Protein AF-0000000074055688 (afdb_homodimer)

Nearest PDB structures (foldseek):
  3lzc-assembly1_B  TM=6.460E-01  e=1.942E-03  Pyrococcus horikoshii
  3lzd-assembly1_B  TM=6.463E-01  e=4.183E-03  Pyrococcus horikoshii
  3lzd-assembly1_A  TM=6.655E-01  e=1.164E-02  Pyrococcus horikoshii
  1jqa-assembly1_A  TM=6.689E-01  e=6.137E-02  Geobacillus stearothermophilus
  4f2g-assembly1_A  TM=4.859E-01  e=2.507E-02  Burkholderia thailandensis E264

pLDDT: mean 94.81, std 8.55, range [27.75, 99.0]

Radius of gyration: 21.63 Å; Cα contacts (8 Å, |Δi|>4): 904; chains: 2; bounding box: 49×62×58 Å

Foldseek 3Di:
DLQCQDADDVVVWPDDQVQDCVRDPPGDGDSNDCVPRVVVVVVVVVVVCVPPVNVQLVVLLVVLVVVQWDADPVRDTDGDDAVLVSVLSSCVSNVFAEEEEEEEPVCVVVSVVSCVVSVVSRHHYDYDYQQPPQAWVVVVVDAQVNDPDRVDTDGGGDLLVSQVVCVVVVGQEYEYEADDVPSVVVNCVNHDHHYDYNFYHDPVPRRPVCVLVVCCVPPNVCVVPDD/DLPCQDAADVVPWPDDQVQDCVNDPPGDGDSNDCVPRVVVVVVVVVVVCVPPVNVQLVVLLVVLVVVQWDADPVGDTDGDDAVLVSVLSSCVSNVFAEEEEEEEPVCVVVSVVSCVVSVVSRHHYDYDYQQPPQAWVVVVVDAQVNDPDRVDTDGGGDLLVSQVVCVVVVGQEYEYEADDVPSVVVNCVNHDHHYDYNFYHDPVPRRPVCVLVVCCVPPNVCVVPDD

Organism: NCBI:txid44742

Sequence (454 aa):
MHSSSPPPRCAACPFKREERLCCVPGGKHPPDCPSAAHTDLVEKSRRTYAQPDIRHFARQAARVERHSYAKLPDGGRMPCRPRILEIVAFARAMGYHRLGLLFCIGLRREAAGAAEIFEAQGLETISAVCKAGGLSKSELGLSGEDLLNPEQPESMCNPVLQAELMNRAQVDFNVLLGLCVGHDTLALRHLEAPATVLAVKDRMLGHNPLAAVQCSGSYFNYLKTPMMHSSSPPPRCAACPFKREERLCCVPGGKHPPDCPSAAHTDLVEKSRRTYAQPDIRHFARQAARVERHSYAKLPDGGRMPCRPRILEIVAFARAMGYHRLGLLFCIGLRREAAGAAEIFEAQGLETISAVCKAGGLSKSELGLSGEDLLNPEQPESMCNPVLQAELMNRAQVDFNVLLGLCVGHDTLALRHLEAPATVLAVKDRMLGHNPLAAVQCSGSYFNYLKTPM

Secondary structure (DSSP, 8-state):
-----PPPBGGG--S-GGGBTTTSTT-B--TT-HHHH-HHHHHHHHHHHTSHHHHHHHHHHHHHHHTTEEEPTTS-EEE---HHHHHHHHHHHHT--EEEEEE-GGGHHHHHHHHHHHHHTT-EEEEEETTTT--BGGGGT--GGGSSSTTS--BPP-HHHHHHHHHHHT-SEEEEESPPTTHHHHHHHH--S-EEEEE---GGGTT-THHHHHTTTTTTGGGGS--/-----PPPBGGG--S-GGGBTTTSTT-B--TT-HHHH-HHHHHHHHHHHTSHHHHHHHHHHHHHHHTTEEEPTTS-EEE---HHHHHHHHHHHHT--EEEEEE-GGGHHHHHHHHHHHHHTT-EEEEEETTTT--BGGGGT--GGGSSSTTS--BPP-HHHHHHHHHHHT-SEEEEESPPTTHHHHHHHH--S-EEEEE---GGGTT-THHHHHTTTTTTGGGGS--

Structure (mmCI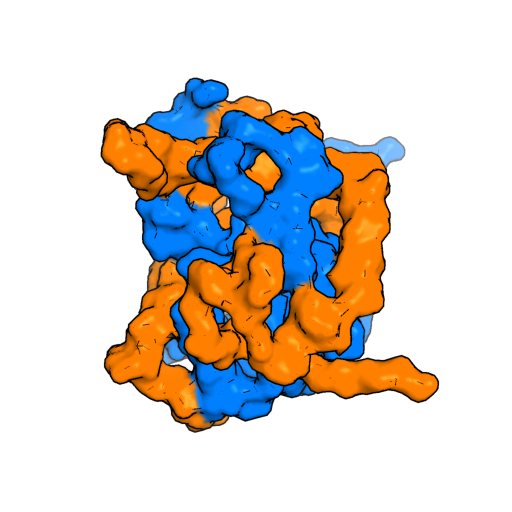F, N/CA/C/O backbone):
data_AF-0000000074055688-model_v1
#
loop_
_entity.id
_entity.type
_entity.pdbx_description
1 polymer 'Metal-binding protein'
#
loop_
_atom_site.group_PDB
_atom_site.id
_atom_site.type_symbol
_atom_site.label_atom_id
_atom_site.label_alt_id
_atom_site.label_comp_id
_atom_site.label_asym_id
_atom_site.label_entity_id
_atom_site.label_seq_id
_atom_site.pdbx_PDB_ins_code
_atom_site.Cartn_x
_atom_site.Cartn_y
_atom_site.Cartn_z
_atom_site.occupancy
_atom_site.B_iso_or_equiv
_atom_site.auth_seq_id
_atom_site.auth_comp_id
_atom_site.auth_asym_id
_atom_site.auth_atom_id
_atom_site.pdbx_PDB_model_num
ATOM 1 N N . MET A 1 1 ? 20.891 -28.875 10.633 1 27.75 1 MET A N 1
ATOM 2 C CA . MET A 1 1 ? 21.594 -27.906 9.805 1 27.75 1 MET A CA 1
ATOM 3 C C . MET A 1 1 ? 20.641 -27.25 8.812 1 27.75 1 MET A C 1
ATOM 5 O O . MET A 1 1 ? 20.172 -27.891 7.875 1 27.75 1 MET A O 1
ATOM 9 N N . HIS A 1 2 ? 19.594 -26.578 9.07 1 39.62 2 HIS A N 1
ATOM 10 C CA . HIS A 1 2 ? 18.453 -26.203 8.227 1 39.62 2 HIS A CA 1
ATOM 11 C C . HIS A 1 2 ? 18.922 -25.703 6.859 1 39.62 2 HIS A C 1
ATOM 13 O O . HIS A 1 2 ? 19.766 -24.812 6.773 1 39.62 2 HIS A O 1
ATOM 19 N N . SER A 1 3 ? 19.188 -26.453 5.887 1 45.41 3 SER A N 1
ATOM 20 C CA . SER A 1 3 ? 19.766 -26.359 4.555 1 45.41 3 SER A CA 1
ATOM 21 C C . SER A 1 3 ? 19.469 -25.016 3.906 1 45.41 3 SER A C 1
ATOM 23 O O . SER A 1 3 ? 18.297 -24.656 3.744 1 45.41 3 SER A O 1
ATOM 25 N N . SER A 1 4 ? 20.203 -23.859 4.191 1 60.88 4 SER A N 1
ATOM 26 C CA . SER A 1 4 ? 20.047 -22.422 4.008 1 60.88 4 SER A CA 1
ATOM 27 C C . SER A 1 4 ? 19.766 -22.078 2.549 1 60.88 4 SER A C 1
ATOM 29 O O . SER A 1 4 ? 20.672 -22 1.731 1 60.88 4 SER A O 1
ATOM 31 N N . SER A 1 5 ? 18.734 -22.609 2.021 1 77.38 5 SER A N 1
ATOM 32 C CA . SER A 1 5 ? 18.406 -22.25 0.644 1 77.38 5 SER A CA 1
ATOM 33 C C . SER A 1 5 ? 18.594 -20.766 0.405 1 77.38 5 SER A C 1
ATOM 35 O O . SER A 1 5 ? 18.344 -19.953 1.3 1 77.38 5 SER A O 1
ATOM 37 N N . PRO A 1 6 ? 19.344 -20.578 -0.671 1 88.31 6 PRO A N 1
ATOM 38 C CA . PRO A 1 6 ? 19.531 -19.156 -0.981 1 88.31 6 PRO A CA 1
ATOM 39 C C . PRO A 1 6 ? 18.219 -18.375 -1.028 1 88.31 6 PRO A C 1
ATOM 41 O O . PRO A 1 6 ? 17.172 -18.953 -1.357 1 88.31 6 PRO A O 1
ATOM 44 N N . PRO A 1 7 ? 18.297 -17.172 -0.645 1 93.81 7 PRO A N 1
ATOM 45 C CA . PRO A 1 7 ? 17.094 -16.344 -0.734 1 93.81 7 PRO A CA 1
ATOM 46 C C . PRO A 1 7 ? 16.562 -16.219 -2.164 1 93.81 7 PRO A C 1
ATOM 48 O O . PRO A 1 7 ? 17.359 -16.125 -3.105 1 93.81 7 PRO A O 1
ATOM 51 N N . PRO A 1 8 ? 15.305 -16.203 -2.299 1 97.44 8 PRO A N 1
ATOM 52 C CA . PRO A 1 8 ? 14.734 -16.203 -3.65 1 97.44 8 PRO A CA 1
ATOM 53 C C . PRO A 1 8 ? 14.906 -14.867 -4.363 1 97.44 8 PRO A C 1
ATOM 55 O O . PRO A 1 8 ? 14.906 -13.82 -3.721 1 97.44 8 PRO A O 1
ATOM 58 N N . ARG A 1 9 ? 15.047 -14.922 -5.703 1 97.75 9 ARG A N 1
ATOM 59 C CA . ARG A 1 9 ? 15.062 -13.789 -6.617 1 97.75 9 ARG A CA 1
ATOM 60 C C . ARG A 1 9 ? 14.07 -13.977 -7.754 1 97.75 9 ARG A C 1
ATOM 62 O O . ARG A 1 9 ? 14.43 -13.891 -8.93 1 97.75 9 ARG A O 1
ATOM 69 N N . CYS A 1 10 ? 12.805 -14.047 -7.406 1 98.75 10 CYS A N 1
ATOM 70 C CA . CYS A 1 10 ? 11.75 -14.359 -8.367 1 98.75 10 CYS A CA 1
ATOM 71 C C . CYS A 1 10 ? 11.688 -13.312 -9.469 1 98.75 10 CYS A C 1
ATOM 73 O O . CYS A 1 10 ? 11.312 -13.617 -10.602 1 98.75 10 CYS A O 1
ATOM 75 N N . ALA A 1 11 ? 12.031 -12.109 -9.102 1 98.5 11 ALA A N 1
ATOM 76 C CA . ALA A 1 11 ? 11.961 -11.023 -10.086 1 98.5 11 ALA A CA 1
ATOM 77 C C . ALA A 1 11 ? 12.93 -11.266 -11.234 1 98.5 11 ALA A C 1
ATOM 79 O O . ALA A 1 11 ? 12.789 -10.672 -12.305 1 98.5 11 ALA A O 1
ATOM 80 N N . ALA A 1 12 ? 13.914 -12.117 -11.023 1 97.5 12 ALA A N 1
ATOM 81 C CA . ALA A 1 12 ? 14.938 -12.391 -12.023 1 97.5 12 ALA A CA 1
ATOM 82 C C . ALA A 1 12 ? 14.742 -13.766 -12.648 1 97.5 12 ALA A C 1
ATOM 84 O O . ALA A 1 12 ? 15.617 -14.266 -13.367 1 97.5 12 ALA A O 1
ATOM 85 N N . CYS A 1 13 ? 13.648 -14.445 -12.383 1 98 13 CYS A N 1
ATOM 86 C CA . CYS A 1 13 ? 13.406 -15.781 -12.914 1 98 13 CYS A CA 1
ATOM 87 C C . CYS A 1 13 ? 13.484 -15.773 -14.438 1 98 13 CYS A C 1
ATOM 89 O O . CYS A 1 13 ? 12.805 -14.984 -15.102 1 98 13 CYS A O 1
ATOM 91 N N . PRO A 1 14 ? 14.258 -16.625 -15.031 1 97.25 14 PRO A N 1
ATOM 92 C CA . PRO A 1 14 ? 14.523 -16.547 -16.469 1 97.25 14 PRO A CA 1
ATOM 93 C C . PRO A 1 14 ? 13.453 -17.266 -17.297 1 97.25 14 PRO A C 1
ATOM 95 O O . PRO A 1 14 ? 13.477 -17.203 -18.531 1 97.25 14 PRO A O 1
ATOM 98 N N . PHE A 1 15 ? 12.539 -17.938 -16.641 1 97.69 15 PHE A N 1
ATOM 99 C CA . PHE A 1 15 ? 11.602 -18.766 -17.391 1 97.69 15 PHE A CA 1
ATOM 100 C C . PHE A 1 15 ? 10.312 -18.016 -17.688 1 97.69 15 PHE A C 1
ATOM 102 O O . PHE A 1 15 ? 9.883 -17.172 -16.891 1 97.69 15 PHE A O 1
ATOM 109 N N . LYS A 1 16 ? 9.672 -18.453 -18.75 1 95.38 16 LYS A N 1
ATOM 110 C CA . LYS A 1 16 ? 8.359 -17.906 -19.109 1 95.38 16 LYS A CA 1
ATOM 111 C C . LYS A 1 16 ? 7.293 -18.406 -18.141 1 95.38 16 LYS A C 1
ATOM 113 O O . LYS A 1 16 ? 7.391 -19.516 -17.594 1 95.38 16 LYS A O 1
ATOM 118 N N . ARG A 1 17 ? 6.359 -17.578 -17.969 1 92.56 17 ARG A N 1
ATOM 119 C CA . ARG A 1 17 ? 5.285 -17.828 -17 1 92.56 17 ARG A CA 1
ATOM 120 C C . ARG A 1 17 ? 4.715 -19.234 -17.188 1 92.56 17 ARG A C 1
ATOM 122 O O . ARG A 1 17 ? 4.566 -19.984 -16.219 1 92.56 17 ARG A O 1
ATOM 129 N N . GLU A 1 18 ? 4.484 -19.688 -18.406 1 91.19 18 GLU A N 1
ATOM 130 C CA . GLU A 1 18 ? 3.779 -20.922 -18.719 1 91.19 18 GLU A CA 1
ATOM 131 C C . GLU A 1 18 ? 4.672 -22.141 -18.5 1 91.19 18 GLU A C 1
ATOM 133 O O . GLU A 1 18 ? 4.195 -23.281 -18.516 1 91.19 18 GLU A O 1
ATOM 138 N N . GLU A 1 19 ? 5.914 -21.844 -18.141 1 96.06 19 GLU A N 1
ATOM 139 C CA . GLU A 1 19 ? 6.863 -22.938 -17.969 1 96.06 19 GLU A CA 1
ATOM 140 C C . GLU A 1 19 ? 7.305 -23.062 -16.5 1 96.06 19 GLU A C 1
ATOM 142 O O . GLU A 1 19 ? 8.055 -23.969 -16.156 1 96.06 19 GLU A O 1
ATOM 147 N N . ARG A 1 20 ? 6.82 -22.203 -15.688 1 97.06 20 ARG A N 1
ATOM 148 C CA . ARG A 1 20 ? 7.359 -22.094 -14.336 1 97.06 20 ARG A CA 1
ATOM 149 C C . ARG A 1 20 ? 6.699 -23.094 -13.391 1 97.06 20 ARG A C 1
ATOM 151 O O . ARG A 1 20 ? 5.488 -23.312 -13.461 1 97.06 20 ARG A O 1
ATOM 158 N N . LEU A 1 21 ? 7.523 -23.578 -12.516 1 97.44 21 LEU A N 1
ATOM 159 C CA . LEU A 1 21 ? 7.051 -24.5 -11.492 1 97.44 21 LEU A CA 1
ATOM 160 C C . LEU A 1 21 ? 5.953 -23.859 -10.648 1 97.44 21 LEU A C 1
ATOM 162 O O . LEU A 1 21 ? 5.027 -24.547 -10.211 1 97.44 21 LEU A O 1
ATOM 166 N N . CYS A 1 22 ? 5.969 -22.547 -10.422 1 97.69 22 CYS A N 1
ATOM 167 C CA . CYS A 1 22 ? 4.992 -21.859 -9.578 1 97.69 22 CYS A CA 1
ATOM 168 C C . CYS A 1 22 ? 3.66 -21.703 -10.297 1 97.69 22 CYS A C 1
ATOM 170 O O . CYS A 1 22 ? 2.643 -21.391 -9.672 1 97.69 22 CYS A O 1
ATOM 172 N N . CYS A 1 23 ? 3.602 -21.984 -11.602 1 95.12 23 CYS A N 1
ATOM 173 C CA . CYS A 1 23 ? 2.385 -21.812 -12.383 1 95.12 23 CYS A CA 1
ATOM 174 C C . CYS A 1 23 ? 1.861 -23.156 -12.883 1 95.12 23 CYS A C 1
ATOM 176 O O . CYS A 1 23 ? 0.651 -23.344 -13.016 1 95.12 23 CYS A O 1
ATOM 178 N N . VAL A 1 24 ? 2.857 -24.078 -13.172 1 93 24 VAL A N 1
ATOM 179 C CA . VAL A 1 24 ? 2.471 -25.375 -13.727 1 93 24 VAL A CA 1
ATOM 180 C C . VAL A 1 24 ? 3.197 -26.5 -12.977 1 93 24 VAL A C 1
ATOM 182 O O . VAL A 1 24 ? 4.406 -26.422 -12.758 1 93 24 VAL A O 1
ATOM 185 N N . PRO A 1 25 ? 2.379 -27.562 -12.633 1 90.94 25 PRO A N 1
ATOM 186 C CA . PRO A 1 25 ? 3.037 -28.703 -11.992 1 90.94 25 PRO A CA 1
ATOM 187 C C . PRO A 1 25 ? 4.172 -29.281 -12.828 1 90.94 25 PRO A C 1
ATOM 189 O O . PRO A 1 25 ? 4.012 -29.484 -14.031 1 90.94 25 PRO A O 1
ATOM 192 N N . GLY A 1 26 ? 5.289 -29.484 -12.172 1 93.31 26 GLY A N 1
ATOM 193 C CA . GLY A 1 26 ? 6.422 -30.078 -12.875 1 93.31 26 GLY A CA 1
ATOM 194 C C . GLY A 1 26 ? 7.168 -29.094 -13.742 1 93.31 26 GLY A C 1
ATOM 195 O O . GLY A 1 26 ? 8.031 -29.469 -14.539 1 93.31 26 GLY A O 1
ATOM 196 N N . GLY A 1 27 ? 6.844 -27.797 -13.68 1 96.12 27 GLY A N 1
ATOM 197 C CA . GLY A 1 27 ? 7.477 -26.766 -14.5 1 96.12 27 GLY A CA 1
ATOM 198 C C . GLY A 1 27 ? 8.945 -26.562 -14.172 1 96.12 27 GLY A C 1
ATOM 199 O O . GLY A 1 27 ? 9.461 -27.156 -13.227 1 96.12 27 GLY A O 1
ATOM 200 N N . LYS A 1 28 ? 9.562 -25.734 -14.945 1 97.88 28 LYS A N 1
ATOM 201 C CA . LYS A 1 28 ? 10.977 -25.391 -14.781 1 97.88 28 LYS A CA 1
ATOM 202 C C . LYS A 1 28 ? 11.18 -24.422 -13.625 1 97.88 28 LYS A C 1
ATOM 204 O O . LYS A 1 28 ? 10.234 -23.75 -13.203 1 97.88 28 LYS A O 1
ATOM 209 N N . HIS A 1 29 ? 12.344 -24.453 -13.055 1 97.81 29 HIS A N 1
ATOM 210 C CA . HIS A 1 29 ? 12.664 -23.547 -11.953 1 97.81 29 HIS A CA 1
ATOM 211 C C . HIS A 1 29 ? 14.172 -23.359 -11.82 1 97.81 29 HIS A C 1
ATOM 213 O O . HIS A 1 29 ? 14.945 -24.281 -12.078 1 97.81 29 HIS A O 1
ATOM 219 N N . PRO A 1 30 ? 14.609 -22.156 -11.445 1 97.06 30 PRO A N 1
ATOM 220 C CA . PRO A 1 30 ? 16.031 -21.938 -11.125 1 97.06 30 PRO A CA 1
ATOM 221 C C . PRO A 1 30 ? 16.406 -22.484 -9.758 1 97.06 30 PRO A C 1
ATOM 223 O O . PRO A 1 30 ? 15.547 -22.922 -9 1 97.06 30 PRO A O 1
ATOM 226 N N . PRO A 1 31 ? 17.656 -22.516 -9.438 1 95.56 31 PRO A N 1
ATOM 227 C CA . PRO A 1 31 ? 18.125 -23.109 -8.172 1 95.56 31 PRO A CA 1
ATOM 228 C C . PRO A 1 31 ? 17.547 -22.375 -6.953 1 95.56 31 PRO A C 1
ATOM 230 O O . PRO A 1 31 ? 17.359 -22.984 -5.902 1 95.56 31 PRO A O 1
ATOM 233 N N . ASP A 1 32 ? 17.266 -21.062 -7.094 1 96.44 32 ASP A N 1
ATOM 234 C CA . ASP A 1 32 ? 16.812 -20.297 -5.941 1 96.44 32 ASP A CA 1
ATOM 235 C C . ASP A 1 32 ? 15.297 -20.172 -5.914 1 96.44 32 ASP A C 1
ATOM 237 O O . ASP A 1 32 ? 14.742 -19.312 -5.219 1 96.44 32 ASP A O 1
ATOM 241 N N . CYS A 1 33 ? 14.648 -21.047 -6.656 1 98 33 CYS A N 1
ATOM 242 C CA . CYS A 1 33 ? 13.188 -21.016 -6.715 1 98 33 CYS A CA 1
ATOM 243 C C . CYS A 1 33 ? 12.578 -21.375 -5.367 1 98 33 CYS A C 1
ATOM 245 O O . CYS A 1 33 ? 12.836 -22.469 -4.84 1 98 33 CYS A O 1
ATOM 247 N N . PRO A 1 34 ? 11.703 -20.484 -4.82 1 98.12 34 PRO A N 1
ATOM 248 C CA . PRO A 1 34 ? 11.133 -20.812 -3.512 1 98.12 34 PRO A CA 1
ATOM 249 C C . PRO A 1 34 ? 10.156 -21.984 -3.568 1 98.12 34 PRO A C 1
ATOM 251 O O . PRO A 1 34 ? 9.977 -22.688 -2.574 1 98.12 34 PRO A O 1
ATOM 254 N N . SER A 1 35 ? 9.555 -22.203 -4.719 1 97.88 35 SER A N 1
ATOM 255 C CA . SER A 1 35 ? 8.633 -23.328 -4.871 1 97.88 35 SER A CA 1
ATOM 256 C C . SER A 1 35 ? 9.352 -24.672 -4.734 1 97.88 35 SER A C 1
ATOM 258 O O . SER A 1 35 ? 8.781 -25.641 -4.254 1 97.88 35 SER A O 1
ATOM 260 N N . ALA A 1 36 ? 10.57 -24.719 -5.125 1 97.19 36 ALA A N 1
ATOM 261 C CA . ALA A 1 36 ? 11.344 -25.953 -5.113 1 97.19 36 ALA A CA 1
ATOM 262 C C . ALA A 1 36 ? 12.273 -26.016 -3.908 1 97.19 36 ALA A C 1
ATOM 264 O O . ALA A 1 36 ? 12.469 -27.078 -3.311 1 97.19 36 ALA A O 1
ATOM 265 N N . ALA A 1 37 ? 12.805 -24.922 -3.547 1 96.25 37 ALA A N 1
ATOM 266 C CA . ALA A 1 37 ? 13.922 -24.891 -2.602 1 96.25 37 ALA A CA 1
ATOM 267 C C . ALA A 1 37 ? 13.43 -24.625 -1.184 1 96.25 37 ALA A C 1
ATOM 269 O O . ALA A 1 37 ? 14.156 -24.859 -0.213 1 96.25 37 ALA A O 1
ATOM 270 N N . HIS A 1 38 ? 12.273 -24.109 -1.039 1 97 38 HIS A N 1
ATOM 271 C CA . HIS A 1 38 ? 11.742 -23.766 0.277 1 97 38 HIS A CA 1
ATOM 272 C C . HIS A 1 38 ? 10.438 -24.516 0.547 1 97 38 HIS A C 1
ATOM 274 O O . HIS A 1 38 ? 9.438 -23.906 0.922 1 97 38 HIS A O 1
ATOM 280 N N . THR A 1 39 ? 10.461 -25.797 0.435 1 96.12 39 THR A N 1
ATOM 281 C CA . THR A 1 39 ? 9.266 -26.625 0.546 1 96.12 39 THR A CA 1
ATOM 282 C C . THR A 1 39 ? 8.727 -26.609 1.972 1 96.12 39 THR A C 1
ATOM 284 O O . THR A 1 39 ? 7.516 -26.75 2.184 1 96.12 39 THR A O 1
ATOM 287 N N . ASP A 1 40 ? 9.555 -26.422 2.934 1 97.62 40 ASP A N 1
ATOM 288 C CA . ASP A 1 40 ? 9.109 -26.312 4.32 1 97.62 40 ASP A CA 1
ATOM 289 C C . ASP A 1 40 ? 8.219 -25.078 4.508 1 97.62 40 ASP A C 1
ATOM 291 O O . ASP A 1 40 ? 7.188 -25.156 5.184 1 97.62 40 ASP A O 1
ATOM 295 N N . LEU A 1 41 ? 8.57 -23.953 3.893 1 98.25 41 LEU A N 1
ATOM 296 C CA . LEU A 1 41 ? 7.762 -22.75 3.977 1 98.25 41 LEU A CA 1
ATOM 297 C C . LEU A 1 41 ? 6.496 -22.875 3.141 1 98.25 41 LEU A C 1
ATOM 299 O O . LEU A 1 41 ? 5.453 -22.312 3.496 1 98.25 41 LEU A O 1
ATOM 303 N N . VAL A 1 42 ? 6.617 -23.609 2.029 1 98.12 42 VAL A N 1
ATOM 304 C CA . VAL A 1 42 ? 5.422 -23.875 1.237 1 98.12 42 VAL A CA 1
ATOM 305 C C . VAL A 1 42 ? 4.398 -24.625 2.084 1 98.12 42 VAL A C 1
ATOM 307 O O . VAL A 1 42 ? 3.225 -24.25 2.135 1 98.12 42 VAL A O 1
ATOM 310 N N . GLU A 1 43 ? 4.855 -25.641 2.764 1 98.25 43 GLU A N 1
ATOM 311 C CA . GLU A 1 43 ? 3.965 -26.438 3.607 1 98.25 43 GLU A CA 1
ATOM 312 C C . GLU A 1 43 ? 3.439 -25.609 4.781 1 98.25 43 GLU A C 1
ATOM 314 O O . GLU A 1 43 ? 2.283 -25.75 5.18 1 98.25 43 GLU A O 1
ATOM 319 N N . LYS A 1 44 ? 4.285 -24.812 5.312 1 98.31 44 LYS A N 1
ATOM 320 C CA . LYS A 1 44 ? 3.836 -23.922 6.375 1 98.31 44 LYS A CA 1
ATOM 321 C C . LYS A 1 44 ? 2.713 -23.016 5.891 1 98.31 44 LYS A C 1
ATOM 323 O O . LYS A 1 44 ? 1.719 -22.812 6.594 1 98.31 44 LYS A O 1
ATOM 328 N N . SER A 1 45 ? 2.889 -22.391 4.758 1 98.31 45 SER A N 1
ATOM 329 C CA . SER A 1 45 ? 1.844 -21.531 4.215 1 98.31 45 SER A CA 1
ATOM 330 C C . SER A 1 45 ? 0.559 -22.312 3.959 1 98.31 45 SER A C 1
ATOM 332 O O . SER A 1 45 ? -0.54 -21.812 4.195 1 98.31 45 SER A O 1
ATOM 334 N N . ARG A 1 46 ? 0.686 -23.578 3.477 1 97.94 46 ARG A N 1
ATOM 335 C CA . ARG A 1 46 ? -0.469 -24.438 3.26 1 97.94 46 ARG A CA 1
ATOM 336 C C . ARG A 1 46 ? -1.254 -24.641 4.551 1 97.94 46 ARG A C 1
ATOM 338 O O . ARG A 1 46 ? -2.482 -24.547 4.559 1 97.94 46 ARG A O 1
ATOM 345 N N . ARG A 1 47 ? -0.569 -24.922 5.621 1 98.12 47 ARG A N 1
ATOM 346 C CA . ARG A 1 47 ? -1.198 -25.094 6.926 1 98.12 47 ARG A CA 1
ATOM 347 C C . ARG A 1 47 ? -1.874 -23.812 7.395 1 98.12 47 ARG A C 1
ATOM 349 O O . ARG A 1 47 ? -2.934 -23.859 8.023 1 98.12 47 ARG A O 1
ATOM 356 N N . THR A 1 48 ? -1.266 -22.719 7.098 1 98.5 48 THR A N 1
ATOM 357 C CA . THR A 1 48 ? -1.855 -21.438 7.457 1 98.5 48 THR A CA 1
ATOM 358 C C . THR A 1 48 ? -3.186 -21.219 6.738 1 98.5 48 THR A C 1
ATOM 360 O O . THR A 1 48 ? -4.172 -20.812 7.352 1 98.5 48 THR A O 1
ATOM 363 N N . TYR A 1 49 ? -3.232 -21.578 5.484 1 97.94 49 TYR A N 1
ATOM 364 C CA . TYR A 1 49 ? -4.441 -21.406 4.691 1 97.94 49 TYR A CA 1
ATOM 365 C C . TYR A 1 49 ? -5.527 -22.375 5.129 1 97.94 49 TYR A C 1
ATOM 367 O O . TYR A 1 49 ? -6.699 -22.219 4.785 1 97.94 49 TYR A O 1
ATOM 375 N N . ALA A 1 50 ? -5.145 -23.406 5.867 1 96.81 50 ALA A N 1
ATOM 376 C CA . ALA A 1 50 ? -6.121 -24.375 6.355 1 96.81 50 ALA A CA 1
ATOM 377 C C . ALA A 1 50 ? -6.898 -23.812 7.543 1 96.81 50 ALA A C 1
ATOM 379 O O . ALA A 1 50 ? -7.953 -24.344 7.906 1 96.81 50 ALA A O 1
ATOM 380 N N . GLN A 1 51 ? -6.348 -22.781 8.125 1 97.75 51 GLN A N 1
ATOM 381 C CA . GLN A 1 51 ? -7.09 -22.109 9.195 1 97.75 51 GLN A CA 1
ATOM 382 C C . GLN A 1 51 ? -8.352 -21.438 8.648 1 97.75 51 GLN A C 1
ATOM 384 O O . GLN A 1 51 ? -8.281 -20.688 7.68 1 97.75 51 GLN A O 1
ATOM 389 N N . PRO A 1 52 ? -9.461 -21.641 9.273 1 97.44 52 PRO A N 1
ATOM 390 C CA . PRO A 1 52 ? -10.75 -21.25 8.695 1 97.44 52 PRO A CA 1
ATOM 391 C C . PRO A 1 52 ? -10.82 -19.766 8.344 1 97.44 52 PRO A C 1
ATOM 393 O O . PRO A 1 52 ? -11.281 -19.406 7.262 1 97.44 52 PRO A O 1
ATOM 396 N N . ASP A 1 53 ? -10.383 -18.906 9.25 1 97.44 53 ASP A N 1
ATOM 397 C CA . ASP A 1 53 ? -10.484 -17.469 9 1 97.44 53 ASP A CA 1
ATOM 398 C C . ASP A 1 53 ? -9.57 -17.047 7.852 1 97.44 53 ASP A C 1
ATOM 400 O O . ASP A 1 53 ? -9.961 -16.234 7.012 1 97.44 53 ASP A O 1
ATOM 404 N N . ILE A 1 54 ? -8.398 -17.594 7.828 1 98.19 54 ILE A N 1
ATOM 405 C CA . ILE A 1 54 ? -7.449 -17.25 6.77 1 98.19 54 ILE A CA 1
ATOM 406 C C . ILE A 1 54 ? -7.906 -17.859 5.449 1 98.19 54 ILE A C 1
ATOM 408 O O . ILE A 1 54 ? -7.797 -17.234 4.395 1 98.19 54 ILE A O 1
ATOM 412 N N . ARG A 1 55 ? -8.406 -19.078 5.516 1 97.75 55 ARG A N 1
ATOM 413 C CA . ARG A 1 55 ? -8.938 -19.734 4.336 1 97.75 55 ARG A CA 1
ATOM 414 C C . ARG A 1 55 ? -10.07 -18.938 3.717 1 97.75 55 ARG A C 1
ATOM 416 O O . ARG A 1 55 ? -10.109 -18.734 2.5 1 97.75 55 ARG A O 1
ATOM 42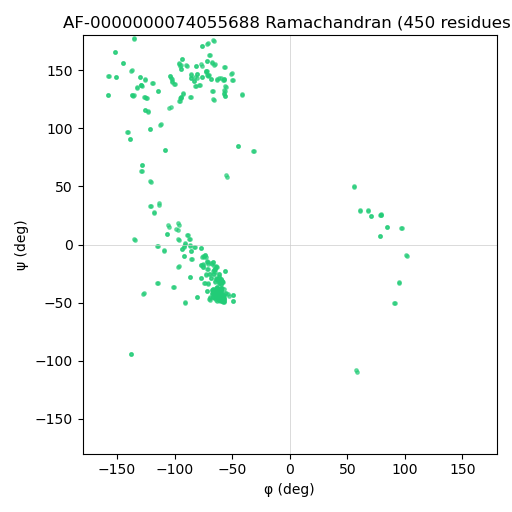3 N N . HIS A 1 56 ? -10.977 -18.531 4.535 1 98.06 56 HIS A N 1
ATOM 424 C CA . HIS A 1 56 ? -12.086 -17.719 4.066 1 98.06 56 HIS A CA 1
ATOM 425 C C . HIS A 1 56 ? -11.578 -16.422 3.422 1 98.06 56 HIS A C 1
ATOM 427 O O . HIS A 1 56 ? -12.031 -16.047 2.338 1 98.06 56 HIS A O 1
ATOM 433 N N . PHE A 1 57 ? -10.664 -15.781 4.086 1 98.5 57 PHE A N 1
ATOM 434 C CA . PHE A 1 57 ? -10.07 -14.539 3.596 1 98.5 57 PHE A CA 1
ATOM 435 C C . PHE A 1 57 ? -9.438 -14.75 2.225 1 98.5 57 PHE A C 1
ATOM 437 O O . PHE A 1 57 ? -9.695 -13.984 1.294 1 98.5 57 PHE A O 1
ATOM 444 N N . ALA A 1 58 ? -8.641 -15.805 2.09 1 98.25 58 ALA A N 1
ATOM 445 C CA . ALA A 1 58 ? -7.941 -16.109 0.843 1 98.25 58 ALA A CA 1
ATOM 446 C C . ALA A 1 58 ? -8.93 -16.453 -0.268 1 98.25 58 ALA A C 1
ATOM 448 O O . ALA A 1 58 ? -8.734 -16.062 -1.421 1 98.25 58 ALA A O 1
ATOM 449 N N . ARG A 1 59 ? -9.93 -17.172 0.08 1 97.56 59 ARG A N 1
ATOM 450 C CA . ARG A 1 59 ? -10.953 -17.547 -0.887 1 97.56 59 ARG A CA 1
ATOM 451 C C . ARG A 1 59 ? -11.664 -16.328 -1.448 1 97.56 59 ARG A C 1
ATOM 453 O O . ARG A 1 59 ? -11.859 -16.219 -2.66 1 97.56 59 ARG A O 1
ATOM 460 N N . GLN A 1 60 ? -12.023 -15.406 -0.582 1 98.06 60 GLN A N 1
ATOM 461 C CA . GLN A 1 60 ? -12.703 -14.195 -1.029 1 98.06 60 GLN A CA 1
ATOM 462 C C . GLN A 1 60 ? -11.789 -13.328 -1.883 1 98.06 60 GLN A C 1
ATOM 464 O O . GLN A 1 60 ? -12.219 -12.742 -2.877 1 98.06 60 GLN A O 1
ATOM 469 N N . ALA A 1 61 ? -10.508 -13.266 -1.491 1 98.31 61 ALA A N 1
ATOM 470 C CA . ALA A 1 61 ? -9.547 -12.523 -2.305 1 98.31 61 ALA A CA 1
ATOM 471 C C . ALA A 1 61 ? -9.453 -13.109 -3.709 1 98.31 61 ALA A C 1
ATOM 473 O O . ALA A 1 61 ? -9.453 -12.375 -4.699 1 98.31 61 ALA A O 1
ATOM 474 N N . ALA A 1 62 ? -9.406 -14.398 -3.801 1 97.19 62 ALA A N 1
ATOM 475 C CA . ALA A 1 62 ? -9.312 -15.086 -5.09 1 97.19 62 ALA A CA 1
ATOM 476 C C . ALA A 1 62 ? -10.57 -14.867 -5.922 1 97.19 62 ALA A C 1
ATOM 478 O O . ALA A 1 62 ? -10.492 -14.672 -7.137 1 97.19 62 ALA A O 1
ATOM 479 N N . ARG A 1 63 ? -11.695 -14.883 -5.289 1 96.44 63 ARG A N 1
ATOM 480 C CA . ARG A 1 63 ? -12.953 -14.672 -5.992 1 96.44 63 ARG A CA 1
ATOM 481 C C . ARG A 1 63 ? -13.047 -13.25 -6.543 1 96.44 63 ARG A C 1
ATOM 483 O O . ARG A 1 63 ? -13.484 -13.047 -7.676 1 96.44 63 ARG A O 1
ATOM 490 N N . VAL A 1 64 ? -12.695 -12.289 -5.742 1 96.62 64 VAL A N 1
ATOM 491 C CA . VAL A 1 64 ? -12.719 -10.898 -6.18 1 96.62 64 VAL A CA 1
ATOM 492 C C . VAL A 1 64 ? -11.789 -10.719 -7.383 1 96.62 64 VAL A C 1
ATOM 494 O O . VAL A 1 64 ? -12.148 -10.039 -8.352 1 96.62 64 VAL A O 1
ATOM 497 N N . GLU A 1 65 ? -10.609 -11.344 -7.324 1 95.5 65 GLU A N 1
ATOM 498 C CA . GLU A 1 65 ? -9.688 -11.305 -8.453 1 95.5 65 GLU A CA 1
ATOM 499 C C . GLU A 1 65 ? -10.336 -11.859 -9.719 1 95.5 65 GLU A C 1
ATOM 501 O O . GLU A 1 65 ? -10.289 -11.227 -10.773 1 95.5 65 GLU A O 1
ATOM 506 N N . ARG A 1 66 ? -10.914 -12.977 -9.602 1 93.25 66 ARG A N 1
ATOM 507 C CA . ARG A 1 66 ? -11.539 -13.633 -10.75 1 93.25 66 ARG A CA 1
ATOM 508 C C . ARG A 1 66 ? -12.625 -12.758 -11.352 1 93.25 66 ARG A C 1
ATOM 510 O O . ARG A 1 66 ? -12.719 -12.625 -12.578 1 93.25 66 ARG A O 1
ATOM 517 N N . HIS A 1 67 ? -13.375 -12.125 -10.516 1 93.38 67 HIS A N 1
ATOM 518 C CA . HIS A 1 67 ? -14.531 -11.367 -10.977 1 93.38 67 HIS A CA 1
ATOM 519 C C . HIS A 1 67 ? -14.125 -9.977 -11.461 1 93.38 67 HIS A C 1
ATOM 521 O O . HIS A 1 67 ? -14.969 -9.211 -11.93 1 93.38 67 HIS A O 1
ATOM 527 N N . SER A 1 68 ? -12.859 -9.719 -11.336 1 93.88 68 SER A N 1
ATOM 528 C CA . SER A 1 68 ? -12.367 -8.453 -11.867 1 93.88 68 SER A CA 1
ATOM 529 C C . SER A 1 68 ? -11.953 -8.594 -13.328 1 93.88 68 SER A C 1
ATOM 531 O O . SER A 1 68 ? -11.359 -7.68 -13.898 1 93.88 68 SER A O 1
ATOM 533 N N . TYR A 1 69 ? -12.266 -9.758 -13.906 1 92.5 69 TYR A N 1
ATOM 534 C CA . TYR A 1 69 ? -12.125 -10.023 -15.336 1 92.5 69 TYR A CA 1
ATOM 535 C C . TYR A 1 69 ? -13.469 -10.375 -15.961 1 92.5 69 TYR A C 1
ATOM 537 O O . TYR A 1 69 ? -14.281 -11.07 -15.352 1 92.5 69 TYR A O 1
ATOM 545 N N . ALA A 1 70 ? -13.672 -9.859 -17.094 1 91.69 70 ALA A N 1
ATOM 546 C CA . ALA A 1 70 ? -14.789 -10.289 -17.938 1 91.69 70 ALA A CA 1
ATOM 547 C C . ALA A 1 70 ? -14.305 -11.211 -19.047 1 91.69 70 ALA A C 1
ATOM 549 O O . ALA A 1 70 ? -13.227 -11 -19.609 1 91.69 70 ALA A O 1
ATOM 550 N N . LYS A 1 71 ? -15.141 -12.156 -19.297 1 88.12 71 LYS A N 1
ATOM 551 C CA . LYS A 1 71 ? -14.82 -13.078 -20.375 1 88.12 71 LYS A CA 1
ATOM 552 C C . LYS A 1 71 ? -15.211 -12.492 -21.734 1 88.12 71 LYS A C 1
ATOM 554 O O . LYS A 1 71 ? -16.281 -11.906 -21.875 1 88.12 71 LYS A O 1
ATOM 559 N N . LEU A 1 72 ? -14.258 -12.703 -22.594 1 90.12 72 LEU A N 1
ATOM 560 C CA . LEU A 1 72 ? -14.5 -12.273 -23.969 1 90.12 72 LEU A CA 1
ATOM 561 C C . LEU A 1 72 ? -15.055 -13.422 -24.797 1 90.12 72 LEU A C 1
ATOM 563 O O . LEU A 1 72 ? -14.891 -14.594 -24.453 1 90.12 72 LEU A O 1
ATOM 567 N N . PRO A 1 73 ? -15.703 -13.078 -25.906 1 90 73 PRO A N 1
ATOM 568 C CA . PRO A 1 73 ? -16.281 -14.125 -26.766 1 90 73 PRO A CA 1
ATOM 569 C C . PRO A 1 73 ? -15.227 -15.117 -27.25 1 90 73 PRO A C 1
ATOM 571 O O . PRO A 1 73 ? -15.531 -16.297 -27.422 1 90 73 PRO A O 1
ATOM 574 N N . ASP A 1 74 ? -14.031 -14.742 -27.469 1 88.94 74 ASP A N 1
ATOM 575 C CA . ASP A 1 74 ? -12.984 -15.609 -28 1 88.94 74 ASP A CA 1
ATOM 576 C C . ASP A 1 74 ? -12.289 -16.375 -26.875 1 88.94 74 ASP A C 1
ATOM 578 O O . ASP A 1 74 ? -11.32 -17.094 -27.125 1 88.94 74 ASP A O 1
ATOM 582 N N . GLY A 1 75 ? -12.727 -16.125 -25.734 1 83.56 75 GLY A N 1
ATOM 583 C CA . GLY A 1 75 ? -12.156 -16.844 -24.594 1 83.56 75 GLY A CA 1
ATOM 584 C C . GLY A 1 75 ? -11.141 -16.031 -23.828 1 83.56 75 GLY A C 1
ATOM 585 O O . GLY A 1 75 ? -10.711 -16.438 -22.734 1 83.56 75 GLY A O 1
ATOM 586 N N . GLY A 1 76 ? -10.82 -14.922 -24.406 1 86.19 76 GLY A N 1
ATOM 587 C CA . GLY A 1 76 ? -9.906 -14.023 -23.719 1 86.19 76 GLY A CA 1
ATOM 588 C C . GLY A 1 76 ? -10.539 -13.328 -22.516 1 86.19 76 GLY A C 1
ATOM 589 O O . GLY A 1 76 ? -11.695 -13.578 -22.188 1 86.19 76 GLY A O 1
ATOM 590 N N . ARG A 1 77 ? -9.656 -12.602 -21.766 1 88.5 77 ARG A N 1
ATOM 591 C CA . ARG A 1 77 ? -10.133 -11.875 -20.594 1 88.5 77 ARG A CA 1
ATOM 592 C C . ARG A 1 77 ? -9.75 -10.398 -20.656 1 88.5 77 ARG A C 1
ATOM 594 O O . ARG A 1 77 ? -8.695 -10.055 -21.203 1 88.5 77 ARG A O 1
ATOM 601 N N . MET A 1 78 ? -10.711 -9.625 -20.188 1 93.56 78 MET A N 1
ATOM 602 C CA . MET A 1 78 ? -10.461 -8.188 -20.094 1 93.56 78 MET A CA 1
ATOM 603 C C . MET A 1 78 ? -10.789 -7.668 -18.703 1 93.56 78 MET A C 1
ATOM 605 O O . MET A 1 78 ? -11.797 -8.062 -18.109 1 93.56 78 MET A O 1
ATOM 609 N N . PRO A 1 79 ? -9.867 -6.781 -18.172 1 95.19 79 PRO A N 1
ATOM 610 C CA . PRO A 1 79 ? -10.227 -6.172 -16.891 1 95.19 79 PRO A CA 1
ATOM 611 C C . PRO A 1 79 ? -11.555 -5.418 -16.938 1 95.19 79 PRO A C 1
ATOM 613 O O . PRO A 1 79 ? -11.852 -4.754 -17.938 1 95.19 79 PRO A O 1
ATOM 616 N N . CYS A 1 80 ? -12.32 -5.523 -15.852 1 94.75 80 CYS A N 1
ATOM 617 C CA . CYS A 1 80 ? -13.641 -4.918 -15.93 1 94.75 80 CYS A CA 1
ATOM 618 C C . CYS A 1 80 ? -13.953 -4.125 -14.664 1 94.75 80 CYS A C 1
ATOM 620 O O . CYS A 1 80 ? -15.094 -3.711 -14.453 1 94.75 80 CYS A O 1
ATOM 622 N N . ARG A 1 81 ? -13.016 -4 -13.727 1 95.25 81 ARG A N 1
ATOM 623 C CA . ARG A 1 81 ? -13.188 -3.219 -12.508 1 95.25 81 ARG A CA 1
ATOM 624 C C . ARG A 1 81 ? -11.945 -2.393 -12.203 1 95.25 81 ARG A C 1
ATOM 626 O O . ARG A 1 81 ? -10.828 -2.916 -12.211 1 95.25 81 ARG A O 1
ATOM 633 N N . PRO A 1 82 ? -12.195 -1.076 -11.969 1 97.69 82 PRO A N 1
ATOM 634 C CA . PRO A 1 82 ? -11.062 -0.359 -11.383 1 97.69 82 PRO A CA 1
ATOM 635 C C . PRO A 1 82 ? -10.789 -0.778 -9.938 1 97.69 82 PRO A C 1
ATOM 637 O O . PRO A 1 82 ? -11.648 -1.389 -9.297 1 97.69 82 PRO A O 1
ATOM 640 N N . ARG A 1 83 ? -9.641 -0.475 -9.438 1 98.44 83 ARG A N 1
ATOM 641 C CA . ARG A 1 83 ? -9.203 -0.939 -8.125 1 98.44 83 ARG A CA 1
ATOM 642 C C . ARG A 1 83 ? -10.203 -0.536 -7.047 1 98.44 83 ARG A C 1
ATOM 644 O O . ARG A 1 83 ? -10.453 -1.297 -6.109 1 98.44 83 ARG A O 1
ATOM 651 N N . ILE A 1 84 ? -10.734 0.71 -7.094 1 98.75 84 ILE A N 1
ATOM 652 C CA . ILE A 1 84 ? -11.633 1.173 -6.043 1 98.75 84 ILE A CA 1
ATOM 653 C C . ILE A 1 84 ? -12.852 0.26 -5.969 1 98.75 84 ILE A C 1
ATOM 655 O O . ILE A 1 84 ? -13.359 -0.024 -4.883 1 98.75 84 ILE A O 1
ATOM 659 N N . LEU A 1 85 ? -13.344 -0.294 -7.113 1 98.31 85 LEU A N 1
ATOM 660 C CA . LEU A 1 85 ? -14.469 -1.22 -7.09 1 98.31 85 LEU A CA 1
ATOM 661 C C . LEU A 1 85 ? -14.031 -2.604 -6.625 1 98.31 85 LEU A C 1
ATOM 663 O O . LEU A 1 85 ? -14.828 -3.355 -6.059 1 98.31 85 LEU A O 1
ATOM 667 N N . GLU A 1 86 ? -12.789 -2.967 -6.871 1 98.5 86 GLU A N 1
ATOM 668 C CA . GLU A 1 86 ? -12.273 -4.203 -6.293 1 98.5 86 GLU A CA 1
ATOM 669 C C . GLU A 1 86 ? -12.25 -4.137 -4.77 1 98.5 86 GLU A C 1
ATOM 671 O O . GLU A 1 86 ? -12.523 -5.133 -4.094 1 98.5 86 GLU A O 1
ATOM 676 N N . ILE A 1 87 ? -11.898 -2.953 -4.223 1 98.88 87 ILE A N 1
ATOM 677 C CA . ILE A 1 87 ? -11.914 -2.756 -2.777 1 98.88 87 ILE A CA 1
ATOM 678 C C . ILE A 1 87 ? -13.336 -2.889 -2.254 1 98.88 87 ILE A C 1
ATOM 680 O O . ILE A 1 87 ? -13.578 -3.561 -1.249 1 98.88 87 ILE A O 1
ATOM 684 N N . VAL A 1 88 ? -14.297 -2.303 -2.959 1 98.75 88 VAL A N 1
ATOM 685 C CA . VAL A 1 88 ? -15.703 -2.398 -2.584 1 98.75 88 VAL A CA 1
ATOM 686 C C . VAL A 1 88 ? -16.156 -3.857 -2.619 1 98.75 88 VAL A C 1
ATOM 688 O O . VAL A 1 88 ? -16.781 -4.344 -1.681 1 98.75 88 VAL A O 1
ATOM 691 N N . ALA A 1 89 ? -15.797 -4.578 -3.723 1 98.25 89 ALA A N 1
ATOM 692 C CA . ALA A 1 89 ? -16.188 -5.977 -3.887 1 98.25 89 ALA A CA 1
ATOM 693 C C . ALA A 1 89 ? -15.594 -6.84 -2.771 1 98.25 89 ALA A C 1
ATOM 695 O O . ALA A 1 89 ? -16.266 -7.73 -2.246 1 98.25 89 ALA A O 1
ATOM 696 N N . PHE A 1 90 ? -14.391 -6.555 -2.389 1 98.81 90 PHE A N 1
ATOM 697 C CA . PHE A 1 90 ? -13.742 -7.324 -1.334 1 98.81 90 PHE A CA 1
ATOM 698 C C . PHE A 1 90 ? -14.398 -7.055 0.016 1 98.81 90 PHE A C 1
ATOM 700 O O . PHE A 1 90 ? -14.625 -7.98 0.797 1 98.81 90 PHE A O 1
ATOM 707 N N . ALA A 1 91 ? -14.609 -5.77 0.322 1 98.81 91 ALA A N 1
ATOM 708 C CA . ALA A 1 91 ? -15.297 -5.418 1.56 1 98.81 91 ALA A CA 1
ATOM 709 C C . ALA A 1 91 ? -16.641 -6.148 1.671 1 98.81 91 ALA A C 1
ATOM 711 O O . ALA A 1 91 ? -16.953 -6.711 2.721 1 98.81 91 ALA A O 1
ATOM 712 N N . ARG A 1 92 ? -17.375 -6.203 0.595 1 98.19 92 ARG A N 1
ATOM 713 C CA . ARG A 1 92 ? -18.672 -6.879 0.583 1 98.19 92 ARG A CA 1
ATOM 714 C C . ARG A 1 92 ? -18.516 -8.383 0.791 1 98.19 92 ARG A C 1
ATOM 716 O O . ARG A 1 92 ? -19.234 -8.984 1.579 1 98.19 92 ARG A O 1
ATOM 723 N N . ALA A 1 93 ? -17.578 -8.945 0.071 1 98.06 93 ALA A N 1
ATOM 724 C CA . ALA A 1 93 ? -17.344 -10.383 0.17 1 98.06 93 ALA A CA 1
ATOM 725 C C . ALA A 1 93 ? -16.984 -10.781 1.599 1 98.06 93 ALA A C 1
ATOM 727 O O . ALA A 1 93 ? -17.328 -11.867 2.053 1 98.06 93 ALA A O 1
ATOM 728 N N . MET A 1 94 ? -16.328 -9.891 2.334 1 98.56 94 MET A N 1
ATOM 729 C CA . MET A 1 94 ? -15.852 -10.172 3.686 1 98.56 94 MET A CA 1
ATOM 730 C C . MET A 1 94 ? -16.891 -9.773 4.723 1 98.56 94 MET A C 1
ATOM 732 O O . MET A 1 94 ? -16.703 -10 5.918 1 98.56 94 MET A O 1
ATOM 736 N N . GLY A 1 95 ? -17.922 -9.07 4.285 1 98.44 95 GLY A N 1
ATOM 737 C CA . GLY A 1 95 ? -18.938 -8.586 5.203 1 98.44 95 GLY A CA 1
ATOM 738 C C . GLY A 1 95 ? -18.516 -7.348 5.969 1 98.44 95 GLY A C 1
ATOM 739 O O . GLY A 1 95 ? -18.984 -7.121 7.09 1 98.44 95 GLY A O 1
ATOM 740 N N . TYR A 1 96 ? -17.641 -6.633 5.398 1 98.62 96 TYR A N 1
ATOM 741 C CA . TYR A 1 96 ? -17.203 -5.387 6.016 1 98.62 96 TYR A CA 1
ATOM 742 C C . TYR A 1 96 ? -18.188 -4.262 5.738 1 98.62 96 TYR A C 1
ATOM 744 O O . TYR A 1 96 ? -18.781 -4.195 4.656 1 98.62 96 TYR A O 1
ATOM 752 N N . HIS A 1 97 ? -18.312 -3.385 6.688 1 98.38 97 HIS A N 1
ATOM 753 C CA . HIS A 1 97 ? -19.266 -2.289 6.535 1 98.38 97 HIS A CA 1
ATOM 754 C C . HIS A 1 97 ? -18.594 -0.94 6.762 1 98.38 97 HIS A C 1
ATOM 756 O O . HIS A 1 97 ? -18.906 0.041 6.09 1 98.38 97 HIS A O 1
ATOM 762 N N . ARG A 1 98 ? -17.781 -0.815 7.688 1 98.75 98 ARG A N 1
ATOM 763 C CA . ARG A 1 98 ? -17.125 0.434 8.055 1 98.75 98 ARG A CA 1
ATOM 764 C C . ARG A 1 98 ? -15.664 0.442 7.582 1 98.75 98 ARG A C 1
ATOM 766 O O . ARG A 1 98 ? -14.852 -0.357 8.055 1 98.75 98 ARG A O 1
ATOM 773 N N . LEU A 1 99 ? -15.367 1.368 6.715 1 98.88 99 LEU A N 1
ATOM 774 C CA . LEU A 1 99 ? -14.016 1.516 6.184 1 98.88 99 LEU A CA 1
ATOM 775 C C . LEU A 1 99 ? -13.289 2.672 6.863 1 98.88 99 LEU A C 1
ATOM 777 O O . LEU A 1 99 ? -13.906 3.689 7.191 1 98.88 99 LEU A O 1
ATOM 781 N N . GLY A 1 100 ? -12.047 2.463 7.125 1 98.94 100 GLY A N 1
ATOM 782 C CA . GLY A 1 100 ? -11.148 3.562 7.449 1 98.94 100 GLY A CA 1
ATOM 783 C C . GLY A 1 100 ? -10.383 4.082 6.246 1 98.94 100 GLY A C 1
ATOM 784 O O . GLY A 1 100 ? -9.797 3.299 5.492 1 98.94 100 GLY A O 1
ATOM 785 N N . LEU A 1 101 ? -10.461 5.336 6.031 1 98.94 101 LEU A N 1
ATOM 786 C CA . LEU A 1 101 ? -9.727 5.984 4.949 1 98.94 101 LEU A CA 1
ATOM 787 C C . LEU A 1 101 ? -8.641 6.902 5.5 1 98.94 101 LEU A C 1
ATOM 789 O O . LEU A 1 101 ? -8.945 7.965 6.055 1 98.94 101 LEU A O 1
ATOM 793 N N . LEU A 1 102 ? -7.402 6.48 5.457 1 98.94 102 LEU A N 1
ATOM 794 C CA . LEU A 1 102 ? -6.234 7.273 5.828 1 98.94 102 LEU A CA 1
ATOM 795 C C . LEU A 1 102 ? -5.598 7.914 4.598 1 98.94 102 LEU A C 1
ATOM 797 O O . LEU A 1 102 ? -5.203 7.215 3.662 1 98.94 102 LEU A O 1
ATOM 801 N N . PHE A 1 103 ? -5.461 9.281 4.59 1 98.94 103 PHE A N 1
ATOM 802 C CA . PHE A 1 103 ? -5.027 9.875 3.332 1 98.94 103 PHE A CA 1
ATOM 803 C C . PHE A 1 103 ? -4.133 11.078 3.582 1 98.94 103 PHE A C 1
ATOM 805 O O . PHE A 1 103 ? -4.145 11.648 4.676 1 98.94 103 PHE A O 1
ATOM 812 N N . CYS A 1 104 ? -3.328 11.375 2.625 1 98.69 104 CYS A N 1
ATOM 813 C CA . CYS A 1 104 ? -2.471 12.555 2.635 1 98.69 104 CYS A CA 1
ATOM 814 C C . CYS A 1 104 ? -3.27 13.812 2.326 1 98.69 104 CYS A C 1
ATOM 816 O O . CYS A 1 104 ? -4.145 13.805 1.459 1 98.69 104 CYS A O 1
ATOM 818 N N . ILE A 1 105 ? -2.898 14.859 2.963 1 97.88 105 ILE A N 1
ATOM 819 C CA . ILE A 1 105 ? -3.576 16.141 2.791 1 97.88 105 ILE A CA 1
ATOM 820 C C . ILE A 1 105 ? -3.4 16.625 1.354 1 97.88 105 ILE A C 1
ATOM 822 O O . ILE A 1 105 ? -4.266 17.328 0.817 1 97.88 105 ILE A O 1
ATOM 826 N N . GLY A 1 106 ? -2.316 16.281 0.695 1 96.44 106 GLY A N 1
ATOM 827 C CA . GLY A 1 106 ? -2.092 16.641 -0.695 1 96.44 106 GLY A CA 1
ATOM 828 C C . GLY A 1 106 ? -3.061 15.969 -1.651 1 96.44 106 GLY A C 1
ATOM 829 O O . GLY A 1 106 ? -3.189 16.375 -2.805 1 96.44 106 GLY A O 1
ATOM 830 N N . LEU A 1 107 ? -3.758 14.945 -1.189 1 98.12 107 LEU A N 1
ATOM 831 C CA . LEU A 1 107 ? -4.711 14.219 -2.018 1 98.12 107 LEU A CA 1
ATOM 832 C C . LEU A 1 107 ? -6.109 14.273 -1.411 1 98.12 107 LEU A C 1
ATOM 834 O O . LEU A 1 107 ? -6.867 13.305 -1.494 1 98.12 107 LEU A O 1
ATOM 838 N N . ARG A 1 108 ? -6.402 15.344 -0.782 1 97.5 108 ARG A N 1
ATOM 839 C CA . ARG A 1 108 ? -7.68 15.5 -0.091 1 97.5 108 ARG A CA 1
ATOM 840 C C . ARG A 1 108 ? -8.844 15.422 -1.07 1 97.5 108 ARG A C 1
ATOM 842 O O . ARG A 1 108 ? -9.906 14.883 -0.741 1 97.5 108 ARG A O 1
ATOM 849 N N . ARG A 1 109 ? -8.719 16.016 -2.291 1 97.12 109 ARG A N 1
ATOM 850 C CA . ARG A 1 109 ? -9.781 15.945 -3.285 1 97.12 109 ARG A CA 1
ATOM 851 C C . ARG A 1 109 ? -10.07 14.5 -3.672 1 97.12 109 ARG A C 1
ATOM 853 O O . ARG A 1 109 ? -11.234 14.094 -3.754 1 97.12 109 ARG A O 1
ATOM 860 N N . GLU A 1 110 ? -9.023 13.766 -3.961 1 98.38 110 GLU A N 1
ATOM 861 C CA . GLU A 1 110 ? -9.172 12.344 -4.285 1 98.38 110 GLU A CA 1
ATOM 862 C C . GLU A 1 110 ? -9.773 11.578 -3.115 1 98.38 110 GLU A C 1
ATOM 864 O O . GLU A 1 110 ? -10.578 10.664 -3.318 1 98.38 110 GLU A O 1
ATOM 869 N N . ALA A 1 111 ? -9.367 11.945 -1.862 1 98.69 111 ALA A N 1
ATOM 870 C CA . ALA A 1 111 ? -9.93 11.289 -0.682 1 98.69 111 ALA A CA 1
ATOM 871 C C . ALA A 1 111 ? -11.43 11.555 -0.569 1 98.69 111 ALA A C 1
ATOM 873 O O . ALA A 1 111 ? -12.203 10.656 -0.239 1 98.69 111 ALA A O 1
ATOM 874 N N . ALA A 1 112 ? -11.797 12.797 -0.802 1 98.38 112 ALA A N 1
ATOM 875 C CA . ALA A 1 112 ? -13.219 13.133 -0.789 1 98.38 112 ALA A CA 1
ATOM 876 C C . ALA A 1 112 ? -13.984 12.328 -1.835 1 98.38 112 ALA A C 1
ATOM 878 O O . ALA A 1 112 ? -15.062 11.797 -1.553 1 98.38 112 ALA A O 1
ATOM 879 N N . GLY A 1 113 ? -13.453 12.281 -3.066 1 98.12 113 GLY A N 1
ATOM 880 C CA . GLY A 1 113 ? -14.062 11.477 -4.113 1 98.12 113 GLY A CA 1
ATOM 881 C C . GLY A 1 113 ? -14.18 10.008 -3.748 1 98.12 113 GLY A C 1
ATOM 882 O O . GLY A 1 113 ? -15.211 9.383 -3.977 1 98.12 113 GLY A O 1
ATOM 883 N N . ALA A 1 114 ? -13.117 9.445 -3.184 1 98.81 114 ALA A N 1
ATOM 884 C CA . ALA A 1 114 ? -13.125 8.047 -2.779 1 98.81 114 ALA A CA 1
ATOM 885 C C . ALA A 1 114 ? -14.18 7.789 -1.708 1 98.81 114 ALA A C 1
ATOM 887 O O . ALA A 1 114 ? -14.906 6.793 -1.771 1 98.81 114 ALA A O 1
ATOM 888 N N . ALA A 1 115 ? -14.219 8.664 -0.71 1 98.69 115 ALA A N 1
ATOM 889 C CA . ALA A 1 115 ? -15.219 8.523 0.344 1 98.69 115 ALA A CA 1
ATOM 890 C C . ALA A 1 115 ? -16.641 8.539 -0.236 1 98.69 115 ALA A C 1
ATOM 892 O O . ALA A 1 115 ? -17.484 7.734 0.166 1 98.69 115 ALA A O 1
ATOM 893 N N . GLU A 1 116 ? -16.875 9.453 -1.162 1 98.19 116 GLU A N 1
ATOM 894 C CA . GLU A 1 116 ? -18.172 9.531 -1.812 1 98.19 116 GLU A CA 1
ATOM 895 C C . GLU A 1 116 ? -18.516 8.227 -2.531 1 98.19 116 GLU A C 1
ATOM 897 O O . GLU A 1 116 ? -19.641 7.746 -2.459 1 98.19 116 GLU A O 1
ATOM 902 N N . ILE A 1 117 ? -17.578 7.691 -3.232 1 98.5 117 ILE A N 1
ATOM 903 C CA . ILE A 1 117 ? -17.781 6.449 -3.971 1 98.5 117 ILE A CA 1
ATOM 904 C C . ILE A 1 117 ? -18.078 5.312 -2.996 1 98.5 117 ILE A C 1
ATOM 906 O O . ILE A 1 117 ? -19.016 4.539 -3.197 1 98.5 117 ILE A O 1
ATOM 910 N N . PHE A 1 118 ? -17.266 5.168 -1.916 1 98.69 118 PHE A N 1
ATOM 911 C CA . PHE A 1 118 ? -17.484 4.125 -0.925 1 98.69 118 PHE A CA 1
ATOM 912 C C . PHE A 1 118 ? -18.891 4.238 -0.333 1 98.69 118 PHE A C 1
ATOM 914 O O . PHE A 1 118 ? -19.594 3.24 -0.201 1 98.69 118 PHE A O 1
ATOM 921 N N . GLU A 1 119 ? -19.297 5.406 -0.009 1 98.19 119 GLU A N 1
ATOM 922 C CA . GLU A 1 119 ? -20.609 5.629 0.593 1 98.19 119 GLU A CA 1
ATOM 923 C C . GLU A 1 119 ? -21.734 5.32 -0.396 1 98.19 119 GLU A C 1
ATOM 925 O O . GLU A 1 119 ? -22.75 4.727 -0.026 1 98.19 119 GLU A O 1
ATOM 930 N N . ALA A 1 120 ? -21.547 5.746 -1.636 1 97.75 120 ALA A N 1
ATOM 931 C CA . ALA A 1 120 ? -22.516 5.434 -2.674 1 97.75 120 ALA A CA 1
ATOM 932 C C . ALA A 1 120 ? -22.672 3.926 -2.85 1 97.75 120 ALA A C 1
ATOM 934 O O . ALA A 1 120 ? -23.75 3.439 -3.207 1 97.75 120 ALA A O 1
ATOM 935 N N . GLN A 1 121 ? -21.609 3.213 -2.582 1 97.81 121 GLN A N 1
ATOM 936 C CA . GLN A 1 121 ? -21.609 1.761 -2.725 1 97.81 121 GLN A CA 1
ATOM 937 C C . GLN A 1 121 ? -22.094 1.084 -1.447 1 97.81 121 GLN A C 1
ATOM 939 O O . GLN A 1 121 ? -21.984 -0.136 -1.306 1 97.81 121 GLN A O 1
ATOM 944 N N . GLY A 1 122 ? -22.531 1.813 -0.448 1 97.69 122 GLY A N 1
ATOM 945 C CA . GLY A 1 122 ? -23.203 1.262 0.725 1 97.69 122 GLY A CA 1
ATOM 946 C C . GLY A 1 122 ? -22.266 1.061 1.899 1 97.69 122 GLY A C 1
ATOM 947 O O . GLY A 1 122 ? -22.594 0.361 2.857 1 97.69 122 GLY A O 1
ATOM 948 N N . LEU A 1 123 ? -21.094 1.622 1.868 1 98.44 123 LEU A N 1
ATOM 949 C CA . LEU A 1 123 ? -20.125 1.495 2.953 1 98.44 123 LEU A CA 1
ATOM 950 C C . LEU A 1 123 ? -20.062 2.777 3.777 1 98.44 123 LEU A C 1
ATOM 952 O O . LEU A 1 123 ? -20.281 3.871 3.248 1 98.44 123 LEU A O 1
ATOM 956 N N . GLU A 1 124 ? -19.859 2.602 5.062 1 98.38 124 GLU A N 1
ATOM 957 C CA . GLU A 1 124 ? -19.531 3.734 5.922 1 98.38 124 GLU A CA 1
ATOM 958 C C . GLU A 1 124 ? -18.031 4.055 5.859 1 98.38 124 GLU A C 1
ATOM 960 O O . GLU A 1 124 ? -17.203 3.15 5.84 1 98.38 124 GLU A O 1
ATOM 965 N N . THR A 1 125 ? -17.75 5.355 5.852 1 98.56 125 THR A N 1
ATOM 966 C CA . THR A 1 125 ? -16.344 5.73 5.734 1 98.56 125 THR A CA 1
ATOM 967 C C . THR A 1 125 ? -15.938 6.656 6.875 1 98.56 125 THR A C 1
ATOM 969 O O . THR A 1 125 ? -16.484 7.754 7.02 1 98.56 125 THR A O 1
ATOM 972 N N . ILE A 1 126 ? -15.031 6.191 7.707 1 98.81 126 ILE A N 1
ATOM 973 C CA . ILE A 1 126 ? -14.297 7.012 8.664 1 98.81 126 ILE A CA 1
ATOM 974 C C . ILE A 1 126 ? -12.961 7.441 8.07 1 98.81 126 ILE A C 1
ATOM 976 O O . ILE A 1 126 ? -12.203 6.609 7.566 1 98.81 126 ILE A O 1
ATOM 980 N N . SER A 1 127 ? -12.711 8.758 8.078 1 98.88 127 SER A N 1
ATOM 981 C CA . SER A 1 127 ? -11.516 9.203 7.359 1 98.88 127 SER A CA 1
ATOM 982 C C . SER A 1 127 ? -10.656 10.125 8.219 1 98.88 127 SER A C 1
ATOM 984 O O . SER A 1 127 ? -11.188 10.875 9.047 1 98.88 127 SER A O 1
ATOM 986 N N . ALA A 1 128 ? -9.375 10 8.062 1 98.94 128 ALA A N 1
ATOM 987 C CA . ALA A 1 128 ? -8.406 10.812 8.805 1 98.94 128 ALA A CA 1
ATOM 988 C C . ALA A 1 128 ? -7.305 11.32 7.879 1 98.94 128 ALA A C 1
ATOM 990 O O . ALA A 1 128 ? -6.688 10.547 7.148 1 98.94 128 ALA A O 1
ATOM 991 N N . VAL A 1 129 ? -7.09 12.633 7.941 1 98.88 129 VAL A N 1
ATOM 992 C CA . VAL A 1 129 ? -6.051 13.289 7.152 1 98.88 129 VAL A CA 1
ATOM 993 C C . VAL A 1 129 ? -4.699 13.133 7.848 1 98.88 129 VAL A C 1
ATOM 995 O O . VAL A 1 129 ? -4.637 12.992 9.07 1 98.88 129 VAL A O 1
ATOM 998 N N . CYS A 1 130 ? -3.641 13.172 7.098 1 98.75 130 CYS A N 1
ATOM 999 C CA . CYS A 1 130 ? -2.307 12.883 7.613 1 98.75 130 CYS A CA 1
ATOM 1000 C C . CYS A 1 130 ? -1.878 13.922 8.641 1 98.75 130 CYS A C 1
ATOM 1002 O O . CYS A 1 130 ? -1.052 13.633 9.508 1 98.75 130 CYS A O 1
ATOM 1004 N N . LYS A 1 131 ? -2.477 15.102 8.641 1 98.19 131 LYS A N 1
ATOM 1005 C CA . LYS A 1 131 ? -2.061 16.188 9.523 1 98.19 131 LYS A CA 1
ATOM 1006 C C . LYS A 1 131 ? -2.928 16.25 10.773 1 98.19 131 LYS A C 1
ATOM 1008 O O . LYS A 1 131 ? -2.764 17.141 11.609 1 98.19 131 LYS A O 1
ATOM 1013 N N . ALA A 1 132 ? -3.801 15.312 10.906 1 98.44 132 ALA A N 1
ATOM 101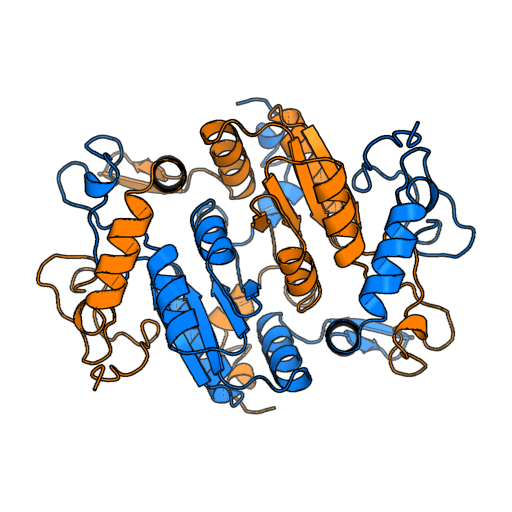4 C CA . ALA A 1 132 ? -4.668 15.289 12.086 1 98.44 132 ALA A CA 1
ATOM 1015 C C . ALA A 1 132 ? -3.855 15.422 13.367 1 98.44 132 ALA A C 1
ATOM 1017 O O . ALA A 1 132 ? -2.775 14.844 13.492 1 98.44 132 ALA A O 1
ATOM 1018 N N . GLY A 1 133 ? -4.395 16.188 14.375 1 97.81 133 GLY A N 1
ATOM 1019 C CA . GLY A 1 133 ? -3.738 16.453 15.641 1 97.81 133 GLY A CA 1
ATOM 1020 C C . GLY A 1 133 ? -2.959 17.75 15.664 1 97.81 133 GLY A C 1
ATOM 1021 O O . GLY A 1 133 ? -2.762 18.344 16.719 1 97.81 133 GLY A O 1
ATOM 1022 N N . GLY A 1 134 ? -2.387 18.125 14.453 1 96.62 134 GLY A N 1
ATOM 1023 C CA . GLY A 1 134 ? -1.701 19.406 14.32 1 96.62 134 GLY A CA 1
ATOM 1024 C C . GLY A 1 134 ? -0.412 19.469 15.117 1 96.62 134 GLY A C 1
ATOM 1025 O O . GLY A 1 134 ? -0.009 20.547 15.57 1 96.62 134 GLY A O 1
ATOM 1026 N N . LEU A 1 135 ? 0.217 18.375 15.305 1 96.06 135 LEU A N 1
ATOM 1027 C CA . LEU A 1 135 ? 1.486 18.375 16.016 1 96.06 135 LEU A CA 1
ATOM 1028 C C . LEU A 1 135 ? 2.582 19.016 15.18 1 96.06 135 LEU A C 1
ATOM 1030 O O . LEU A 1 135 ? 2.635 18.828 13.969 1 96.06 135 LEU A O 1
ATOM 1034 N N . SER A 1 136 ? 3.438 19.688 15.883 1 93.69 136 SER A N 1
ATOM 1035 C CA . SER A 1 136 ? 4.5 20.422 15.203 1 93.69 136 SER A CA 1
ATOM 1036 C C . SER A 1 136 ? 5.652 19.5 14.82 1 93.69 136 SER A C 1
ATOM 1038 O O . SER A 1 136 ? 6.012 18.594 15.586 1 93.69 136 SER A O 1
ATOM 1040 N N . LYS A 1 137 ? 6.254 19.75 13.672 1 93.69 137 LYS A N 1
ATOM 1041 C CA . LYS A 1 137 ? 7.449 19 13.266 1 93.69 137 LYS A CA 1
ATOM 1042 C C . LYS A 1 137 ? 8.586 19.219 14.266 1 93.69 137 LYS A C 1
ATOM 1044 O O . LYS A 1 137 ? 9.492 18.391 14.367 1 93.69 137 LYS A O 1
ATOM 1049 N N . SER A 1 138 ? 8.555 20.328 14.953 1 92 138 SER A N 1
ATOM 1050 C CA . SER A 1 138 ? 9.586 20.625 15.938 1 92 138 SER A CA 1
ATOM 1051 C C . SER A 1 138 ? 9.609 19.578 17.047 1 92 138 SER A C 1
ATOM 1053 O O . SER A 1 138 ? 10.656 19.344 17.656 1 92 138 SER A O 1
ATOM 1055 N N . GLU A 1 139 ? 8.5 19 17.266 1 91.88 139 GLU A N 1
ATOM 1056 C CA . GLU A 1 139 ? 8.422 17.969 18.297 1 91.88 139 GLU A CA 1
ATOM 1057 C C . GLU A 1 139 ? 9.258 16.75 17.906 1 91.88 139 GLU A C 1
ATOM 1059 O O . GLU A 1 139 ? 9.602 15.93 18.766 1 91.88 139 GLU A O 1
ATOM 1064 N N . LEU A 1 140 ? 9.539 16.578 16.625 1 92.75 140 LEU A N 1
ATOM 1065 C CA . LEU A 1 140 ? 10.406 15.508 16.141 1 92.75 140 LEU A CA 1
ATOM 1066 C C . LEU A 1 140 ? 11.859 15.977 16.062 1 92.75 140 LEU A C 1
ATOM 1068 O O . LEU A 1 140 ? 12.719 15.25 15.555 1 92.75 140 LEU A O 1
ATOM 1072 N N . GLY A 1 141 ? 12.102 17.203 16.438 1 90.19 141 GLY A N 1
ATOM 1073 C CA . GLY A 1 141 ? 13.438 17.766 16.359 1 90.19 141 GLY A CA 1
ATOM 1074 C C . GLY A 1 141 ? 13.773 18.328 14.992 1 90.19 141 GLY A C 1
ATOM 1075 O O . GLY A 1 141 ? 14.945 18.484 14.648 1 90.19 141 GLY A O 1
ATOM 1076 N N . LEU A 1 142 ? 12.766 18.516 14.203 1 91.69 142 LEU A N 1
ATOM 1077 C CA . LEU A 1 142 ? 12.977 19.062 12.867 1 91.69 142 LEU A CA 1
ATOM 1078 C C . LEU A 1 142 ? 12.836 20.578 12.867 1 91.69 142 LEU A C 1
ATOM 1080 O O . LEU A 1 142 ? 11.93 21.125 13.5 1 91.69 142 LEU A O 1
ATOM 1084 N N . SER A 1 143 ? 13.859 21.234 12.273 1 85.44 143 SER A N 1
ATOM 1085 C CA . SER A 1 143 ? 13.859 22.688 12.219 1 85.44 143 SER A CA 1
ATOM 1086 C C . SER A 1 143 ? 14.625 23.188 10.992 1 85.44 143 SER A C 1
ATOM 1088 O O . SER A 1 143 ? 15.211 22.406 10.258 1 85.44 143 SER A O 1
ATOM 1090 N N . GLY A 1 144 ? 14.352 24.453 10.789 1 81.88 144 GLY A N 1
ATOM 1091 C CA . GLY A 1 144 ? 15.125 25.109 9.75 1 81.88 144 GLY A CA 1
ATOM 1092 C C . GLY A 1 144 ? 14.977 24.438 8.391 1 81.88 144 GLY A C 1
ATOM 1093 O O . GLY A 1 144 ? 13.875 24.328 7.859 1 81.88 144 GLY A O 1
ATOM 1094 N N . GLU A 1 145 ? 16.109 23.797 8.016 1 79.75 145 GLU A N 1
ATOM 1095 C CA . GLU A 1 145 ? 16.203 23.25 6.664 1 79.75 145 GLU A CA 1
ATOM 1096 C C . GLU A 1 145 ? 15.328 22 6.508 1 79.75 145 GLU A C 1
ATOM 1098 O O . GLU A 1 145 ? 15.031 21.578 5.387 1 79.75 145 GLU A O 1
ATOM 1103 N N . ASP A 1 146 ? 14.828 21.5 7.617 1 84.81 146 ASP A N 1
ATOM 1104 C CA . ASP A 1 146 ? 13.992 20.312 7.57 1 84.81 146 ASP A CA 1
ATOM 1105 C C . ASP A 1 146 ? 12.531 20.688 7.285 1 84.81 146 ASP A C 1
ATOM 1107 O O . ASP A 1 146 ? 11.719 19.812 6.984 1 84.81 146 ASP A O 1
ATOM 1111 N N . LEU A 1 147 ? 12.258 21.938 7.395 1 81.94 147 LEU A N 1
ATOM 1112 C CA . LEU A 1 147 ? 10.891 22.406 7.16 1 81.94 147 LEU A CA 1
ATOM 1113 C C . LEU A 1 147 ? 10.719 22.859 5.719 1 81.94 147 LEU A C 1
ATOM 1115 O O . LEU A 1 147 ? 11.68 23.297 5.074 1 81.94 147 LEU A O 1
ATOM 1119 N N . LEU A 1 148 ? 9.484 22.75 5.184 1 78.06 148 LEU A N 1
ATOM 1120 C CA . LEU A 1 148 ? 9.188 23.234 3.844 1 78.06 148 LEU A CA 1
ATOM 1121 C C . LEU A 1 148 ? 9.32 24.75 3.779 1 78.06 148 LEU A C 1
ATOM 1123 O O . LEU A 1 148 ? 9.805 25.297 2.787 1 78.06 148 LEU A O 1
ATOM 1127 N N . ASN A 1 149 ? 8.797 25.391 4.875 1 77.12 149 ASN A N 1
ATOM 1128 C CA . ASN A 1 149 ? 9 26.812 5.09 1 77.12 149 ASN A CA 1
ATOM 1129 C C . ASN A 1 149 ? 9.695 27.094 6.418 1 77.12 149 ASN A C 1
ATOM 1131 O O . ASN A 1 149 ? 9.055 27.172 7.461 1 77.12 149 ASN A O 1
ATOM 1135 N N . PRO A 1 150 ? 10.977 27.312 6.324 1 77 150 PRO A N 1
ATOM 1136 C CA . PRO A 1 150 ? 11.789 27.422 7.535 1 77 150 PRO A CA 1
ATOM 1137 C C . PRO A 1 150 ? 11.281 28.5 8.5 1 77 150 PRO A C 1
ATOM 1139 O O . PRO A 1 150 ? 11.539 28.438 9.703 1 77 150 PRO A O 1
ATOM 1142 N N . GLU A 1 151 ? 10.555 29.438 7.98 1 76.69 151 GLU A N 1
ATOM 1143 C CA . GLU A 1 151 ? 10.18 30.578 8.82 1 76.69 151 GLU A CA 1
ATOM 1144 C C . GLU A 1 151 ? 8.82 30.359 9.469 1 76.69 151 GLU A C 1
ATOM 1146 O O . GLU A 1 151 ? 8.367 31.172 10.273 1 76.69 151 GLU A O 1
ATOM 1151 N N . GLN A 1 152 ? 8.211 29.266 9.109 1 79 152 GLN A N 1
ATOM 1152 C CA . GLN A 1 152 ? 6.863 29.031 9.617 1 79 152 GLN A CA 1
ATOM 1153 C C . GLN A 1 152 ? 6.742 27.641 10.242 1 79 152 GLN A C 1
ATOM 1155 O O . GLN A 1 152 ? 7.32 26.688 9.734 1 79 152 GLN A O 1
ATOM 1160 N N . PRO A 1 153 ? 6.062 27.688 11.359 1 82.94 153 PRO A N 1
ATOM 1161 C CA . PRO A 1 153 ? 5.797 26.359 11.914 1 82.94 153 PRO A CA 1
ATOM 1162 C C . PRO A 1 153 ? 5.051 25.438 10.945 1 82.94 153 PRO A C 1
ATOM 1164 O O . PRO A 1 153 ? 4.23 25.922 10.156 1 82.94 153 PRO A O 1
ATOM 1167 N N . GLU A 1 154 ? 5.445 24.188 10.984 1 90.25 154 GLU A N 1
ATOM 1168 C CA . GLU A 1 154 ? 4.832 23.188 10.109 1 90.25 154 GLU A CA 1
ATOM 1169 C C . GLU A 1 154 ? 4.305 22 10.914 1 90.25 154 GLU A C 1
ATOM 1171 O O . GLU A 1 154 ? 5.004 21.469 11.781 1 90.25 154 GLU A O 1
ATOM 1176 N N . SER A 1 155 ? 3.064 21.719 10.68 1 94.06 155 SER A N 1
ATOM 1177 C CA . SER A 1 155 ? 2.52 20.516 11.297 1 94.06 155 SER A CA 1
ATOM 1178 C C . SER A 1 155 ? 3.125 19.25 10.695 1 94.06 155 SER A C 1
ATOM 1180 O O . SER A 1 155 ? 3.43 19.219 9.5 1 94.06 155 SER A O 1
ATOM 1182 N N . MET A 1 156 ? 3.348 18.281 11.5 1 95.25 156 MET A N 1
ATOM 1183 C CA . MET A 1 156 ? 3.898 17.016 11.008 1 95.25 156 MET A CA 1
ATOM 1184 C C . MET A 1 156 ? 2.785 16.062 10.594 1 95.25 156 MET A C 1
ATOM 1186 O O . MET A 1 156 ? 1.649 16.188 11.055 1 95.25 156 MET A O 1
ATOM 1190 N N . CYS A 1 157 ? 3.129 15.156 9.656 1 97.62 157 CYS A N 1
ATOM 1191 C CA . CYS A 1 157 ? 2.229 14.031 9.43 1 97.62 157 CYS A CA 1
ATOM 1192 C C . CYS A 1 157 ? 2.113 13.164 10.68 1 97.62 157 CYS A C 1
ATOM 1194 O O . CYS A 1 157 ? 3.092 12.984 11.406 1 97.62 157 CYS A O 1
ATOM 1196 N N . ASN A 1 158 ? 0.926 12.664 10.961 1 98.62 158 ASN A N 1
ATOM 1197 C CA . ASN A 1 158 ? 0.648 11.906 12.172 1 98.62 158 ASN A CA 1
ATOM 1198 C C . ASN A 1 158 ? -0.014 10.57 11.852 1 98.62 158 ASN A C 1
ATOM 1200 O O . ASN A 1 158 ? -1.143 10.312 12.281 1 98.62 158 ASN A O 1
ATOM 1204 N N . PRO A 1 159 ? 0.751 9.625 11.219 1 98.88 159 PRO A N 1
ATOM 1205 C CA . PRO A 1 159 ? 0.177 8.328 10.875 1 98.88 159 PRO A CA 1
ATOM 1206 C C . PRO A 1 159 ? -0.244 7.523 12.102 1 98.88 159 PRO A C 1
ATOM 1208 O O . PRO A 1 159 ? -1.186 6.727 12.031 1 98.88 159 PRO A O 1
ATOM 1211 N N . VAL A 1 160 ? 0.41 7.695 13.203 1 98.88 160 VAL A N 1
ATOM 1212 C CA . VAL A 1 160 ? 0.022 6.996 14.422 1 98.88 160 VAL A CA 1
ATOM 1213 C C . VAL A 1 160 ? -1.39 7.41 14.828 1 98.88 160 VAL A C 1
ATOM 1215 O O . VAL A 1 160 ? -2.221 6.562 15.164 1 98.88 160 VAL A O 1
ATOM 1218 N N . LEU A 1 161 ? -1.647 8.727 14.812 1 98.88 161 LEU A N 1
ATOM 1219 C CA . LEU A 1 161 ? -2.99 9.188 15.156 1 98.88 161 LEU A CA 1
ATOM 1220 C C . LEU A 1 161 ? -4.012 8.68 14.141 1 98.88 161 LEU A C 1
ATOM 1222 O O . LEU A 1 161 ? -5.117 8.281 14.508 1 98.88 161 LEU A O 1
ATOM 1226 N N . GLN A 1 162 ? -3.686 8.766 12.812 1 98.88 162 GLN A N 1
ATOM 1227 C CA . GLN A 1 162 ? -4.598 8.195 11.828 1 98.88 162 GLN A CA 1
ATOM 1228 C C . GLN A 1 162 ? -4.996 6.773 12.203 1 98.88 162 GLN A C 1
ATOM 1230 O O . GLN A 1 162 ? -6.18 6.434 12.203 1 98.88 162 GLN A O 1
ATOM 1235 N N . ALA A 1 163 ? -3.99 5.973 12.531 1 98.94 163 ALA A N 1
ATOM 1236 C CA . ALA A 1 163 ? -4.238 4.57 12.859 1 98.94 163 ALA A CA 1
ATOM 1237 C C . ALA A 1 163 ? -5.07 4.438 14.133 1 98.94 163 ALA A C 1
ATOM 1239 O O . ALA A 1 163 ? -6.016 3.646 14.18 1 98.94 163 ALA A O 1
ATOM 1240 N N . GLU A 1 164 ? -4.75 5.211 15.141 1 98.81 164 GLU A N 1
ATOM 1241 C CA . GLU A 1 164 ? -5.457 5.125 16.422 1 98.81 164 GLU A CA 1
ATOM 1242 C C . GLU A 1 164 ? -6.926 5.508 16.266 1 98.81 164 GLU A C 1
ATOM 1244 O O . GLU A 1 164 ? -7.793 4.941 16.938 1 98.81 164 GLU A O 1
ATOM 1249 N N . LEU A 1 165 ? -7.164 6.5 15.422 1 98.81 165 LEU A N 1
ATOM 1250 C CA . LEU A 1 165 ? -8.539 6.902 15.164 1 98.81 165 LEU A CA 1
ATOM 1251 C C . LEU A 1 165 ? -9.328 5.758 14.539 1 98.81 165 LEU A C 1
ATOM 1253 O O . LEU A 1 165 ? -10.484 5.516 14.906 1 98.81 165 LEU A O 1
ATOM 1257 N N . MET A 1 166 ? -8.734 5.043 13.562 1 98.81 166 MET A N 1
ATOM 1258 C CA . MET A 1 166 ? -9.383 3.895 12.938 1 98.81 166 MET A CA 1
ATOM 1259 C C . MET A 1 166 ? -9.609 2.777 13.953 1 98.81 166 MET A C 1
ATOM 1261 O O . MET A 1 166 ? -10.664 2.137 13.953 1 98.81 166 MET A O 1
ATOM 1265 N N . ASN A 1 167 ? -8.578 2.516 14.789 1 98.69 167 ASN A N 1
ATOM 1266 C CA . ASN A 1 167 ? -8.688 1.483 15.82 1 98.69 167 ASN A CA 1
ATOM 1267 C C . ASN A 1 167 ? -9.828 1.779 16.781 1 98.69 167 ASN A C 1
ATOM 1269 O O . ASN A 1 167 ? -10.625 0.894 17.109 1 98.69 167 ASN A O 1
ATOM 1273 N N . ARG A 1 168 ? -9.891 3.01 17.219 1 98.12 168 ARG A N 1
ATOM 1274 C CA . ARG A 1 168 ? -10.938 3.406 18.156 1 98.12 168 ARG A CA 1
ATOM 1275 C C . ARG A 1 168 ? -12.32 3.268 17.516 1 98.12 168 ARG A C 1
ATOM 1277 O O . ARG A 1 168 ? -13.281 2.863 18.188 1 98.12 168 ARG A O 1
ATOM 1284 N N . ALA A 1 169 ? -12.406 3.65 16.266 1 97.94 169 ALA A N 1
ATOM 1285 C CA . ALA A 1 169 ? -13.68 3.566 15.547 1 97.94 169 ALA A CA 1
ATOM 1286 C C . ALA A 1 169 ? -14.016 2.121 15.195 1 97.94 169 ALA A C 1
ATOM 1288 O O . ALA A 1 169 ? -15.109 1.834 14.703 1 97.94 169 ALA A O 1
ATOM 1289 N N . GLN A 1 170 ? -13.07 1.208 15.406 1 97.94 170 GLN A N 1
ATOM 1290 C CA . GLN A 1 170 ? -13.25 -0.215 15.141 1 97.94 170 GLN A CA 1
ATOM 1291 C C . GLN A 1 170 ? -13.68 -0.456 13.695 1 97.94 170 GLN A C 1
ATOM 1293 O O . GLN A 1 170 ? -14.68 -1.134 13.445 1 97.94 170 GLN A O 1
ATOM 1298 N N . VAL A 1 171 ? -12.977 0.129 12.781 1 98.75 171 VAL A N 1
ATOM 1299 C CA . VAL A 1 171 ? -13.305 -0.076 11.375 1 98.75 171 VAL A CA 1
ATOM 1300 C C . VAL A 1 171 ? -13.023 -1.525 10.984 1 98.75 171 VAL A C 1
ATOM 1302 O O . VAL A 1 171 ? -12.258 -2.219 11.664 1 98.75 171 VAL A O 1
ATOM 1305 N N . ASP A 1 172 ? -13.68 -1.982 9.938 1 98.88 172 ASP A N 1
ATOM 1306 C CA . ASP A 1 172 ? -13.539 -3.363 9.492 1 98.88 172 ASP A CA 1
ATOM 1307 C C . ASP A 1 172 ? -12.352 -3.512 8.539 1 98.88 172 ASP A C 1
ATOM 1309 O O . ASP A 1 172 ? -11.742 -4.582 8.461 1 98.88 172 ASP A O 1
ATOM 1313 N N . PHE A 1 173 ? -12.047 -2.49 7.863 1 98.94 173 PHE A N 1
ATOM 1314 C CA . PHE A 1 173 ? -11.07 -2.533 6.777 1 98.94 173 PHE A CA 1
ATOM 1315 C C . PHE A 1 173 ? -10.5 -1.146 6.508 1 98.94 173 PHE A C 1
ATOM 1317 O O . PHE A 1 173 ? -11.242 -0.171 6.398 1 98.94 173 PHE A O 1
ATOM 1324 N N . ASN A 1 174 ? -9.188 -1.023 6.48 1 98.94 174 ASN A N 1
ATOM 1325 C CA . ASN A 1 174 ? -8.523 0.256 6.254 1 98.94 174 ASN A CA 1
ATOM 1326 C C . ASN A 1 174 ? -8.055 0.392 4.809 1 98.94 174 ASN A C 1
ATOM 1328 O O . ASN A 1 174 ? -7.566 -0.574 4.215 1 98.94 174 ASN A O 1
ATOM 1332 N N . VAL A 1 175 ? -8.242 1.566 4.266 1 99 175 VAL A N 1
ATOM 1333 C CA . VAL A 1 175 ? -7.789 1.913 2.922 1 99 175 VAL A CA 1
ATOM 1334 C C . VAL A 1 175 ? -6.867 3.129 2.984 1 99 175 VAL A C 1
ATOM 1336 O O . VAL A 1 175 ? -7.289 4.211 3.4 1 99 175 VAL A O 1
ATOM 1339 N N . LEU A 1 176 ? -5.602 2.945 2.641 1 98.94 176 LEU A N 1
ATOM 1340 C CA . LEU A 1 176 ? -4.672 4.07 2.572 1 98.94 176 LEU A CA 1
ATOM 1341 C C . LEU A 1 176 ? -4.738 4.746 1.206 1 98.94 176 LEU A C 1
ATOM 1343 O O . LEU A 1 176 ? -4.918 4.074 0.186 1 98.94 176 LEU A O 1
ATOM 1347 N N . LEU A 1 177 ? -4.555 6.039 1.209 1 98.94 177 LEU A N 1
ATOM 1348 C CA . LEU A 1 177 ? -4.582 6.809 -0.029 1 98.94 177 LEU A CA 1
ATOM 1349 C C . LEU A 1 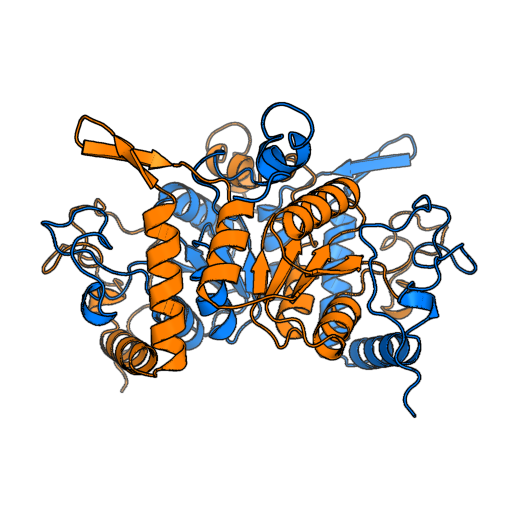177 ? -3.508 7.891 -0.018 1 98.94 177 LEU A C 1
ATOM 1351 O O . LEU A 1 177 ? -3.707 8.961 0.565 1 98.94 177 LEU A O 1
ATOM 1355 N N . GLY A 1 178 ? -2.389 7.57 -0.634 1 98.69 178 GLY A N 1
ATOM 1356 C CA . GLY A 1 178 ? -1.403 8.57 -0.999 1 98.69 178 GLY A CA 1
ATOM 1357 C C . GLY A 1 178 ? -0.523 8.992 0.163 1 98.69 178 GLY A C 1
ATOM 1358 O O . GLY A 1 178 ? -0.062 10.141 0.217 1 98.69 178 GLY A O 1
ATOM 1359 N N . LEU A 1 179 ? -0.32 8.195 1.187 1 98.81 179 LEU A N 1
ATOM 1360 C CA . LEU A 1 179 ? 0.603 8.547 2.26 1 98.81 179 LEU A CA 1
ATOM 1361 C C . LEU A 1 179 ? 2.049 8.469 1.78 1 98.81 179 LEU A C 1
ATOM 1363 O O . LEU A 1 179 ? 2.389 7.629 0.945 1 98.81 179 LEU A O 1
ATOM 1367 N N . CYS A 1 180 ? 2.879 9.367 2.309 1 98.5 180 CYS A N 1
ATOM 1368 C CA . CYS A 1 180 ? 4.293 9.414 1.949 1 98.5 180 CYS A CA 1
ATOM 1369 C C . CYS A 1 180 ? 5.012 8.148 2.408 1 98.5 180 CYS A C 1
ATOM 1371 O O . CYS A 1 180 ? 4.578 7.492 3.357 1 98.5 180 CYS A O 1
ATOM 1373 N N . VAL A 1 181 ? 6.129 7.848 1.699 1 98.75 181 VAL A N 1
ATOM 1374 C CA . VAL A 1 181 ? 6.965 6.723 2.105 1 98.75 181 VAL A CA 1
ATOM 1375 C C . VAL A 1 181 ? 7.406 6.906 3.557 1 98.75 181 VAL A C 1
ATOM 1377 O O . VAL A 1 181 ? 7.84 7.988 3.949 1 98.75 181 VAL A O 1
ATOM 1380 N N . GLY A 1 182 ? 7.359 5.887 4.344 1 98.75 182 GLY A N 1
ATOM 1381 C CA . GLY A 1 182 ? 7.641 5.961 5.77 1 98.75 182 GLY A CA 1
ATOM 1382 C C . GLY A 1 182 ? 6.402 6.227 6.609 1 98.75 182 GLY A C 1
ATOM 1383 O O . GLY A 1 182 ? 6.168 5.551 7.609 1 98.75 182 GLY A O 1
ATOM 1384 N N . HIS A 1 183 ? 5.66 7.273 6.195 1 98.88 183 HIS A N 1
ATOM 1385 C CA . HIS A 1 183 ? 4.414 7.559 6.895 1 98.88 183 HIS A CA 1
ATOM 1386 C C . HIS A 1 183 ? 3.383 6.461 6.66 1 98.88 183 HIS A C 1
ATOM 1388 O O . HIS A 1 183 ? 2.633 6.102 7.566 1 98.88 183 HIS A O 1
ATOM 1394 N N . ASP A 1 184 ? 3.328 5.965 5.469 1 98.88 184 ASP A N 1
ATOM 1395 C CA . ASP A 1 184 ? 2.453 4.828 5.188 1 98.88 184 ASP A CA 1
ATOM 1396 C C . ASP A 1 184 ? 2.857 3.607 6.012 1 98.88 184 ASP A C 1
ATOM 1398 O O . ASP A 1 184 ? 2.002 2.918 6.566 1 98.88 184 ASP A O 1
ATOM 1402 N N . THR A 1 185 ? 4.133 3.391 6.098 1 98.88 185 THR A N 1
ATOM 1403 C CA . THR A 1 185 ? 4.668 2.266 6.855 1 98.88 185 THR A CA 1
ATOM 1404 C C . THR A 1 185 ? 4.277 2.373 8.328 1 98.88 185 THR A C 1
ATOM 1406 O O . THR A 1 185 ? 3.859 1.386 8.938 1 98.88 185 THR A O 1
ATOM 1409 N N . LEU A 1 186 ? 4.441 3.559 8.883 1 98.75 186 LEU A N 1
ATOM 1410 C CA . LEU A 1 186 ? 4.082 3.775 10.281 1 98.75 186 LEU A CA 1
ATOM 1411 C C . LEU A 1 186 ? 2.594 3.537 10.508 1 98.75 186 LEU A C 1
ATOM 1413 O O . LEU A 1 186 ? 2.201 2.957 11.523 1 98.75 186 LEU A O 1
ATOM 1417 N N . ALA A 1 187 ? 1.764 4.031 9.578 1 98.88 187 ALA A N 1
ATOM 1418 C CA . ALA A 1 187 ? 0.328 3.787 9.688 1 98.88 187 ALA A CA 1
ATOM 1419 C C . ALA A 1 187 ? 0.026 2.291 9.695 1 98.88 187 ALA A C 1
ATOM 1421 O O . ALA A 1 187 ? -0.697 1.8 10.562 1 98.88 187 ALA A O 1
ATOM 1422 N N . LEU A 1 188 ? 0.603 1.587 8.789 1 98.88 188 LEU A N 1
ATOM 1423 C CA . LEU A 1 188 ? 0.344 0.16 8.625 1 98.88 188 LEU A CA 1
ATOM 1424 C C . LEU A 1 188 ? 0.749 -0.611 9.875 1 98.88 188 LEU A C 1
ATOM 1426 O O . LEU A 1 188 ? 0.099 -1.594 10.242 1 98.88 188 LEU A O 1
ATOM 1430 N N . ARG A 1 189 ? 1.761 -0.173 10.555 1 98.38 189 ARG A N 1
ATOM 1431 C CA . ARG A 1 189 ? 2.275 -0.875 11.727 1 98.38 189 ARG A CA 1
ATOM 1432 C C . ARG A 1 189 ? 1.361 -0.676 12.93 1 98.38 189 ARG A C 1
ATOM 1434 O O . ARG A 1 189 ? 1.405 -1.454 13.883 1 98.38 189 ARG A O 1
ATOM 1441 N N . HIS A 1 190 ? 0.545 0.345 12.852 1 98.69 190 HIS A N 1
ATOM 1442 C CA . HIS A 1 190 ? -0.24 0.678 14.039 1 98.69 190 HIS A CA 1
ATOM 1443 C C . HIS A 1 190 ? -1.713 0.339 13.836 1 98.69 190 HIS A C 1
ATOM 1445 O O . HIS A 1 190 ? -2.518 0.47 14.758 1 98.69 190 HIS A O 1
ATOM 1451 N N . LEU A 1 191 ? -2.096 -0.097 12.617 1 98.81 191 LEU A N 1
ATOM 1452 C CA . LEU A 1 191 ? -3.477 -0.471 12.328 1 98.81 191 LEU A CA 1
ATOM 1453 C C . LEU A 1 191 ? -3.785 -1.863 12.875 1 98.81 191 LEU A C 1
ATOM 1455 O O . LEU A 1 191 ? -2.979 -2.783 12.727 1 98.81 191 LEU A O 1
ATOM 1459 N N . GLU A 1 192 ? -4.93 -1.971 13.461 1 98.62 192 GLU A N 1
ATOM 1460 C CA . GLU A 1 192 ? -5.371 -3.262 13.977 1 98.62 192 GLU A CA 1
ATOM 1461 C C . GLU A 1 192 ? -6.168 -4.031 12.93 1 98.62 192 GLU A C 1
ATOM 1463 O O . GLU A 1 192 ? -5.938 -5.227 12.719 1 98.62 192 GLU A O 1
ATOM 1468 N N . ALA A 1 193 ? -7.148 -3.447 12.297 1 98.75 193 ALA A N 1
ATOM 1469 C CA . ALA A 1 193 ? -7.945 -4.082 11.25 1 98.75 193 ALA A CA 1
ATOM 1470 C C . ALA A 1 193 ? -7.141 -4.238 9.961 1 98.75 193 ALA A C 1
ATOM 1472 O O . ALA A 1 193 ? -6.141 -3.545 9.758 1 98.75 193 ALA A O 1
ATOM 1473 N N . PRO A 1 194 ? -7.547 -5.168 9.094 1 98.75 194 PRO A N 1
ATOM 1474 C CA . PRO A 1 194 ? -6.844 -5.34 7.82 1 98.75 194 PRO A CA 1
ATOM 1475 C C . PRO A 1 194 ? -6.793 -4.059 6.996 1 98.75 194 PRO A C 1
ATOM 1477 O O . PRO A 1 194 ? -7.648 -3.182 7.152 1 98.75 194 PRO A O 1
ATOM 1480 N N . ALA A 1 195 ? -5.734 -3.977 6.168 1 98.94 195 ALA A N 1
ATOM 1481 C CA . ALA A 1 195 ? -5.543 -2.744 5.41 1 98.94 195 ALA A CA 1
ATOM 1482 C C . ALA A 1 195 ? -5.148 -3.043 3.967 1 98.94 195 ALA A C 1
ATOM 1484 O O . ALA A 1 195 ? -4.547 -4.082 3.686 1 98.94 195 ALA A O 1
ATOM 1485 N N . THR A 1 196 ? -5.504 -2.207 3.066 1 98.94 196 THR A N 1
ATOM 1486 C CA . THR A 1 196 ? -5.062 -2.162 1.677 1 98.94 196 THR A CA 1
ATOM 1487 C C . THR A 1 196 ? -4.738 -0.73 1.259 1 98.94 196 THR A C 1
ATOM 1489 O O . THR A 1 196 ? -4.758 0.183 2.086 1 98.94 196 THR A O 1
ATOM 1492 N N . VAL A 1 197 ? -4.266 -0.578 0.029 1 98.94 197 VAL A N 1
ATOM 1493 C CA . VAL A 1 197 ? -3.904 0.739 -0.482 1 98.94 197 VAL A CA 1
ATOM 1494 C C . VAL A 1 197 ? -4.668 1.021 -1.774 1 98.94 197 VAL A C 1
ATOM 1496 O O . VAL A 1 197 ? -4.672 0.198 -2.693 1 98.94 197 VAL A O 1
ATOM 1499 N N . LEU A 1 198 ? -5.355 2.143 -1.808 1 98.94 198 LEU A N 1
ATOM 1500 C CA . LEU A 1 198 ? -6.062 2.539 -3.021 1 98.94 198 LEU A CA 1
ATOM 1501 C C . LEU A 1 198 ? -5.105 3.174 -4.023 1 98.94 198 LEU A C 1
ATOM 1503 O O . LEU A 1 198 ? -5.16 2.869 -5.219 1 98.94 198 LEU A O 1
ATOM 1507 N N . ALA A 1 199 ? -4.281 4.047 -3.518 1 98.75 199 ALA A N 1
ATOM 1508 C CA . ALA A 1 199 ? -3.277 4.691 -4.363 1 98.75 199 ALA A CA 1
ATOM 1509 C C . ALA A 1 199 ? -2.039 5.066 -3.555 1 98.75 199 ALA A C 1
ATOM 1511 O O . ALA A 1 199 ? -2.143 5.438 -2.383 1 98.75 199 ALA A O 1
ATOM 1512 N N . VAL A 1 200 ? -0.894 4.949 -4.199 1 98.69 200 VAL A N 1
ATOM 1513 C CA . VAL A 1 200 ? 0.344 5.418 -3.582 1 98.69 200 VAL A CA 1
ATOM 1514 C C . VAL A 1 200 ? 0.667 6.824 -4.07 1 98.69 200 VAL A C 1
ATOM 1516 O O . VAL A 1 200 ? 0.225 7.234 -5.148 1 98.69 200 VAL A O 1
ATOM 1519 N N . LYS A 1 201 ? 1.396 7.477 -3.285 1 97.94 201 LYS A N 1
ATOM 1520 C CA . LYS A 1 201 ? 1.809 8.836 -3.633 1 97.94 201 LYS A CA 1
ATOM 1521 C C . LYS A 1 201 ? 3.076 8.82 -4.48 1 97.94 201 LYS A C 1
ATOM 1523 O O . LYS A 1 201 ? 4.059 8.164 -4.129 1 97.94 201 LYS A O 1
ATOM 1528 N N . ASP A 1 202 ? 3.08 9.43 -5.551 1 98.12 202 ASP A N 1
ATOM 1529 C CA . ASP A 1 202 ? 4.211 9.812 -6.391 1 98.12 202 ASP A CA 1
ATOM 1530 C C . ASP A 1 202 ? 4.027 11.227 -6.949 1 98.12 202 ASP A C 1
ATOM 1532 O O . ASP A 1 202 ? 3.52 11.398 -8.062 1 98.12 202 ASP A O 1
ATOM 1536 N N . ARG A 1 203 ? 4.535 12.188 -6.211 1 96.06 203 ARG A N 1
ATOM 1537 C CA . ARG A 1 203 ? 4.293 13.586 -6.539 1 96.06 203 ARG A CA 1
ATOM 1538 C C . ARG A 1 203 ? 4.816 13.922 -7.934 1 96.06 203 ARG A C 1
ATOM 1540 O O . ARG A 1 203 ? 4.191 14.68 -8.672 1 96.06 203 ARG A O 1
ATOM 1547 N N . MET A 1 204 ? 5.867 13.383 -8.289 1 95.94 204 MET A N 1
ATOM 1548 C CA . MET A 1 204 ? 6.562 13.711 -9.531 1 95.94 204 MET A CA 1
ATOM 1549 C C . MET A 1 204 ? 5.793 13.188 -10.742 1 95.94 204 MET A C 1
ATOM 1551 O O . MET A 1 204 ? 5.777 13.82 -11.797 1 95.94 204 MET A O 1
ATOM 1555 N N . LEU A 1 205 ? 5.121 12.031 -10.57 1 96.69 205 LEU A N 1
ATOM 1556 C CA . LEU A 1 205 ? 4.586 11.344 -11.742 1 96.69 205 LEU A CA 1
ATOM 1557 C C . LEU A 1 205 ? 3.066 11.25 -11.664 1 96.69 205 LEU A C 1
ATOM 1559 O O . LEU A 1 205 ? 2.477 10.289 -12.172 1 96.69 205 LEU A O 1
ATOM 1563 N N . GLY A 1 206 ? 2.424 12.203 -10.969 1 94.62 206 GLY A N 1
ATOM 1564 C CA . GLY A 1 206 ? 0.971 12.211 -10.898 1 94.62 206 GLY A CA 1
ATOM 1565 C C . GLY A 1 206 ? 0.396 10.961 -10.266 1 94.62 206 GLY A C 1
ATOM 1566 O O . GLY A 1 206 ? -0.648 10.469 -10.688 1 94.62 206 GLY A O 1
ATOM 1567 N N . HIS A 1 207 ? 1.157 10.367 -9.375 1 97.25 207 HIS A N 1
ATOM 1568 C CA . HIS A 1 207 ? 0.77 9.211 -8.57 1 97.25 207 HIS A CA 1
ATOM 1569 C C . HIS A 1 207 ? 0.669 7.953 -9.43 1 97.25 207 HIS A C 1
ATOM 1571 O O . HIS A 1 207 ? -0.119 7.055 -9.125 1 97.25 207 HIS A O 1
ATOM 1577 N N . ASN A 1 208 ? 1.374 7.914 -10.547 1 96.62 208 ASN A N 1
ATOM 1578 C CA . ASN A 1 208 ? 1.627 6.75 -11.391 1 96.62 208 ASN A CA 1
ATOM 1579 C C . ASN A 1 208 ? 3.076 6.281 -11.281 1 96.62 208 ASN A C 1
ATOM 1581 O O . ASN A 1 208 ? 3.857 6.449 -12.219 1 96.62 208 ASN A O 1
ATOM 1585 N N . PRO A 1 209 ? 3.402 5.52 -10.227 1 97.5 209 PRO A N 1
ATOM 1586 C CA . PRO A 1 209 ? 4.805 5.262 -9.898 1 97.5 209 PRO A CA 1
ATOM 1587 C C . PRO A 1 209 ? 5.484 4.324 -10.898 1 97.5 209 PRO A C 1
ATOM 1589 O O . PRO A 1 209 ? 6.711 4.352 -11.039 1 97.5 209 PRO A O 1
ATOM 1592 N N . LEU A 1 210 ? 4.754 3.527 -11.648 1 97.88 210 LEU A N 1
ATOM 1593 C CA . LEU A 1 210 ? 5.352 2.539 -12.539 1 97.88 210 LEU A CA 1
ATOM 1594 C C . LEU A 1 210 ? 5.938 3.209 -13.781 1 97.88 210 LEU A C 1
ATOM 1596 O O . LEU A 1 210 ? 6.738 2.604 -14.5 1 97.88 210 LEU A O 1
ATOM 1600 N N . ALA A 1 211 ? 5.5 4.473 -14.023 1 96.38 211 ALA A N 1
ATOM 1601 C CA . ALA A 1 211 ? 6.051 5.195 -15.164 1 96.38 211 ALA A CA 1
ATOM 1602 C C . ALA A 1 211 ? 7.57 5.301 -15.07 1 96.38 211 ALA A C 1
ATOM 1604 O O . ALA A 1 211 ? 8.273 5.18 -16.078 1 96.38 211 ALA A O 1
ATOM 1605 N N . ALA A 1 212 ? 8.062 5.5 -13.875 1 96.5 212 ALA A N 1
ATOM 1606 C CA . ALA A 1 212 ? 9.508 5.609 -13.672 1 96.5 212 ALA A CA 1
ATOM 1607 C C . ALA A 1 212 ? 10.203 4.285 -13.961 1 96.5 212 ALA A C 1
ATOM 1609 O O . ALA A 1 212 ? 11.258 4.258 -14.609 1 96.5 212 ALA A O 1
ATOM 1610 N N . VAL A 1 213 ? 9.609 3.182 -13.516 1 97.25 213 VAL A N 1
ATOM 1611 C CA . VAL A 1 213 ? 10.188 1.854 -13.695 1 97.25 213 VAL A CA 1
ATOM 1612 C C . VAL A 1 213 ? 10.148 1.471 -15.172 1 97.25 213 VAL A C 1
ATOM 1614 O O . VAL A 1 213 ? 11.141 0.994 -15.727 1 97.25 213 VAL A O 1
ATOM 1617 N N . GLN A 1 214 ? 9.047 1.71 -15.797 1 95.44 214 GLN A N 1
ATOM 1618 C CA . GLN A 1 214 ? 8.836 1.335 -17.188 1 95.44 214 GLN A CA 1
ATOM 1619 C C . GLN A 1 214 ? 9.75 2.133 -18.125 1 95.44 214 GLN A C 1
ATOM 1621 O O . GLN A 1 214 ? 10.141 1.649 -19.188 1 95.44 214 GLN A O 1
ATOM 1626 N N . CYS A 1 215 ? 10.156 3.33 -17.672 1 93.94 215 CYS A N 1
ATOM 1627 C CA . CYS A 1 215 ? 11 4.188 -18.484 1 93.94 215 CYS A CA 1
ATOM 1628 C C . CYS A 1 215 ? 12.438 4.18 -17.984 1 93.94 215 CYS A C 1
ATOM 1630 O O . CYS A 1 215 ? 13.227 5.066 -18.312 1 93.94 215 CYS A O 1
ATOM 1632 N N . SER A 1 216 ? 12.758 3.234 -17.172 1 94.44 216 SER A N 1
ATOM 1633 C CA . SER A 1 216 ? 14.086 3.201 -16.578 1 94.44 216 SER A CA 1
ATOM 1634 C C . SER A 1 216 ? 15.148 2.842 -17.609 1 94.44 216 SER A C 1
ATOM 1636 O O . SER A 1 216 ? 16.344 3.031 -17.359 1 94.44 216 SER A O 1
ATOM 1638 N N . GLY A 1 217 ? 14.797 2.338 -18.75 1 91.19 217 GLY A N 1
ATOM 1639 C CA . GLY A 1 217 ? 15.727 2.082 -19.844 1 91.19 217 GLY A CA 1
ATOM 1640 C C . GLY A 1 217 ? 15.844 3.242 -20.812 1 91.19 217 GLY A C 1
ATOM 1641 O O . GLY A 1 217 ? 16.625 3.186 -21.766 1 91.19 217 GLY A O 1
ATOM 1642 N N . SER A 1 218 ? 15.125 4.387 -20.672 1 93.38 218 SER A N 1
ATOM 1643 C CA . SER A 1 218 ? 15.086 5.527 -21.578 1 93.38 218 SER A CA 1
ATOM 1644 C C . SER A 1 218 ? 15.125 6.844 -20.812 1 93.38 218 SER A C 1
ATOM 1646 O O . SER A 1 218 ? 16.188 7.285 -20.375 1 93.38 218 SER A O 1
ATOM 1648 N N . TYR A 1 219 ? 13.953 7.477 -20.5 1 89.56 219 TYR A N 1
ATOM 1649 C CA . TYR A 1 219 ? 13.875 8.82 -19.953 1 89.56 219 TYR A CA 1
ATOM 1650 C C . TYR A 1 219 ? 14.328 8.844 -18.5 1 89.56 219 TYR A C 1
ATOM 1652 O O . TYR A 1 219 ? 14.805 9.867 -18 1 89.56 219 TYR A O 1
ATOM 1660 N N . PHE A 1 220 ? 14.203 7.684 -17.828 1 93 220 PHE A N 1
ATOM 1661 C CA . PHE A 1 220 ? 14.555 7.605 -16.422 1 93 220 PHE A CA 1
ATOM 1662 C C . PHE A 1 220 ? 15.766 6.695 -16.203 1 93 220 PHE A C 1
ATOM 1664 O O . PHE A 1 220 ? 15.836 5.957 -15.227 1 93 220 PHE A O 1
ATOM 1671 N N . ASN A 1 221 ? 16.656 6.668 -17.078 1 92.69 221 ASN A N 1
ATOM 1672 C CA . ASN A 1 221 ? 17.828 5.785 -17.031 1 92.69 221 ASN A CA 1
ATOM 1673 C C . ASN A 1 221 ? 18.734 6.105 -15.852 1 92.69 221 ASN A C 1
ATOM 1675 O O . ASN A 1 221 ? 19.5 5.254 -15.414 1 92.69 221 ASN A O 1
ATOM 1679 N N . TYR A 1 222 ? 18.594 7.285 -15.297 1 93.06 222 TYR A N 1
ATOM 1680 C CA . TYR A 1 222 ? 19.406 7.691 -14.164 1 93.06 222 TYR A CA 1
ATOM 1681 C C . TYR A 1 222 ? 19.062 6.875 -12.922 1 93.06 222 TYR A C 1
ATOM 1683 O O . TYR A 1 222 ? 19.859 6.809 -11.977 1 93.06 222 TYR A O 1
ATOM 1691 N N . LEU A 1 223 ? 17.969 6.23 -12.906 1 93.56 223 LEU A N 1
ATOM 1692 C CA . LEU A 1 223 ? 17.531 5.41 -11.773 1 93.56 223 LEU A CA 1
ATOM 1693 C C . LEU A 1 223 ? 18.469 4.223 -11.578 1 93.56 223 LEU A C 1
ATOM 1695 O O . LEU A 1 223 ? 18.531 3.658 -10.484 1 93.56 223 LEU A O 1
ATOM 1699 N N . LYS A 1 224 ? 19.141 3.83 -12.594 1 93.44 224 LYS A N 1
ATOM 1700 C CA . LYS A 1 224 ? 20.016 2.662 -12.547 1 93.44 224 LYS A CA 1
ATOM 1701 C C . LYS A 1 224 ? 21.469 3.07 -12.312 1 93.44 224 LYS A C 1
ATOM 1703 O O . LYS A 1 224 ? 22.391 2.256 -12.469 1 93.44 224 LYS A O 1
ATOM 1708 N N . THR A 1 225 ? 21.625 4.375 -11.93 1 90.44 225 THR A N 1
ATOM 1709 C CA . THR A 1 225 ? 22.938 4.902 -11.555 1 90.44 225 THR A CA 1
ATOM 1710 C C . THR A 1 225 ? 22.953 5.285 -10.078 1 90.44 225 THR A C 1
ATOM 1712 O O . THR A 1 225 ? 22.047 5.953 -9.586 1 90.44 225 THR A O 1
ATOM 1715 N N . PRO A 1 226 ? 24.047 4.805 -9.422 1 86.88 226 PRO A N 1
ATOM 1716 C CA . PRO A 1 226 ? 24.141 5.121 -7.996 1 86.88 226 PRO A CA 1
ATOM 1717 C C . PRO A 1 226 ? 24.109 6.625 -7.723 1 86.88 226 PRO A C 1
ATOM 1719 O O . PRO A 1 226 ? 24.703 7.402 -8.469 1 86.88 226 PRO A O 1
ATOM 1722 N N . MET A 1 227 ? 23.234 7.055 -6.789 1 76.31 227 MET A N 1
ATOM 1723 C CA . MET A 1 227 ? 23.156 8.469 -6.426 1 76.31 227 MET A CA 1
ATOM 1724 C C . MET A 1 227 ? 23.859 8.719 -5.094 1 76.31 227 MET A C 1
ATOM 1726 O O . MET A 1 227 ? 23.875 7.855 -4.219 1 76.31 227 MET A O 1
ATOM 1730 N N . MET B 1 1 ? -17.609 8.055 31.422 1 27.91 1 MET B N 1
ATOM 1731 C CA . MET B 1 1 ? -18.453 8.023 30.219 1 27.91 1 MET B CA 1
ATOM 1732 C C . MET B 1 1 ? -17.672 8.477 29 1 27.91 1 MET B C 1
ATOM 1734 O O . MET B 1 1 ? -17.328 9.656 28.875 1 27.91 1 MET B O 1
ATOM 1738 N N . HIS B 1 2 ? -16.609 7.961 28.516 1 39.81 2 HIS B N 1
ATOM 1739 C CA . HIS B 1 2 ? -15.625 8.516 27.594 1 39.81 2 HIS B CA 1
ATOM 1740 C C . HIS B 1 2 ? -16.297 9.234 26.422 1 39.81 2 HIS B C 1
ATOM 1742 O O . HIS B 1 2 ? -17.188 8.664 25.781 1 39.81 2 HIS B O 1
ATOM 1748 N N . SER B 1 3 ? -16.672 10.414 26.469 1 45.41 3 SER B N 1
ATOM 1749 C CA . SER B 1 3 ? -17.438 11.344 25.641 1 45.41 3 SER B CA 1
ATOM 1750 C C . SER B 1 3 ? -17.266 11.031 24.156 1 45.41 3 SER B C 1
ATOM 1752 O O . SER B 1 3 ? -16.141 11.031 23.641 1 45.41 3 SER B O 1
ATOM 1754 N N . SER B 1 4 ? -17.984 9.992 23.5 1 60.59 4 SER B N 1
ATOM 1755 C CA . SER B 1 4 ? -17.875 9.242 22.25 1 60.59 4 SER B CA 1
ATOM 1756 C C . SER B 1 4 ? -17.828 10.18 21.047 1 60.59 4 SER B C 1
ATOM 1758 O O . SER B 1 4 ? -18.844 10.68 20.594 1 60.59 4 SER B O 1
ATOM 1760 N N . SER B 1 5 ? -16.844 11.031 21.031 1 78.12 5 SER B N 1
ATOM 1761 C CA . SER B 1 5 ? -16.719 11.914 19.875 1 78.12 5 SER B CA 1
ATOM 1762 C C . SER B 1 5 ? -17 11.156 18.578 1 78.12 5 SER B C 1
ATOM 1764 O O . SER B 1 5 ? -16.672 9.977 18.453 1 78.12 5 SER B O 1
ATOM 1766 N N . PRO B 1 6 ? -17.891 11.836 17.859 1 88.44 6 PRO B N 1
ATOM 1767 C CA . PRO B 1 6 ? -18.188 11.188 16.578 1 88.44 6 PRO B CA 1
ATOM 1768 C C . PRO B 1 6 ? -16.938 10.82 15.789 1 88.44 6 PRO B C 1
ATOM 1770 O O . PRO B 1 6 ? -15.914 11.5 15.906 1 88.44 6 PRO B O 1
ATOM 1773 N N . PRO B 1 7 ? -17.047 9.766 15.086 1 94.06 7 PRO B N 1
ATOM 1774 C CA . PRO B 1 7 ? -15.898 9.406 14.25 1 94.06 7 PRO B CA 1
ATOM 1775 C C . PRO B 1 7 ? -15.57 10.477 13.211 1 94.06 7 PRO B C 1
ATOM 1777 O O . PRO B 1 7 ? -16.469 11.102 12.648 1 94.06 7 PRO B O 1
ATOM 1780 N N . PRO B 1 8 ? -14.328 10.656 12.977 1 97.5 8 PRO B N 1
ATOM 1781 C CA . PRO B 1 8 ? -13.938 11.75 12.086 1 97.5 8 PRO B CA 1
ATOM 1782 C C . PRO B 1 8 ? -14.266 11.469 10.617 1 97.5 8 PRO B C 1
ATOM 1784 O O . PRO B 1 8 ? -14.25 10.312 10.188 1 97.5 8 PRO B O 1
ATOM 1787 N N . ARG B 1 9 ? -14.555 12.547 9.859 1 97.75 9 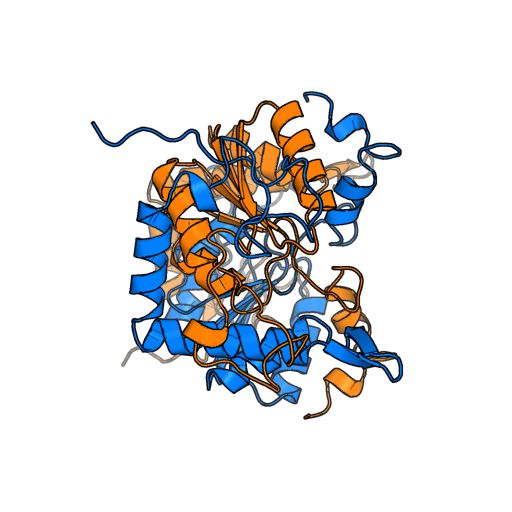ARG B N 1
ATOM 1788 C CA . ARG B 1 9 ? -14.75 12.555 8.414 1 97.75 9 ARG B CA 1
ATOM 1789 C C . ARG B 1 9 ? -13.891 13.625 7.746 1 97.75 9 ARG B C 1
ATOM 1791 O O . ARG B 1 9 ? -14.398 14.469 7.008 1 97.75 9 ARG B O 1
ATOM 1798 N N . CYS B 1 10 ? -12.602 13.469 7.863 1 98.75 10 CYS B N 1
ATOM 1799 C CA . CYS B 1 10 ? -11.648 14.477 7.398 1 98.75 10 CYS B CA 1
ATOM 1800 C C . CYS B 1 10 ? -11.781 14.688 5.895 1 98.75 10 CYS B C 1
ATOM 1802 O O . CYS B 1 10 ? -11.531 15.789 5.398 1 98.75 10 CYS B O 1
ATOM 1804 N N . ALA B 1 11 ? -12.148 13.648 5.223 1 98.5 11 ALA B N 1
ATOM 1805 C CA . ALA B 1 11 ? -12.258 13.75 3.768 1 98.5 11 ALA B CA 1
ATOM 1806 C C . ALA B 1 11 ? -13.344 14.742 3.367 1 98.5 11 ALA B C 1
ATOM 1808 O O . ALA B 1 11 ? -13.359 15.234 2.236 1 98.5 11 ALA B O 1
ATOM 1809 N N . ALA B 1 12 ? -14.25 15.039 4.277 1 97.56 12 ALA B N 1
ATOM 1810 C CA . ALA B 1 12 ? -15.367 15.93 4 1 97.56 12 ALA B CA 1
ATOM 1811 C C . ALA B 1 12 ? -15.172 17.281 4.676 1 97.56 12 ALA B C 1
ATOM 1813 O O . ALA B 1 12 ? -16.094 18.094 4.727 1 97.56 12 ALA B O 1
ATOM 1814 N N . CYS B 1 13 ? -14.023 17.562 5.238 1 98 13 CYS B N 1
ATOM 1815 C CA . CYS B 1 13 ? -13.773 18.812 5.926 1 98 13 CYS B CA 1
ATOM 1816 C C . CYS B 1 13 ? -14.031 20 5 1 98 13 CYS B C 1
ATOM 1818 O O . CYS B 1 13 ? -13.484 20.062 3.896 1 98 13 CYS B O 1
ATOM 1820 N N . PRO B 1 14 ? -14.82 20.953 5.402 1 97.25 14 PRO B N 1
ATOM 1821 C CA . PRO B 1 14 ? -15.25 22.016 4.5 1 97.25 14 PRO B CA 1
ATOM 1822 C C . PRO B 1 14 ? -14.25 23.172 4.426 1 97.25 14 PRO B C 1
ATOM 1824 O O . PRO B 1 14 ? -14.43 24.094 3.629 1 97.25 14 PRO B O 1
ATOM 1827 N N . PHE B 1 15 ? -13.227 23.125 5.227 1 97.75 15 PHE B N 1
ATOM 1828 C CA . PHE B 1 15 ? -12.336 24.281 5.328 1 97.75 15 PHE B CA 1
ATOM 1829 C C . PHE B 1 15 ? -11.141 24.125 4.398 1 97.75 15 PHE B C 1
ATOM 1831 O O . PHE B 1 15 ? -10.672 23.016 4.164 1 97.75 15 PHE B O 1
ATOM 1838 N N . LYS B 1 16 ? -10.609 25.266 4.012 1 95.5 16 LYS B N 1
ATOM 1839 C CA . LYS B 1 16 ? -9.383 25.281 3.223 1 95.5 16 LYS B CA 1
ATOM 1840 C C . LYS B 1 16 ? -8.18 24.891 4.074 1 95.5 16 LYS B C 1
ATOM 1842 O O . LYS B 1 16 ? -8.156 25.156 5.281 1 95.5 16 LYS B O 1
ATOM 1847 N N . ARG B 1 17 ? -7.277 24.312 3.422 1 92.62 17 ARG B N 1
ATOM 1848 C CA . ARG B 1 17 ? -6.086 23.781 4.082 1 92.62 17 ARG B CA 1
ATOM 1849 C C . ARG B 1 17 ? -5.469 24.828 5.004 1 92.62 17 ARG B C 1
ATOM 1851 O O . ARG B 1 17 ? -5.156 24.531 6.16 1 92.62 17 ARG B O 1
ATOM 1858 N N . GLU B 1 18 ? -5.371 26.062 4.574 1 91.25 18 GLU B N 1
ATOM 1859 C CA . GLU B 1 18 ? -4.645 27.125 5.266 1 91.25 18 GLU B CA 1
ATOM 1860 C C . GLU B 1 18 ? -5.438 27.656 6.461 1 91.25 18 GLU B C 1
ATOM 1862 O O . GLU B 1 18 ? -4.91 28.406 7.281 1 91.25 18 GLU B O 1
ATOM 1867 N N . GLU B 1 19 ? -6.633 27.109 6.609 1 96.19 19 GLU B N 1
ATOM 1868 C CA . GLU B 1 19 ? -7.492 27.594 7.684 1 96.19 19 GLU B CA 1
ATOM 1869 C C . GLU B 1 19 ? -7.754 26.5 8.719 1 96.19 19 GLU B C 1
ATOM 1871 O O . GLU B 1 19 ? -8.406 26.734 9.734 1 96.19 19 GLU B O 1
ATOM 1876 N N . ARG B 1 20 ? -7.219 25.359 8.492 1 97.06 20 ARG B N 1
ATOM 1877 C CA . ARG B 1 20 ? -7.598 24.188 9.281 1 97.06 20 ARG B CA 1
ATOM 1878 C C . ARG B 1 20 ? -6.773 24.109 10.562 1 97.06 20 ARG B C 1
ATOM 1880 O O . ARG B 1 20 ? -5.566 24.375 10.547 1 97.06 20 ARG B O 1
ATOM 1887 N N . LEU B 1 21 ? -7.445 23.672 11.578 1 97.44 21 LEU B N 1
ATOM 1888 C CA . LEU B 1 21 ? -6.797 23.469 12.867 1 97.44 21 LEU B CA 1
ATOM 1889 C C . LEU B 1 21 ? -5.645 22.484 12.75 1 97.44 21 LEU B C 1
ATOM 1891 O O . LEU B 1 21 ? -4.637 22.609 13.445 1 97.44 21 LEU B O 1
ATOM 1895 N N . CYS B 1 22 ? -5.707 21.484 11.859 1 97.69 22 CYS B N 1
ATOM 1896 C CA . CYS B 1 22 ? -4.68 20.469 11.719 1 97.69 22 CYS B CA 1
ATOM 1897 C C . CYS B 1 22 ? -3.455 21.016 11 1 97.69 22 CYS B C 1
ATOM 1899 O O . CYS B 1 22 ? -2.389 20.391 11.016 1 97.69 22 CYS B O 1
ATOM 1901 N N . CYS B 1 23 ? -3.533 22.219 10.43 1 95.12 23 CYS B N 1
ATOM 1902 C CA . CYS B 1 23 ? -2.43 22.797 9.672 1 95.12 23 CYS B CA 1
ATOM 1903 C C . CYS B 1 23 ? -1.897 24.047 10.359 1 95.12 23 CYS B C 1
ATOM 1905 O O . CYS B 1 23 ? -0.703 24.344 10.281 1 95.12 23 CYS B O 1
ATOM 1907 N N . VAL B 1 24 ? -2.871 24.781 11.023 1 92.94 24 VAL B N 1
ATOM 1908 C CA . VAL B 1 24 ? -2.484 26.047 11.656 1 92.94 24 VAL B CA 1
ATOM 1909 C C . VAL B 1 24 ? -3.047 26.109 13.07 1 92.94 24 VAL B C 1
ATOM 1911 O O . VAL B 1 24 ? -4.223 25.812 13.297 1 92.94 24 VAL B O 1
ATOM 1914 N N . PRO B 1 25 ? -2.131 26.562 14.016 1 90.94 25 PRO B N 1
ATOM 1915 C CA . PRO B 1 25 ? -2.643 26.719 15.383 1 90.94 25 PRO B CA 1
ATOM 1916 C C . PRO B 1 25 ? -3.834 27.672 15.453 1 90.94 25 PRO B C 1
ATOM 1918 O O . PRO B 1 25 ? -3.803 28.75 14.859 1 90.94 25 PRO B O 1
ATOM 1921 N N . GLY B 1 26 ? -4.855 27.234 16.156 1 93.25 26 GLY B N 1
ATOM 1922 C CA . GLY B 1 26 ? -6.023 28.078 16.312 1 93.25 26 GLY B CA 1
ATOM 1923 C C . GLY B 1 26 ? -6.926 28.094 15.094 1 93.25 26 GLY B C 1
ATOM 1924 O O . GLY B 1 26 ? -7.852 28.906 15.016 1 93.25 26 GLY B O 1
ATOM 1925 N N . GLY B 1 27 ? -6.68 27.25 14.078 1 96.12 27 GLY B N 1
ATOM 1926 C CA . GLY B 1 27 ? -7.465 27.219 12.859 1 96.12 27 GLY B CA 1
ATOM 1927 C C . GLY B 1 27 ? -8.891 26.75 13.078 1 96.12 27 GLY B C 1
ATOM 1928 O O . GLY B 1 27 ? -9.258 26.344 14.188 1 96.12 27 GLY B O 1
ATOM 1929 N N . LYS B 1 28 ? -9.633 26.797 12.023 1 97.88 28 LYS B N 1
ATOM 1930 C CA . LYS B 1 28 ? -11.031 26.375 12.031 1 97.88 28 LYS B CA 1
ATOM 1931 C C . LYS B 1 28 ? -11.148 24.844 12.008 1 97.88 28 LYS B C 1
ATOM 1933 O O . LYS B 1 28 ? -10.203 24.156 11.625 1 97.88 28 LYS B O 1
ATOM 1938 N N . HIS B 1 29 ? -12.25 24.344 12.508 1 97.81 29 HIS B N 1
ATOM 1939 C CA . HIS B 1 29 ? -12.477 22.906 12.516 1 97.81 29 HIS B CA 1
ATOM 1940 C C . HIS B 1 29 ? -13.969 22.594 12.617 1 97.81 29 HIS B C 1
ATOM 1942 O O . HIS B 1 29 ? -14.719 23.312 13.266 1 97.81 29 HIS B O 1
ATOM 1948 N N . PRO B 1 30 ? -14.422 21.531 11.961 1 97.06 30 PRO B N 1
ATOM 1949 C CA . PRO B 1 30 ? -15.797 21.062 12.156 1 97.06 30 PRO B CA 1
ATOM 1950 C C . PRO B 1 30 ? -15.984 20.312 13.469 1 97.06 30 PRO B C 1
ATOM 1952 O O . PRO B 1 30 ? -15.008 20.047 14.172 1 97.06 30 PRO B O 1
ATOM 1955 N N . PRO B 1 31 ? -17.172 20.016 13.836 1 95.56 31 PRO B N 1
ATOM 1956 C CA . PRO B 1 31 ? -17.438 19.344 15.117 1 95.56 31 PRO B CA 1
ATOM 1957 C C . PRO B 1 31 ? -16.781 17.984 15.227 1 95.56 31 PRO B C 1
ATOM 1959 O O . PRO B 1 31 ? -16.422 17.547 16.328 1 95.56 31 PRO B O 1
ATOM 1962 N N . ASP B 1 32 ? -16.594 17.281 14.094 1 96.38 32 ASP B N 1
ATOM 1963 C CA . ASP B 1 32 ? -16.047 15.93 14.125 1 96.38 32 ASP B CA 1
ATOM 1964 C C . ASP B 1 32 ? -14.539 15.93 13.875 1 96.38 32 ASP B C 1
ATOM 1966 O O . ASP B 1 32 ? -13.961 14.891 13.57 1 96.38 32 ASP B O 1
ATOM 1970 N N . CYS B 1 33 ? -13.945 17.078 14.016 1 98 33 CYS B N 1
ATOM 1971 C CA . CYS B 1 33 ? -12.508 17.203 13.789 1 98 33 CYS B CA 1
ATOM 1972 C C . CYS B 1 33 ? -11.719 16.422 14.828 1 98 33 CYS B C 1
ATOM 1974 O O . CYS B 1 33 ? -11.852 16.656 16.031 1 98 33 CYS B O 1
ATOM 1976 N N . PRO B 1 34 ? -10.828 15.492 14.359 1 98.12 34 PRO B N 1
ATOM 1977 C CA . PRO B 1 34 ? -10.086 14.711 15.352 1 98.12 34 PRO B CA 1
ATOM 1978 C C . PRO B 1 34 ? -9.062 15.539 16.109 1 98.12 34 PRO B C 1
ATOM 1980 O O . PRO B 1 34 ? -8.719 15.211 17.25 1 98.12 34 PRO B O 1
ATOM 1983 N N . SER B 1 35 ? -8.594 16.609 15.516 1 97.88 35 SER B N 1
ATOM 1984 C CA . SER B 1 35 ? -7.633 17.484 16.188 1 97.88 35 SER B CA 1
ATOM 1985 C C . SER B 1 35 ? -8.258 18.156 17.406 1 97.88 35 SER B C 1
ATOM 1987 O O . SER B 1 35 ? -7.574 18.422 18.391 1 97.88 35 SER B O 1
ATOM 1989 N N . ALA B 1 36 ? -9.508 18.422 17.359 1 97.19 36 ALA B N 1
ATOM 1990 C CA . ALA B 1 36 ? -10.195 19.125 18.422 1 97.19 36 ALA B CA 1
ATOM 1991 C C . ALA B 1 36 ? -10.977 18.156 19.312 1 97.19 36 ALA B C 1
ATOM 1993 O O . ALA B 1 36 ? -11.039 18.328 20.531 1 97.19 36 ALA B O 1
ATOM 1994 N N . ALA B 1 37 ? -11.531 17.172 18.734 1 96.25 37 ALA B N 1
ATOM 1995 C CA . ALA B 1 37 ? -12.523 16.344 19.422 1 96.25 37 ALA B CA 1
ATOM 1996 C C . ALA B 1 37 ? -11.883 15.094 20.016 1 96.25 37 ALA B C 1
ATOM 1998 O O . ALA B 1 37 ? -12.469 14.438 20.875 1 96.25 37 ALA B O 1
ATOM 1999 N N . HIS B 1 38 ? -10.734 14.734 19.562 1 96.94 38 HIS B N 1
ATOM 2000 C CA . HIS B 1 38 ? -10.07 13.531 20.031 1 96.94 38 HIS B CA 1
ATOM 2001 C C . HIS B 1 38 ? -8.703 13.859 20.641 1 96.94 38 HIS B C 1
ATOM 2003 O O . HIS B 1 38 ? -7.695 13.25 20.266 1 96.94 38 HIS B O 1
ATOM 2009 N N . THR B 1 39 ? -8.68 14.742 21.578 1 96.12 39 THR B N 1
ATOM 2010 C CA . THR B 1 39 ? -7.43 15.242 22.141 1 96.12 39 THR B CA 1
ATOM 2011 C C . THR B 1 39 ? -6.723 14.141 22.938 1 96.12 39 THR B C 1
ATOM 2013 O O . THR B 1 39 ? -5.492 14.133 23.031 1 96.12 39 THR B O 1
ATOM 2016 N N . ASP B 1 40 ? -7.434 13.227 23.484 1 97.62 40 ASP B N 1
ATOM 2017 C CA . ASP B 1 40 ? -6.836 12.094 24.188 1 97.62 40 ASP B CA 1
ATOM 2018 C C . ASP B 1 40 ? -5.996 11.242 23.234 1 97.62 40 ASP B C 1
ATOM 2020 O O . ASP B 1 40 ? -4.891 10.82 23.578 1 97.62 40 ASP B O 1
ATOM 2024 N N . LEU B 1 41 ? -6.477 11.016 22.016 1 98.25 41 LEU B N 1
ATOM 2025 C CA . LEU B 1 41 ? -5.738 10.242 21.031 1 98.25 41 LEU B CA 1
ATOM 2026 C C . LEU B 1 41 ? -4.574 11.055 20.469 1 98.25 41 LEU B C 1
ATOM 2028 O O . LEU B 1 41 ? -3.527 10.492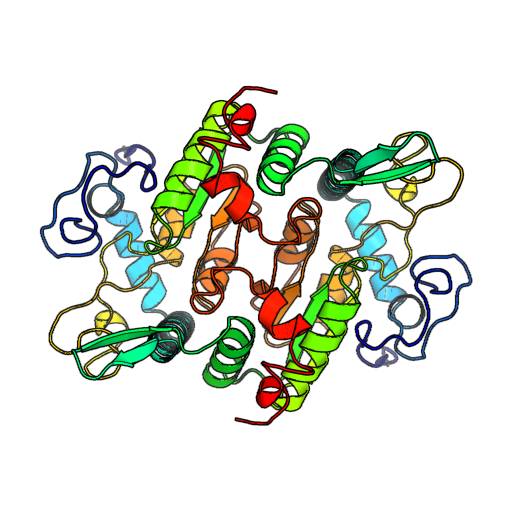 20.125 1 98.25 41 LEU B O 1
ATOM 2032 N N . VAL B 1 42 ? -4.781 12.367 20.375 1 98.12 42 VAL B N 1
ATOM 2033 C CA . VAL B 1 42 ? -3.676 13.219 19.953 1 98.12 42 VAL B CA 1
ATOM 2034 C C . VAL B 1 42 ? -2.52 13.086 20.953 1 98.12 42 VAL B C 1
ATOM 2036 O O . VAL B 1 42 ? -1.371 12.883 20.547 1 98.12 42 VAL B O 1
ATOM 2039 N N . GLU B 1 43 ? -2.838 13.148 22.203 1 98.25 43 GLU B N 1
ATOM 2040 C CA . GLU B 1 43 ? -1.809 13.031 23.234 1 98.25 43 GLU B CA 1
ATOM 2041 C C . GLU B 1 43 ? -1.194 11.641 23.234 1 98.25 43 GLU B C 1
ATOM 2043 O O . GLU B 1 43 ? 0.009 11.484 23.453 1 98.25 43 GLU B O 1
ATOM 2048 N N . LYS B 1 44 ? -2.004 10.68 23.047 1 98.31 44 LYS B N 1
ATOM 2049 C CA . LYS B 1 44 ? -1.482 9.32 22.953 1 98.31 44 LYS B CA 1
ATOM 2050 C C . LYS B 1 44 ? -0.482 9.203 21.797 1 98.31 44 LYS B C 1
ATOM 2052 O O . LYS B 1 44 ? 0.577 8.586 21.953 1 98.31 44 LYS B O 1
ATOM 2057 N N . SER B 1 45 ? -0.826 9.695 20.656 1 98.31 45 SER B N 1
ATOM 2058 C CA . SER B 1 45 ? 0.095 9.648 19.516 1 98.31 45 SER B CA 1
ATOM 2059 C C . SER B 1 45 ? 1.382 10.406 19.812 1 98.31 45 SER B C 1
ATOM 2061 O O . SER B 1 45 ? 2.471 9.969 19.438 1 98.31 45 SER B O 1
ATOM 2063 N N . ARG B 1 46 ? 1.269 11.555 20.531 1 97.94 46 ARG B N 1
ATOM 2064 C CA . ARG B 1 46 ? 2.439 12.328 20.938 1 97.94 46 ARG B CA 1
ATOM 2065 C C . ARG B 1 46 ? 3.385 11.484 21.781 1 97.94 46 ARG B C 1
ATOM 2067 O O . ARG B 1 46 ? 4.598 11.492 21.562 1 97.94 46 ARG B O 1
ATOM 2074 N N . ARG B 1 47 ? 2.85 10.781 22.734 1 98.19 47 ARG B N 1
ATOM 2075 C CA . ARG B 1 47 ? 3.641 9.914 23.594 1 98.19 47 ARG B CA 1
ATOM 2076 C C . ARG B 1 47 ? 4.289 8.789 22.781 1 98.19 47 ARG B C 1
ATOM 2078 O O . ARG B 1 47 ? 5.418 8.383 23.078 1 98.19 47 ARG B O 1
ATOM 2085 N N . THR B 1 48 ? 3.596 8.305 21.828 1 98.5 48 THR B N 1
ATOM 2086 C CA . THR B 1 48 ? 4.148 7.266 20.969 1 98.5 48 THR B CA 1
ATOM 2087 C C . THR B 1 48 ? 5.363 7.777 20.203 1 98.5 48 THR B C 1
ATOM 2089 O O . THR B 1 48 ? 6.391 7.098 20.125 1 98.5 48 THR B O 1
ATOM 2092 N N . TYR B 1 49 ? 5.281 8.984 19.719 1 97.94 49 TYR B N 1
ATOM 2093 C CA . TYR B 1 49 ? 6.375 9.57 18.953 1 97.94 49 TYR B CA 1
ATOM 2094 C C . TYR B 1 49 ? 7.555 9.906 19.844 1 97.94 49 TYR B C 1
ATOM 2096 O O . TYR B 1 49 ? 8.664 10.141 19.375 1 97.94 49 TYR B O 1
ATOM 2104 N N . ALA B 1 50 ? 7.328 9.93 21.156 1 96.88 50 ALA B N 1
ATOM 2105 C CA . ALA B 1 50 ? 8.414 10.203 22.094 1 96.88 50 ALA B CA 1
ATOM 2106 C C . ALA B 1 50 ? 9.297 8.969 22.281 1 96.88 50 ALA B C 1
ATOM 2108 O O . ALA B 1 50 ? 10.414 9.078 22.781 1 96.88 50 ALA B O 1
ATOM 2109 N N . GLN B 1 51 ? 8.766 7.836 21.891 1 97.75 51 GLN B N 1
ATOM 2110 C CA . GLN B 1 51 ? 9.594 6.637 21.938 1 97.75 51 GLN B CA 1
ATOM 2111 C C . GLN B 1 51 ? 10.734 6.719 20.922 1 97.75 51 GLN B C 1
ATOM 2113 O O . GLN B 1 51 ? 10.508 6.996 19.734 1 97.75 51 GLN B O 1
ATOM 2118 N N . PRO B 1 52 ? 11.922 6.418 21.328 1 97.44 52 PRO B N 1
ATOM 2119 C CA . PRO B 1 52 ? 13.102 6.707 20.516 1 97.44 52 PRO B CA 1
ATOM 2120 C C . PRO B 1 52 ? 13.039 6.066 19.125 1 97.44 52 PRO B C 1
ATOM 2122 O O . PRO B 1 52 ? 13.344 6.719 18.125 1 97.44 52 PRO B O 1
ATOM 2125 N N . ASP B 1 53 ? 12.672 4.797 19.047 1 97.44 53 ASP B N 1
ATOM 2126 C CA . ASP B 1 53 ? 12.656 4.102 17.766 1 97.44 53 ASP B CA 1
ATOM 2127 C C . ASP B 1 53 ? 11.586 4.688 16.844 1 97.44 53 ASP B C 1
ATOM 2129 O O . ASP B 1 53 ? 11.82 4.855 15.641 1 97.44 53 ASP B O 1
ATOM 2133 N N . ILE B 1 54 ? 10.453 4.98 17.391 1 98.19 54 ILE B N 1
ATOM 2134 C CA . ILE B 1 54 ? 9.367 5.539 16.594 1 98.19 54 ILE B CA 1
ATOM 2135 C C . ILE B 1 54 ? 9.695 6.977 16.219 1 98.19 54 ILE B C 1
ATOM 2137 O O . ILE B 1 54 ? 9.422 7.406 15.094 1 98.19 54 ILE B O 1
ATOM 2141 N N . ARG B 1 55 ? 10.266 7.707 17.141 1 97.75 55 ARG B N 1
ATOM 2142 C CA . ARG B 1 55 ? 10.688 9.078 16.875 1 97.75 55 ARG B CA 1
ATOM 2143 C C . ARG B 1 55 ? 11.695 9.125 15.727 1 97.75 55 ARG B C 1
ATOM 2145 O O . ARG B 1 55 ? 11.57 9.953 14.828 1 97.75 55 ARG B O 1
ATOM 2152 N N . HIS B 1 56 ? 12.664 8.289 15.828 1 98.06 56 HIS B N 1
ATOM 2153 C CA . HIS B 1 56 ? 13.656 8.203 14.766 1 98.06 56 HIS B CA 1
ATOM 2154 C C . HIS B 1 56 ? 13.008 7.883 13.422 1 98.06 56 HIS B C 1
ATOM 2156 O O . HIS B 1 56 ? 13.305 8.523 12.414 1 98.06 56 HIS B O 1
ATOM 2162 N N . PHE B 1 57 ? 12.141 6.914 13.422 1 98.5 57 PHE B N 1
ATOM 2163 C CA . PHE B 1 57 ? 11.422 6.496 12.227 1 98.5 57 PHE B CA 1
ATOM 2164 C C . PHE B 1 57 ? 10.641 7.66 11.625 1 98.5 57 PHE B C 1
ATOM 2166 O O . PHE B 1 57 ? 10.742 7.93 10.43 1 98.5 57 PHE B O 1
ATOM 2173 N N . ALA B 1 58 ? 9.891 8.367 12.461 1 98.25 58 ALA B N 1
ATOM 2174 C CA . ALA B 1 58 ? 9.062 9.492 12.023 1 98.25 58 ALA B CA 1
ATOM 2175 C C . ALA B 1 58 ? 9.93 10.633 11.492 1 98.25 58 ALA B C 1
ATOM 2177 O O . ALA B 1 58 ? 9.578 11.281 10.508 1 98.25 58 ALA B O 1
ATOM 2178 N N . ARG B 1 59 ? 11.008 10.867 12.148 1 97.56 59 ARG B N 1
ATOM 2179 C CA . ARG B 1 59 ? 11.93 11.922 11.734 1 97.56 59 ARG B CA 1
ATOM 2180 C C . ARG B 1 59 ? 12.5 11.641 10.352 1 97.56 59 ARG B C 1
ATOM 2182 O O . ARG B 1 59 ? 12.539 12.531 9.5 1 97.56 59 ARG B O 1
ATOM 2189 N N . GLN B 1 60 ? 12.898 10.414 10.117 1 98.06 60 GLN B N 1
ATOM 2190 C CA . GLN B 1 60 ? 13.453 10.055 8.82 1 98.06 60 GLN B CA 1
ATOM 2191 C C . GLN B 1 60 ? 12.391 10.133 7.727 1 98.06 60 GLN B C 1
ATOM 2193 O O . GLN B 1 60 ? 12.672 10.57 6.605 1 98.06 60 GLN B O 1
ATOM 2198 N N . ALA B 1 61 ? 11.172 9.719 8.062 1 98.31 61 ALA B N 1
ATOM 2199 C CA . ALA B 1 61 ? 10.078 9.844 7.102 1 98.31 61 ALA B CA 1
ATOM 2200 C C . ALA B 1 61 ? 9.844 11.305 6.719 1 98.31 61 ALA B C 1
ATOM 2202 O O . ALA B 1 61 ? 9.688 11.625 5.539 1 98.31 61 ALA B O 1
ATOM 2203 N N . ALA B 1 62 ? 9.867 12.164 7.68 1 97.19 62 ALA B N 1
ATOM 2204 C CA . ALA B 1 62 ? 9.664 13.594 7.441 1 97.19 62 ALA B CA 1
ATOM 2205 C C . ALA B 1 62 ? 10.797 14.18 6.609 1 97.19 62 ALA B C 1
ATOM 2207 O O . ALA B 1 62 ? 10.562 15.008 5.727 1 97.19 62 ALA B O 1
ATOM 2208 N N . ARG B 1 63 ? 11.984 13.758 6.871 1 96.38 63 ARG B N 1
ATOM 2209 C CA . ARG B 1 63 ? 13.141 14.258 6.129 1 96.38 63 ARG B CA 1
ATOM 2210 C C . ARG B 1 63 ? 13.078 13.812 4.668 1 96.38 63 ARG B C 1
ATOM 2212 O O . ARG B 1 63 ? 13.367 14.602 3.766 1 96.38 63 ARG B O 1
ATOM 2219 N N . VAL B 1 64 ? 12.773 12.562 4.449 1 96.56 64 VAL B N 1
ATOM 2220 C CA . VAL B 1 64 ? 12.672 12.047 3.09 1 96.56 64 VAL B CA 1
ATOM 2221 C C . VAL B 1 64 ? 11.594 12.82 2.326 1 96.56 64 VAL B C 1
ATOM 2223 O O . VAL B 1 64 ? 11.789 13.18 1.162 1 96.56 64 VAL B O 1
ATOM 2226 N N . GLU B 1 65 ? 10.469 13.094 2.988 1 95.56 65 GLU B N 1
ATOM 2227 C CA . GLU B 1 65 ? 9.414 13.906 2.381 1 95.56 65 GLU B CA 1
ATOM 2228 C C . GLU B 1 65 ? 9.938 15.273 1.967 1 95.56 65 GLU B C 1
ATOM 2230 O O . GLU B 1 65 ? 9.727 15.711 0.833 1 95.56 65 GLU B O 1
ATOM 2235 N N . ARG B 1 66 ? 10.594 15.906 2.844 1 93.19 66 ARG B N 1
ATOM 2236 C CA . ARG B 1 66 ? 11.109 17.25 2.584 1 93.19 66 ARG B CA 1
ATOM 2237 C C . ARG B 1 66 ? 12.062 17.25 1.397 1 93.19 66 ARG B C 1
ATOM 2239 O O . ARG B 1 66 ? 12 18.125 0.537 1 93.19 66 ARG B O 1
ATOM 2246 N N . HIS B 1 67 ? 12.867 16.234 1.323 1 93.31 67 HIS B N 1
ATOM 2247 C CA . HIS B 1 67 ? 13.914 16.188 0.312 1 93.31 67 HIS B CA 1
ATOM 2248 C C . HIS B 1 67 ? 13.375 15.695 -1.023 1 93.31 67 HIS B C 1
ATOM 2250 O O . HIS B 1 67 ? 14.109 15.625 -2.01 1 93.31 67 HIS B O 1
ATOM 2256 N N . SER B 1 68 ? 12.125 15.367 -1.004 1 93.88 68 SER B N 1
ATOM 2257 C CA . SER B 1 68 ? 11.492 14.969 -2.26 1 93.88 68 SER B CA 1
ATOM 2258 C C . SER B 1 68 ? 10.922 16.172 -2.996 1 93.88 68 SER B C 1
ATOM 2260 O O . SER B 1 68 ? 10.203 16.016 -3.988 1 93.88 68 SER B O 1
ATOM 2262 N N . TYR B 1 69 ? 11.227 17.375 -2.484 1 92.5 69 TYR B N 1
ATOM 2263 C CA . TYR B 1 69 ? 10.938 18.656 -3.133 1 92.5 69 TYR B CA 1
ATOM 2264 C C . TYR B 1 69 ? 12.211 19.422 -3.41 1 92.5 69 TYR B C 1
ATOM 2266 O O . TYR B 1 69 ? 13.141 19.422 -2.594 1 92.5 69 TYR B O 1
ATOM 2274 N N . ALA B 1 70 ? 12.242 20 -4.527 1 91.69 70 ALA B N 1
ATOM 2275 C CA . ALA B 1 70 ? 13.273 21 -4.836 1 91.69 70 ALA B CA 1
ATOM 2276 C C . ALA B 1 70 ? 12.719 22.406 -4.75 1 91.69 70 ALA B C 1
ATOM 2278 O O . ALA B 1 70 ? 11.57 22.656 -5.125 1 91.69 70 ALA B O 1
ATOM 2279 N N . LYS B 1 71 ? 13.578 23.25 -4.262 1 88.12 71 LYS B N 1
ATOM 2280 C CA . LYS B 1 71 ? 13.188 24.656 -4.172 1 88.12 71 LYS B CA 1
ATOM 2281 C C . LYS B 1 71 ? 13.375 25.359 -5.512 1 88.12 71 LYS B C 1
ATOM 2283 O O . LYS B 1 71 ? 14.383 25.172 -6.188 1 88.12 71 LYS B O 1
ATOM 2288 N N . LEU B 1 72 ? 12.328 26.109 -5.742 1 90.19 72 LEU B N 1
ATOM 2289 C CA . LEU B 1 72 ? 12.383 26.938 -6.949 1 90.19 72 LEU B CA 1
ATOM 2290 C C . LEU B 1 72 ? 12.906 28.328 -6.633 1 90.19 72 LEU B C 1
ATOM 2292 O O . LEU B 1 72 ? 12.859 28.766 -5.48 1 90.19 72 LEU B O 1
ATOM 2296 N N . PRO B 1 73 ? 13.391 29.016 -7.668 1 90.06 73 PRO B N 1
ATOM 2297 C CA . PRO B 1 73 ? 13.922 30.359 -7.441 1 90.06 73 PRO B CA 1
ATOM 2298 C C . PRO B 1 73 ? 12.891 31.312 -6.836 1 90.06 73 PRO B C 1
ATOM 2300 O O . PRO B 1 73 ? 13.242 32.188 -6.051 1 90.06 73 PRO B O 1
ATOM 2303 N N . ASP B 1 74 ? 11.664 31.172 -7.105 1 89.06 74 ASP B N 1
ATOM 2304 C CA . ASP B 1 74 ? 10.609 32.062 -6.625 1 89.06 74 ASP B CA 1
ATOM 2305 C C . ASP B 1 74 ? 10.109 31.625 -5.25 1 89.06 74 ASP B C 1
ATOM 2307 O O . ASP B 1 74 ? 9.156 32.219 -4.723 1 89.06 74 ASP B O 1
ATOM 2311 N N . GLY B 1 75 ? 10.656 30.594 -4.793 1 83.62 75 GLY B N 1
ATOM 2312 C CA . GLY B 1 75 ? 10.273 30.125 -3.469 1 83.62 75 GLY B CA 1
ATOM 2313 C C . GLY B 1 75 ? 9.312 28.953 -3.506 1 83.62 75 GLY B C 1
ATOM 2314 O O . GLY B 1 75 ? 9.047 28.344 -2.477 1 83.62 75 GLY B O 1
ATOM 2315 N N . GLY B 1 76 ? 8.852 28.703 -4.684 1 86.25 76 GLY B N 1
ATOM 2316 C CA . GLY B 1 76 ? 7.977 27.547 -4.855 1 86.25 76 GLY B CA 1
ATOM 2317 C C . GLY B 1 76 ? 8.703 26.219 -4.738 1 86.25 76 GLY B C 1
ATOM 2318 O O . GLY B 1 76 ? 9.906 26.188 -4.48 1 86.25 76 GLY B O 1
ATOM 2319 N N . ARG B 1 77 ? 7.867 25.125 -4.746 1 88.5 77 ARG B N 1
ATOM 2320 C CA . ARG B 1 77 ? 8.438 23.781 -4.648 1 88.5 77 ARG B CA 1
ATOM 2321 C C . ARG B 1 77 ? 7.957 22.906 -5.797 1 88.5 77 ARG B C 1
ATOM 2323 O O . ARG B 1 77 ? 6.828 23.047 -6.266 1 88.5 77 ARG B O 1
ATOM 2330 N N . MET B 1 78 ? 8.922 22.109 -6.227 1 93.62 78 MET B N 1
ATOM 2331 C CA . MET B 1 78 ? 8.594 21.125 -7.258 1 93.62 78 MET B CA 1
ATOM 2332 C C . MET B 1 78 ? 9.062 19.734 -6.859 1 93.62 78 MET B C 1
ATOM 2334 O O . MET B 1 78 ? 10.148 19.578 -6.305 1 93.62 78 MET B O 1
ATOM 2338 N N . PRO B 1 79 ? 8.156 18.719 -7.129 1 95.19 79 PRO B N 1
ATOM 2339 C CA . PRO B 1 79 ? 8.633 17.359 -6.867 1 95.19 79 PRO B CA 1
ATOM 2340 C C . PRO B 1 79 ? 9.898 17 -7.656 1 95.19 79 PRO B C 1
ATOM 2342 O O . PRO B 1 79 ? 10.031 17.391 -8.82 1 95.19 79 PRO B O 1
ATOM 2345 N N . CYS B 1 80 ? 10.797 16.266 -6.988 1 94.81 80 CYS B N 1
ATOM 2346 C CA . CYS B 1 80 ? 12.062 16.031 -7.672 1 94.81 80 CYS B CA 1
ATOM 2347 C C . CYS B 1 80 ? 12.477 14.562 -7.559 1 94.81 80 CYS B C 1
ATOM 2349 O O . CYS B 1 80 ? 13.602 14.203 -7.914 1 94.81 80 CYS B O 1
ATOM 2351 N N . ARG B 1 81 ? 11.656 13.688 -6.969 1 95.25 81 ARG B N 1
ATOM 2352 C CA . ARG B 1 81 ? 11.93 12.266 -6.855 1 95.25 81 ARG B CA 1
ATOM 2353 C C . ARG B 1 81 ? 10.688 11.438 -7.164 1 95.25 81 ARG B C 1
A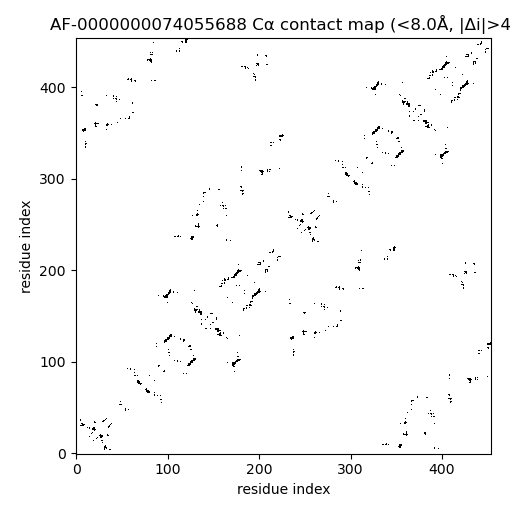TOM 2355 O O . ARG B 1 81 ? 9.609 11.703 -6.621 1 95.25 81 ARG B O 1
ATOM 2362 N N . PRO B 1 82 ? 10.883 10.461 -8.086 1 97.69 82 PRO B N 1
ATOM 2363 C CA . PRO B 1 82 ? 9.789 9.484 -8.148 1 97.69 82 PRO B CA 1
ATOM 2364 C C . PRO B 1 82 ? 9.719 8.602 -6.906 1 97.69 82 PRO B C 1
ATOM 2366 O O . PRO B 1 82 ? 10.68 8.523 -6.137 1 97.69 82 PRO B O 1
ATOM 2369 N N . ARG B 1 83 ? 8.617 7.957 -6.699 1 98.44 83 ARG B N 1
ATOM 2370 C CA . ARG B 1 83 ? 8.375 7.191 -5.48 1 98.44 83 ARG B CA 1
ATOM 2371 C C . ARG B 1 83 ? 9.469 6.156 -5.254 1 98.44 83 ARG B C 1
ATOM 2373 O O . ARG B 1 83 ? 9.867 5.906 -4.117 1 98.44 83 ARG B O 1
ATOM 2380 N N . ILE B 1 84 ? 9.914 5.453 -6.324 1 98.75 84 ILE B N 1
ATOM 2381 C CA . ILE B 1 84 ? 10.906 4.398 -6.148 1 98.75 84 ILE B CA 1
ATOM 2382 C C . ILE B 1 84 ? 12.18 4.98 -5.539 1 98.75 84 ILE B C 1
ATOM 2384 O O . ILE B 1 84 ? 12.828 4.336 -4.711 1 98.75 84 ILE B O 1
ATOM 2388 N N . LEU B 1 85 ? 12.562 6.242 -5.867 1 98.38 85 LEU B N 1
ATOM 2389 C CA . LEU B 1 85 ? 13.734 6.867 -5.262 1 98.38 85 LEU B CA 1
ATOM 2390 C C . LEU B 1 85 ? 13.438 7.336 -3.844 1 98.38 85 LEU B C 1
ATOM 2392 O O . LEU B 1 85 ? 14.336 7.41 -3.004 1 98.38 85 LEU B O 1
ATOM 2396 N N . GLU B 1 86 ? 12.188 7.676 -3.561 1 98.5 86 GLU B N 1
ATOM 2397 C CA . GLU B 1 86 ? 11.82 7.961 -2.178 1 98.5 86 GLU B CA 1
ATOM 2398 C C . GLU B 1 86 ? 11.984 6.727 -1.298 1 98.5 86 GLU B C 1
ATOM 2400 O O . GLU B 1 86 ? 12.398 6.832 -0.141 1 98.5 86 GLU B O 1
ATOM 2405 N N . ILE B 1 87 ? 11.617 5.547 -1.848 1 98.88 87 ILE B N 1
ATOM 2406 C CA . ILE B 1 87 ? 11.797 4.293 -1.118 1 98.88 87 ILE B CA 1
ATOM 2407 C C . ILE B 1 87 ? 13.281 4.051 -0.865 1 98.88 87 ILE B C 1
ATOM 2409 O O . ILE B 1 87 ? 13.68 3.693 0.247 1 98.88 87 ILE B O 1
ATOM 2413 N N . VAL B 1 88 ? 14.117 4.297 -1.865 1 98.75 88 VAL B N 1
ATOM 2414 C CA . VAL B 1 88 ? 15.562 4.145 -1.729 1 98.75 88 VAL B CA 1
ATOM 2415 C C . VAL B 1 88 ? 16.078 5.102 -0.661 1 98.75 88 VAL B C 1
ATOM 2417 O O . VAL B 1 88 ? 16.859 4.707 0.216 1 98.75 88 VAL B O 1
ATOM 2420 N N . ALA B 1 89 ? 15.648 6.391 -0.733 1 98.25 89 ALA B N 1
ATOM 2421 C CA . ALA B 1 89 ? 16.078 7.41 0.218 1 98.25 89 ALA B CA 1
ATOM 2422 C C . ALA B 1 89 ? 15.688 7.035 1.644 1 98.25 89 ALA B C 1
ATOM 2424 O O . ALA B 1 89 ? 16.469 7.219 2.58 1 98.25 89 ALA B O 1
ATOM 2425 N N . PHE B 1 90 ? 14.523 6.48 1.791 1 98.81 90 PHE B N 1
ATOM 2426 C CA . PHE B 1 90 ? 14.055 6.098 3.117 1 98.81 90 PHE B CA 1
ATOM 2427 C C . PHE B 1 90 ? 14.844 4.91 3.65 1 98.81 90 PHE B C 1
ATOM 2429 O O . PHE B 1 90 ? 15.219 4.887 4.824 1 98.81 90 PHE B O 1
ATOM 2436 N N . ALA B 1 91 ? 15.016 3.896 2.816 1 98.81 91 ALA B N 1
ATOM 2437 C CA . ALA B 1 91 ? 15.828 2.75 3.213 1 98.81 91 ALA B CA 1
ATOM 2438 C C . ALA B 1 91 ? 17.203 3.193 3.693 1 98.81 91 ALA B C 1
ATOM 2440 O O . ALA B 1 91 ? 17.688 2.736 4.734 1 98.81 91 ALA B O 1
ATOM 2441 N N . ARG B 1 92 ? 17.828 4.109 2.988 1 98.19 92 ARG B N 1
ATOM 2442 C CA . ARG B 1 92 ? 19.141 4.617 3.355 1 98.19 92 ARG B CA 1
ATOM 2443 C C . ARG B 1 92 ? 19.094 5.375 4.68 1 98.19 92 ARG B C 1
ATOM 2445 O O . ARG B 1 92 ? 19.938 5.176 5.547 1 98.19 92 ARG B O 1
ATOM 2452 N N . ALA B 1 93 ? 18.109 6.223 4.789 1 98.06 93 ALA B N 1
ATOM 2453 C CA . ALA B 1 93 ? 17.969 7.02 6.004 1 98.06 93 ALA B CA 1
ATOM 2454 C C . ALA B 1 93 ? 17.797 6.125 7.23 1 98.06 93 ALA B C 1
ATOM 2456 O O . ALA B 1 93 ? 18.266 6.465 8.32 1 98.06 93 ALA B O 1
ATOM 2457 N N . MET B 1 94 ? 17.188 4.965 7.066 1 98.56 94 MET B N 1
ATOM 2458 C CA . MET B 1 94 ? 16.906 4.055 8.172 1 98.56 94 MET B CA 1
ATOM 2459 C C . MET B 1 94 ? 18.031 3.055 8.367 1 98.56 94 MET B C 1
ATOM 2461 O O . MET B 1 94 ? 18.016 2.254 9.305 1 98.56 94 MET B O 1
ATOM 2465 N N . GLY B 1 95 ? 18.953 3.016 7.426 1 98.5 95 GLY B N 1
ATOM 2466 C CA . GLY B 1 95 ? 20.047 2.061 7.484 1 98.5 95 GLY B CA 1
ATOM 2467 C C . GLY B 1 95 ? 19.641 0.667 7.031 1 98.5 95 GLY B C 1
ATOM 2468 O O . GLY B 1 95 ? 20.219 -0.326 7.488 1 98.5 95 GLY B O 1
ATOM 2469 N N . TYR B 1 96 ? 18.672 0.621 6.227 1 98.62 96 TYR B N 1
ATOM 2470 C CA . TYR B 1 96 ? 18.234 -0.657 5.676 1 98.62 96 TYR B CA 1
ATOM 2471 C C . TYR B 1 96 ? 19.125 -1.079 4.512 1 98.62 96 TYR B C 1
ATOM 2473 O O . TYR B 1 96 ? 19.578 -0.239 3.727 1 98.62 96 TYR B O 1
ATOM 2481 N N . HIS B 1 97 ? 19.297 -2.355 4.387 1 98.44 97 HIS B N 1
ATOM 2482 C CA . HIS B 1 97 ? 20.156 -2.859 3.32 1 98.44 97 HIS B CA 1
ATOM 2483 C C . HIS B 1 97 ? 19.438 -3.91 2.484 1 98.44 97 HIS B C 1
ATOM 2485 O O . HIS B 1 97 ? 19.609 -3.961 1.263 1 98.44 97 HIS B O 1
ATOM 2491 N N . ARG B 1 98 ? 18.75 -4.766 3.049 1 98.75 98 ARG B N 1
ATOM 2492 C CA . ARG B 1 98 ? 18.062 -5.859 2.371 1 98.75 98 ARG B CA 1
ATOM 2493 C C . ARG B 1 98 ? 16.562 -5.578 2.252 1 98.75 98 ARG B C 1
ATOM 2495 O O . ARG B 1 98 ? 15.859 -5.492 3.26 1 98.75 98 ARG B O 1
ATOM 2502 N N . LEU B 1 99 ? 16.109 -5.496 1.033 1 98.88 99 LEU B N 1
ATOM 2503 C CA . LEU B 1 99 ? 14.703 -5.25 0.753 1 98.88 99 LEU B CA 1
ATOM 2504 C C . LEU B 1 99 ? 14 -6.539 0.352 1 98.88 99 LEU B C 1
ATOM 2506 O O . LEU B 1 99 ? 14.586 -7.391 -0.319 1 98.88 99 LEU B O 1
ATOM 2510 N N . GLY B 1 100 ? 12.812 -6.688 0.828 1 98.94 100 GLY B N 1
ATOM 2511 C CA . GLY B 1 100 ? 11.898 -7.672 0.272 1 98.94 100 GLY B CA 1
ATOM 2512 C C . GLY B 1 100 ? 10.961 -7.098 -0.777 1 98.94 100 GLY B C 1
ATOM 2513 O O . GLY B 1 100 ? 10.344 -6.055 -0.56 1 98.94 100 GLY B O 1
ATOM 2514 N N . LEU B 1 101 ? 10.938 -7.703 -1.902 1 98.94 101 LEU B N 1
ATOM 2515 C CA . LEU B 1 101 ? 10.047 -7.297 -2.984 1 98.94 101 LEU B CA 1
ATOM 2516 C C . LEU B 1 101 ? 8.984 -8.367 -3.238 1 98.94 101 LEU B C 1
ATOM 2518 O O . LEU B 1 101 ? 9.289 -9.43 -3.773 1 98.94 101 LEU B O 1
ATOM 2522 N N . LEU B 1 102 ? 7.781 -8.141 -2.775 1 98.94 102 LEU B N 1
ATOM 2523 C CA . LEU B 1 102 ? 6.625 -8.992 -3.035 1 98.94 102 LEU B CA 1
ATOM 2524 C C . LEU B 1 102 ? 5.809 -8.461 -4.211 1 98.94 102 LEU B C 1
ATOM 2526 O O . LEU B 1 102 ? 5.34 -7.32 -4.184 1 98.94 102 LEU B O 1
ATOM 2530 N N . PHE B 1 103 ? 5.598 -9.305 -5.27 1 98.94 103 PHE B N 1
ATOM 2531 C CA . PHE B 1 103 ? 4.984 -8.711 -6.449 1 98.94 103 PHE B CA 1
ATOM 2532 C C . PHE B 1 103 ? 4.055 -9.711 -7.137 1 98.94 103 PHE B C 1
ATOM 2534 O O . PHE B 1 103 ? 4.16 -10.914 -6.918 1 98.94 103 PHE B O 1
ATOM 2541 N N . CYS B 1 104 ? 3.125 -9.18 -7.859 1 98.69 104 CYS B N 1
ATOM 2542 C CA . CYS B 1 104 ? 2.207 -9.969 -8.672 1 98.69 104 CYS B CA 1
ATOM 2543 C C . CYS B 1 104 ? 2.889 -10.461 -9.945 1 98.69 104 CYS B C 1
ATOM 2545 O O . CYS B 1 104 ? 3.654 -9.727 -10.57 1 98.69 104 CYS B O 1
ATOM 2547 N N . ILE B 1 105 ? 2.535 -11.633 -10.336 1 97.88 105 ILE B N 1
ATOM 2548 C CA . ILE B 1 105 ? 3.111 -12.25 -11.523 1 97.88 105 ILE B CA 1
ATOM 2549 C C . ILE B 1 105 ? 2.734 -11.438 -12.766 1 97.88 105 ILE B C 1
ATOM 2551 O O . ILE B 1 105 ? 3.484 -11.406 -13.742 1 97.88 105 ILE B O 1
ATOM 2555 N N . GLY B 1 106 ? 1.594 -10.766 -12.758 1 96.44 106 GLY B N 1
ATOM 2556 C CA . GLY B 1 106 ? 1.184 -9.914 -13.859 1 96.44 106 GLY B CA 1
ATOM 2557 C C . GLY B 1 106 ? 2.072 -8.695 -14.039 1 96.44 106 GLY B C 1
ATOM 2558 O O . GLY B 1 106 ? 2.037 -8.039 -15.078 1 96.44 106 GLY B O 1
ATOM 2559 N N . LEU B 1 107 ? 2.883 -8.391 -13.047 1 98.12 107 LEU B N 1
ATOM 2560 C CA . LEU B 1 107 ? 3.777 -7.234 -13.094 1 98.12 107 LEU B CA 1
ATOM 2561 C C . LEU B 1 107 ? 5.23 -7.668 -12.93 1 98.12 107 LEU B C 1
ATOM 2563 O O . LEU B 1 107 ? 6.027 -6.961 -12.312 1 98.12 107 LEU B O 1
ATOM 2567 N N . ARG B 1 108 ? 5.527 -8.812 -13.422 1 97.44 108 ARG B N 1
ATOM 2568 C CA . ARG B 1 108 ? 6.867 -9.375 -13.273 1 97.44 108 ARG B CA 1
ATOM 2569 C C . ARG B 1 108 ? 7.91 -8.492 -13.953 1 97.44 108 ARG B C 1
ATOM 2571 O O . ARG B 1 108 ? 9.031 -8.359 -13.461 1 97.44 108 ARG B O 1
ATOM 2578 N N . ARG B 1 109 ? 7.602 -7.902 -15.133 1 97.12 109 ARG B N 1
ATOM 2579 C CA . ARG B 1 109 ? 8.547 -7.016 -15.812 1 97.12 109 ARG B CA 1
ATOM 2580 C C . ARG B 1 109 ? 8.867 -5.801 -14.953 1 97.12 109 ARG B C 1
ATOM 2582 O O . ARG B 1 109 ? 10.031 -5.418 -14.82 1 97.12 109 ARG B O 1
ATOM 2589 N N . GLU B 1 110 ? 7.832 -5.188 -14.43 1 98.38 110 GLU B N 1
ATOM 2590 C CA . GLU B 1 110 ? 8.016 -4.047 -13.531 1 98.38 110 GLU B CA 1
ATOM 2591 C C . GLU B 1 110 ? 8.805 -4.449 -12.289 1 98.38 110 GLU B C 1
ATOM 2593 O O . GLU B 1 110 ? 9.625 -3.678 -11.797 1 98.38 110 GLU B O 1
ATOM 2598 N N . ALA B 1 111 ? 8.531 -5.684 -11.773 1 98.69 111 ALA B N 1
ATOM 2599 C CA . ALA B 1 111 ? 9.266 -6.172 -10.609 1 98.69 111 ALA B CA 1
ATOM 2600 C C . ALA B 1 111 ? 10.75 -6.336 -10.93 1 98.69 111 ALA B C 1
ATOM 2602 O O . ALA B 1 111 ? 11.609 -5.992 -10.109 1 98.69 111 ALA B O 1
ATOM 2603 N N . ALA B 1 112 ? 11.016 -6.887 -12.086 1 98.38 112 ALA B N 1
ATOM 2604 C CA . ALA B 1 112 ? 12.406 -7.023 -12.508 1 98.38 112 ALA B CA 1
ATOM 2605 C C . ALA B 1 112 ? 13.086 -5.66 -12.609 1 98.38 112 ALA B C 1
ATOM 2607 O O . ALA B 1 112 ? 14.219 -5.488 -12.148 1 98.38 112 ALA B O 1
ATOM 2608 N N . GLY B 1 113 ? 12.414 -4.699 -13.258 1 98.12 113 GLY B N 1
ATOM 2609 C CA . GLY B 1 113 ? 12.945 -3.348 -13.336 1 98.12 113 GLY B CA 1
ATOM 2610 C C . GLY B 1 113 ? 13.18 -2.717 -11.977 1 98.12 113 GLY B C 1
ATOM 2611 O O . GLY B 1 113 ? 14.219 -2.09 -11.75 1 98.12 113 GLY B O 1
ATOM 2612 N N . ALA B 1 114 ? 12.227 -2.877 -11.07 1 98.81 114 ALA B N 1
ATOM 2613 C CA . ALA B 1 114 ? 12.359 -2.326 -9.719 1 98.81 114 ALA B CA 1
ATOM 2614 C C . ALA B 1 114 ? 13.555 -2.943 -8.992 1 98.81 114 ALA B C 1
ATOM 2616 O O . ALA B 1 114 ? 14.32 -2.234 -8.344 1 98.81 114 ALA B O 1
ATOM 2617 N N . ALA B 1 115 ? 13.672 -4.258 -9.078 1 98.69 115 ALA B N 1
ATOM 2618 C CA . ALA B 1 115 ? 14.797 -4.938 -8.445 1 98.69 115 ALA B CA 1
ATOM 2619 C C . ALA B 1 115 ? 16.125 -4.406 -8.977 1 98.69 115 ALA B C 1
ATOM 2621 O O . ALA B 1 115 ? 17.062 -4.176 -8.203 1 98.69 115 ALA B O 1
ATOM 2622 N N . GLU B 1 116 ? 16.203 -4.23 -10.289 1 98.12 116 GLU B N 1
ATOM 2623 C CA . GLU B 1 116 ? 17.406 -3.693 -10.898 1 98.12 116 GLU B CA 1
ATOM 2624 C C . GLU B 1 116 ? 17.734 -2.305 -10.359 1 98.12 116 GLU B C 1
ATOM 2626 O O . GLU B 1 116 ? 18.891 -1.996 -10.078 1 98.12 116 GLU B O 1
ATOM 2631 N N . ILE B 1 117 ? 16.75 -1.483 -10.258 1 98.5 117 ILE B N 1
ATOM 2632 C CA . ILE B 1 117 ? 16.938 -0.125 -9.766 1 98.5 117 ILE B CA 1
ATOM 2633 C C . ILE B 1 117 ? 17.406 -0.167 -8.312 1 98.5 117 ILE B C 1
ATOM 2635 O O . ILE B 1 117 ? 18.359 0.524 -7.941 1 98.5 117 ILE B O 1
ATOM 2639 N N . PHE B 1 118 ? 16.734 -0.976 -7.438 1 98.69 118 PHE B N 1
ATOM 2640 C CA . PHE B 1 118 ? 17.141 -1.093 -6.043 1 98.69 118 PHE B CA 1
ATOM 2641 C C . PHE B 1 118 ? 18.594 -1.548 -5.938 1 98.69 118 PHE B C 1
ATOM 2643 O O . PHE B 1 118 ? 19.375 -0.99 -5.16 1 98.69 118 PHE B O 1
ATOM 2650 N N . GLU B 1 119 ? 18.969 -2.49 -6.703 1 98.19 119 GLU B N 1
ATOM 2651 C CA . GLU B 1 119 ? 20.328 -3.025 -6.668 1 98.19 119 GLU B CA 1
ATOM 2652 C C . GLU B 1 119 ? 21.344 -1.995 -7.164 1 98.19 119 GLU B C 1
ATOM 2654 O O . GLU B 1 119 ? 22.422 -1.859 -6.598 1 98.19 119 GLU B O 1
ATOM 2659 N N . ALA B 1 120 ? 20.984 -1.303 -8.234 1 97.75 120 ALA B N 1
ATOM 2660 C CA . ALA B 1 120 ? 21.844 -0.24 -8.734 1 97.75 120 ALA B CA 1
ATOM 2661 C C . ALA B 1 120 ? 22.062 0.84 -7.68 1 97.75 120 ALA B C 1
ATOM 2663 O O . ALA B 1 120 ? 23.125 1.482 -7.645 1 97.75 120 ALA B O 1
ATOM 2664 N N . GLN B 1 121 ? 21.078 1.007 -6.836 1 97.81 121 GLN B N 1
ATOM 2665 C CA . GLN B 1 121 ? 21.141 2.018 -5.785 1 97.81 121 GLN B CA 1
ATOM 2666 C C . GLN B 1 121 ? 21.828 1.464 -4.535 1 97.81 121 GLN B C 1
ATOM 2668 O O . GLN B 1 121 ? 21.812 2.102 -3.48 1 97.81 121 GLN B O 1
ATOM 2673 N N . GLY B 1 122 ? 22.344 0.258 -4.547 1 97.69 122 GLY B N 1
ATOM 2674 C CA . GLY B 1 122 ? 23.172 -0.282 -3.48 1 97.69 122 GLY B CA 1
ATOM 2675 C C . GLY B 1 122 ? 22.391 -1.132 -2.494 1 97.69 122 GLY B C 1
ATOM 2676 O O . GLY B 1 122 ? 22.875 -1.432 -1.402 1 97.69 122 GLY B O 1
ATOM 2677 N N . LEU B 1 123 ? 21.203 -1.528 -2.807 1 98.44 123 LEU B N 1
ATOM 2678 C CA . LEU B 1 123 ? 20.375 -2.355 -1.93 1 98.44 123 LEU B CA 1
ATOM 2679 C C . LEU B 1 123 ? 20.344 -3.799 -2.422 1 98.44 123 LEU B C 1
ATOM 2681 O O . LEU B 1 123 ? 20.406 -4.051 -3.627 1 98.44 123 LEU B O 1
ATOM 2685 N N . GLU B 1 124 ? 20.297 -4.699 -1.479 1 98.38 124 GLU B N 1
ATOM 2686 C CA . GLU B 1 124 ? 20 -6.094 -1.805 1 98.38 124 GLU B CA 1
ATOM 2687 C C . GLU B 1 124 ? 18.5 -6.332 -1.915 1 98.38 124 GLU B C 1
ATOM 2689 O O . GLU B 1 124 ? 17.719 -5.801 -1.119 1 98.38 124 GLU B O 1
ATOM 2694 N N . THR B 1 125 ? 18.141 -7.156 -2.904 1 98.56 125 THR B N 1
ATOM 2695 C CA . THR B 1 125 ? 16.703 -7.379 -3.1 1 98.56 125 THR B CA 1
ATOM 2696 C C . THR B 1 125 ? 16.391 -8.867 -3.08 1 98.56 125 THR B C 1
ATOM 2698 O O . THR B 1 125 ? 16.875 -9.625 -3.916 1 98.56 125 THR B O 1
ATOM 2701 N N . ILE B 1 126 ? 15.617 -9.273 -2.094 1 98.81 126 ILE B N 1
ATOM 2702 C CA . ILE B 1 126 ? 14.961 -10.578 -2.061 1 98.81 126 ILE B CA 1
ATOM 2703 C C . ILE B 1 126 ? 13.539 -10.461 -2.604 1 98.81 126 ILE B C 1
ATOM 2705 O O . ILE B 1 126 ? 12.766 -9.602 -2.158 1 98.81 126 ILE B O 1
ATOM 2709 N N . SER B 1 127 ? 13.211 -11.297 -3.611 1 98.88 127 SER B N 1
ATOM 2710 C CA . SER B 1 127 ? 11.922 -11.078 -4.254 1 98.88 127 SER B CA 1
ATOM 2711 C C . SER B 1 127 ? 11.125 -12.375 -4.344 1 98.88 127 SER B C 1
ATOM 2713 O O . SER B 1 127 ? 11.695 -13.453 -4.488 1 98.88 127 SER B O 1
ATOM 2715 N N . ALA B 1 128 ? 9.836 -12.242 -4.188 1 98.94 128 ALA B N 1
ATOM 2716 C CA . ALA B 1 128 ? 8.922 -13.375 -4.254 1 98.94 128 ALA B CA 1
ATOM 2717 C C . ALA B 1 128 ? 7.684 -13.039 -5.082 1 98.94 128 ALA B C 1
ATOM 2719 O O . ALA B 1 128 ? 7.027 -12.023 -4.844 1 98.94 128 ALA B O 1
ATOM 2720 N N . VAL B 1 129 ? 7.406 -13.914 -6.051 1 98.88 129 VAL B N 1
ATOM 2721 C CA . VAL B 1 129 ? 6.242 -13.766 -6.918 1 98.88 129 VAL B CA 1
ATOM 2722 C C . VAL B 1 129 ? 4.996 -14.289 -6.211 1 98.88 129 VAL B C 1
ATOM 2724 O O . VAL B 1 129 ? 5.09 -15.164 -5.344 1 98.88 129 VAL B O 1
ATOM 2727 N N . CYS B 1 130 ? 3.855 -13.789 -6.57 1 98.75 130 CYS B N 1
ATOM 2728 C CA . CYS B 1 130 ? 2.611 -14.078 -5.867 1 98.75 130 CYS B CA 1
ATOM 2729 C C . CYS B 1 130 ? 2.248 -15.555 -6 1 98.75 130 CYS B C 1
ATOM 2731 O O . CYS B 1 130 ? 1.552 -16.109 -5.145 1 98.75 130 CYS B O 1
ATOM 2733 N N . LYS B 1 131 ? 2.764 -16.25 -6.996 1 98.19 131 LYS B N 1
ATOM 2734 C CA . LYS B 1 131 ? 2.393 -17.641 -7.262 1 98.19 131 LYS B CA 1
ATOM 2735 C C . LYS B 1 131 ? 3.396 -18.594 -6.641 1 98.19 131 LYS B C 1
ATOM 2737 O O . LYS B 1 131 ? 3.281 -19.812 -6.809 1 98.19 131 LYS B O 1
ATOM 2742 N N . ALA B 1 132 ? 4.34 -18.078 -5.938 1 98.44 132 ALA B N 1
ATOM 2743 C CA . ALA B 1 132 ? 5.34 -18.938 -5.309 1 98.44 132 ALA B CA 1
ATOM 2744 C C . ALA B 1 132 ? 4.68 -20.078 -4.535 1 98.44 132 ALA B C 1
ATOM 2746 O O . ALA B 1 132 ? 3.658 -19.875 -3.873 1 98.44 132 ALA B O 1
ATOM 2747 N N . GLY B 1 133 ? 5.285 -21.312 -4.578 1 97.81 133 GLY B N 1
ATOM 2748 C CA . GLY B 1 133 ? 4.766 -22.5 -3.924 1 97.81 133 GLY B CA 1
ATOM 2749 C C . GLY B 1 133 ? 3.92 -23.359 -4.84 1 97.81 133 GLY B C 1
ATOM 2750 O O . GLY B 1 133 ? 3.812 -24.578 -4.633 1 97.81 133 GLY B O 1
ATOM 2751 N N . GLY B 1 134 ? 3.193 -22.672 -5.801 1 96.62 134 GLY B N 1
ATOM 2752 C CA . GLY B 1 134 ? 2.424 -23.406 -6.797 1 96.62 134 GLY B CA 1
ATOM 2753 C C . GLY B 1 134 ? 1.235 -24.141 -6.211 1 96.62 134 GLY B C 1
ATOM 2754 O O . GLY B 1 134 ? 0.829 -25.188 -6.73 1 96.62 134 GLY B O 1
ATOM 2755 N N . LEU B 1 135 ? 0.699 -23.641 -5.152 1 96.06 135 LEU B N 1
ATOM 2756 C CA . LEU B 1 135 ? -0.476 -24.281 -4.57 1 96.06 135 LEU B CA 1
ATOM 2757 C C . LEU B 1 135 ? -1.697 -24.094 -5.465 1 96.06 135 LEU B C 1
ATOM 2759 O O . LEU B 1 135 ? -1.879 -23.031 -6.055 1 96.06 135 LEU B O 1
ATOM 2763 N N . SER B 1 136 ? -2.506 -25.094 -5.445 1 93.75 136 SER B N 1
ATOM 2764 C CA . SER B 1 136 ? -3.682 -25.078 -6.312 1 93.75 136 SER B CA 1
ATOM 2765 C C . SER B 1 136 ? -4.82 -24.281 -5.684 1 93.75 136 SER B C 1
ATOM 2767 O O . SER B 1 136 ? -5.031 -24.344 -4.473 1 93.75 136 SER B O 1
ATOM 2769 N N . LYS B 1 137 ? -5.566 -23.578 -6.516 1 93.75 137 LYS B N 1
ATOM 2770 C CA . LYS B 1 137 ? -6.754 -22.875 -6.039 1 93.75 137 LYS B CA 1
ATOM 2771 C C . LYS B 1 137 ? -7.773 -23.844 -5.461 1 93.75 137 LYS B C 1
ATOM 2773 O O . LYS B 1 137 ? -8.609 -23.469 -4.641 1 93.75 137 LYS B O 1
ATOM 2778 N N . SER B 1 138 ? -7.723 -25.078 -5.914 1 92.12 138 SER B N 1
ATOM 2779 C CA . SER B 1 138 ? -8.648 -26.094 -5.422 1 92.12 138 SER B CA 1
ATOM 2780 C C . SER B 1 138 ? -8.477 -26.312 -3.924 1 92.12 138 SER B C 1
ATOM 2782 O O . SER B 1 138 ? -9.422 -26.703 -3.234 1 92.12 138 SER B O 1
ATOM 2784 N N . GLU B 1 139 ? -7.312 -26.062 -3.479 1 92.06 139 GLU B N 1
ATOM 2785 C CA . GLU B 1 139 ? -7.055 -26.234 -2.051 1 92.06 139 GLU B CA 1
ATOM 2786 C C . GLU B 1 139 ? -7.855 -25.234 -1.226 1 92.06 139 GLU B C 1
ATOM 2788 O O . GLU B 1 139 ? -8.047 -25.422 -0.023 1 92.06 139 GLU B O 1
ATOM 2793 N N . LEU B 1 140 ? -8.266 -24.125 -1.847 1 92.81 140 LEU B N 1
ATOM 2794 C CA . LEU B 1 140 ? -9.117 -23.141 -1.19 1 92.81 140 LEU B CA 1
ATOM 2795 C C . LEU B 1 140 ? -10.594 -23.453 -1.432 1 92.81 140 LEU B C 1
ATOM 2797 O O . LEU B 1 140 ? -11.469 -22.656 -1.062 1 92.81 140 LEU B O 1
ATOM 2801 N N . GLY B 1 141 ? -10.867 -24.531 -2.141 1 90.38 141 GLY B N 1
ATOM 2802 C CA . GLY B 1 141 ? -12.234 -24.891 -2.471 1 90.38 141 GLY B CA 1
ATOM 2803 C C . GLY B 1 141 ? -12.766 -24.188 -3.701 1 90.38 141 GLY B C 1
ATOM 2804 O O . GLY B 1 141 ? -13.977 -24.094 -3.898 1 90.38 141 GLY B O 1
ATOM 2805 N N . LEU B 1 142 ? -11.875 -23.625 -4.453 1 91.75 142 LEU B N 1
ATOM 2806 C CA . LEU B 1 142 ? -12.273 -22.922 -5.672 1 91.75 142 LEU B CA 1
ATOM 2807 C C . LEU B 1 142 ? -12.227 -23.859 -6.875 1 91.75 142 LEU B C 1
ATOM 2809 O O . LEU B 1 142 ? -11.289 -24.656 -7.02 1 91.75 142 LEU B O 1
ATOM 2813 N N . SER B 1 143 ? -13.336 -23.844 -7.625 1 85.62 143 SER B N 1
ATOM 2814 C CA . SER B 1 143 ? -13.43 -24.703 -8.805 1 85.62 143 SER B CA 1
ATOM 2815 C C . SER B 1 143 ? -14.359 -24.094 -9.852 1 85.62 143 SER B C 1
ATOM 2817 O O . SER B 1 143 ? -14.992 -23.062 -9.609 1 85.62 143 SER B O 1
ATOM 2819 N N . GLY B 1 144 ? -14.188 -24.703 -10.992 1 82 144 GLY B N 1
ATOM 2820 C CA . GLY B 1 144 ? -15.117 -24.328 -12.055 1 82 144 GLY B CA 1
ATOM 2821 C C . GLY B 1 144 ? -15.102 -22.844 -12.367 1 82 144 GLY B C 1
ATOM 2822 O O . GLY B 1 144 ? -14.062 -22.297 -12.75 1 82 144 GLY B O 1
ATOM 2823 N N . GLU B 1 145 ? -16.219 -22.219 -11.938 1 80.06 145 GLU B N 1
ATOM 2824 C CA . GLU B 1 145 ? -16.438 -20.828 -12.328 1 80.06 145 GLU B CA 1
ATOM 2825 C C . GLU B 1 145 ? -15.523 -19.891 -11.547 1 80.06 145 GLU B C 1
ATOM 2827 O O . GLU B 1 145 ? -15.352 -18.734 -11.93 1 80.06 145 GLU B O 1
ATOM 2832 N N . ASP B 1 146 ? -14.883 -20.422 -10.531 1 85.12 146 ASP B N 1
ATOM 2833 C CA . ASP B 1 146 ? -13.984 -19.594 -9.727 1 85.12 146 ASP B CA 1
ATOM 2834 C C . ASP B 1 146 ? -12.602 -19.516 -10.359 1 85.12 146 ASP B C 1
ATOM 2836 O O . ASP B 1 146 ? -11.773 -18.688 -9.953 1 85.12 146 ASP B O 1
ATOM 2840 N N . LEU B 1 147 ? -12.375 -20.359 -11.32 1 82.31 147 LEU B N 1
ATOM 2841 C CA . LEU B 1 147 ? -11.078 -20.375 -11.992 1 82.31 147 LEU B CA 1
ATOM 2842 C C . LEU B 1 147 ? -11.102 -19.516 -13.25 1 82.31 147 LEU B C 1
ATOM 2844 O O . LEU B 1 147 ? -12.156 -19.344 -13.859 1 82.31 147 LEU B O 1
ATOM 2848 N N . LEU B 1 148 ? -9.945 -18.953 -13.625 1 78.5 148 LEU B N 1
ATOM 2849 C CA . LEU B 1 148 ? -9.836 -18.188 -14.859 1 78.5 148 LEU B CA 1
ATOM 2850 C C . LEU B 1 148 ? -10.062 -19.078 -16.078 1 78.5 148 LEU B C 1
ATOM 2852 O O . LEU B 1 148 ? -10.695 -18.672 -17.047 1 78.5 148 LEU B O 1
ATOM 2856 N N . ASN B 1 149 ? -9.461 -20.312 -15.969 1 77.62 149 ASN B N 1
ATOM 2857 C CA . ASN B 1 149 ? -9.711 -21.375 -16.938 1 77.62 149 ASN B CA 1
ATOM 2858 C C . ASN B 1 149 ? -10.281 -22.625 -16.25 1 77.62 149 ASN B C 1
ATOM 2860 O O . ASN B 1 149 ? -9.531 -23.453 -15.758 1 77.62 149 ASN B O 1
ATOM 2864 N N . PRO B 1 150 ? -11.578 -22.75 -16.344 1 77.56 150 PRO B N 1
ATOM 2865 C CA . PRO B 1 150 ? -12.266 -23.812 -15.586 1 77.56 150 PRO B CA 1
ATOM 2866 C C . PRO B 1 150 ? -11.719 -25.203 -15.898 1 77.56 150 PRO B C 1
ATOM 2868 O O . PRO B 1 150 ? -11.844 -26.109 -15.078 1 77.56 150 PRO B O 1
ATOM 2871 N N . GLU B 1 151 ? -11.117 -25.344 -17.031 1 77.31 151 GLU B N 1
ATOM 2872 C CA . GLU B 1 151 ? -10.727 -26.688 -17.453 1 77.31 151 GLU B CA 1
ATOM 2873 C C . GLU B 1 151 ? -9.281 -27 -17.047 1 77.31 151 GLU B C 1
ATOM 2875 O O . GLU B 1 151 ? -8.797 -28.109 -17.25 1 77.31 151 GLU B O 1
ATOM 2880 N N . GLN B 1 152 ? -8.641 -26.031 -16.484 1 79.38 152 GLN B N 1
ATOM 2881 C CA . GLN B 1 152 ? -7.234 -26.203 -16.156 1 79.38 152 GLN B CA 1
ATOM 2882 C C . GLN B 1 152 ? -6.953 -25.828 -14.711 1 79.38 152 GLN B C 1
ATOM 2884 O O . GLN B 1 152 ? -7.52 -24.859 -14.203 1 79.38 152 GLN B O 1
ATOM 2889 N N . PRO B 1 153 ? -6.141 -26.688 -14.133 1 83.12 153 PRO B N 1
ATOM 2890 C CA . PRO B 1 153 ? -5.727 -26.281 -12.789 1 83.12 153 PRO B CA 1
ATOM 2891 C C . PRO B 1 153 ? -5.047 -24.922 -12.766 1 83.12 153 PRO B C 1
ATOM 2893 O O . PRO B 1 153 ? -4.367 -24.547 -13.727 1 83.12 153 PRO B O 1
ATOM 2896 N N . GLU B 1 154 ? -5.34 -24.188 -11.727 1 90.31 154 GLU B N 1
ATOM 2897 C CA . GLU B 1 154 ? -4.777 -22.859 -11.555 1 90.31 154 GLU B CA 1
ATOM 2898 C C . GLU B 1 154 ? -4.09 -22.703 -10.203 1 90.31 154 GLU B C 1
ATOM 2900 O O . GLU B 1 154 ? -4.645 -23.094 -9.172 1 90.31 154 GLU B O 1
ATOM 2905 N N . SER B 1 155 ? -2.873 -22.281 -10.273 1 94.06 155 SER B N 1
ATOM 2906 C CA . SER B 1 155 ? -2.186 -21.984 -9.023 1 94.06 155 SER B CA 1
ATOM 2907 C C . SER B 1 155 ? -2.785 -20.766 -8.336 1 94.06 155 SER B C 1
ATOM 2909 O O . SER B 1 155 ? -3.232 -19.828 -9 1 94.06 155 SER B O 1
ATOM 2911 N N . MET B 1 156 ? -2.854 -20.797 -7.047 1 95.25 156 MET B N 1
ATOM 2912 C CA . MET B 1 156 ? -3.385 -19.656 -6.297 1 95.25 156 MET B CA 1
ATOM 2913 C C . MET B 1 156 ? -2.275 -18.672 -5.938 1 95.25 156 MET B C 1
ATOM 2915 O O . MET B 1 156 ? -1.103 -19.047 -5.891 1 95.25 156 MET B O 1
ATOM 2919 N N . CYS B 1 157 ? -2.674 -17.406 -5.754 1 97.69 157 CYS B N 1
ATOM 2920 C CA . CYS B 1 157 ? -1.741 -16.484 -5.117 1 97.69 157 CYS B CA 1
ATOM 2921 C C . CYS B 1 157 ? -1.426 -16.922 -3.691 1 97.69 157 CYS B C 1
ATOM 2923 O O . CYS B 1 157 ? -2.295 -17.438 -2.99 1 97.69 157 CYS B O 1
ATOM 2925 N N . ASN B 1 158 ? -0.189 -16.75 -3.279 1 98.62 158 ASN B N 1
ATOM 2926 C CA . ASN B 1 158 ? 0.281 -17.219 -1.979 1 98.62 158 ASN B CA 1
ATOM 2927 C C . ASN B 1 158 ? 0.977 -16.109 -1.201 1 98.62 158 ASN B C 1
ATOM 2929 O O . ASN B 1 158 ? 2.16 -16.219 -0.878 1 98.62 158 ASN B O 1
ATOM 2933 N N . PRO B 1 159 ? 0.195 -15.078 -0.761 1 98.88 159 PRO B N 1
ATOM 2934 C CA . PRO B 1 159 ? 0.802 -13.969 -0.022 1 98.88 159 PRO B CA 1
ATOM 2935 C C . PRO B 1 159 ? 1.41 -14.406 1.309 1 98.88 159 PRO B C 1
ATOM 2937 O O . PRO B 1 159 ? 2.381 -13.805 1.776 1 98.88 159 PRO B O 1
ATOM 2940 N N . VAL B 1 160 ? 0.897 -15.414 1.923 1 98.88 160 VAL B N 1
ATOM 2941 C CA . VAL B 1 160 ? 1.467 -15.914 3.17 1 98.88 160 VAL B CA 1
ATOM 2942 C C . VAL B 1 160 ? 2.891 -16.406 2.928 1 98.88 160 VAL B C 1
ATOM 2944 O O . VAL B 1 160 ? 3.803 -16.094 3.697 1 98.88 160 VAL B O 1
ATOM 2947 N N . LEU B 1 161 ? 3.066 -17.203 1.855 1 98.88 161 LEU B N 1
ATOM 2948 C CA . LEU B 1 161 ? 4.41 -17.672 1.544 1 98.88 161 LEU B CA 1
ATOM 2949 C C . LEU B 1 161 ? 5.328 -16.5 1.199 1 98.88 161 LEU B C 1
ATOM 2951 O O . LEU B 1 161 ? 6.492 -16.469 1.606 1 98.88 161 LEU B O 1
ATOM 2955 N N . GLN B 1 162 ? 4.84 -15.531 0.365 1 98.88 162 GLN B N 1
ATOM 2956 C CA . GLN B 1 162 ? 5.656 -14.352 0.099 1 98.88 162 GLN B CA 1
ATOM 2957 C C . GLN B 1 162 ? 6.18 -13.742 1.396 1 98.88 162 GLN B C 1
ATOM 2959 O O . GLN B 1 162 ? 7.371 -13.461 1.52 1 98.88 162 GLN B O 1
ATOM 2964 N N . ALA B 1 163 ? 5.273 -13.562 2.342 1 98.94 163 ALA B N 1
ATOM 2965 C CA . ALA B 1 163 ? 5.637 -12.93 3.607 1 98.94 163 ALA B CA 1
ATOM 2966 C C . ALA B 1 163 ? 6.625 -13.797 4.387 1 98.94 163 ALA B C 1
ATOM 2968 O O . ALA B 1 163 ? 7.613 -13.289 4.926 1 98.94 163 ALA B O 1
ATOM 2969 N N . GLU B 1 164 ? 6.383 -15.086 4.441 1 98.81 164 GLU B N 1
ATOM 2970 C CA . GLU B 1 164 ? 7.238 -15.984 5.203 1 98.81 164 GLU B CA 1
ATOM 2971 C C . GLU B 1 164 ? 8.656 -16.016 4.633 1 98.81 164 GLU B C 1
ATOM 2973 O O . GLU B 1 164 ? 9.625 -16.141 5.379 1 98.81 164 GLU B O 1
ATOM 2978 N N . LEU B 1 165 ? 8.734 -15.961 3.318 1 98.81 165 LEU B N 1
ATOM 2979 C CA . LEU B 1 165 ? 10.047 -15.922 2.68 1 98.81 165 LEU B CA 1
ATOM 2980 C C . LEU B 1 165 ? 10.82 -14.68 3.1 1 98.81 165 LEU B C 1
ATOM 2982 O O . LEU B 1 165 ? 12.016 -14.758 3.381 1 98.81 165 LEU B O 1
ATOM 2986 N N . MET B 1 166 ? 10.148 -13.516 3.133 1 98.81 166 MET B N 1
ATOM 2987 C CA . MET B 1 166 ? 10.789 -12.281 3.572 1 98.81 166 MET B CA 1
ATOM 2988 C C . MET B 1 166 ? 11.188 -12.367 5.039 1 98.81 166 MET B C 1
ATOM 2990 O O . MET B 1 166 ? 12.273 -11.906 5.418 1 98.81 166 MET B O 1
ATOM 2994 N N . ASN B 1 167 ? 10.281 -12.922 5.883 1 98.69 167 ASN B N 1
ATOM 2995 C CA . ASN B 1 167 ? 10.57 -13.078 7.305 1 98.69 167 ASN B CA 1
ATOM 2996 C C . ASN B 1 167 ? 11.797 -13.953 7.531 1 98.69 167 ASN B C 1
ATOM 2998 O O . ASN B 1 167 ? 12.672 -13.609 8.328 1 98.69 167 ASN B O 1
ATOM 3002 N N . ARG B 1 168 ? 11.852 -15.047 6.824 1 98.06 168 ARG B N 1
ATOM 3003 C CA . ARG B 1 168 ? 12.977 -15.961 6.957 1 98.06 168 ARG B CA 1
ATOM 3004 C C . ARG B 1 168 ? 14.273 -15.297 6.516 1 98.06 168 ARG B C 1
ATOM 3006 O O . ARG B 1 168 ? 15.328 -15.508 7.121 1 98.06 168 ARG B O 1
ATOM 3013 N N . ALA B 1 169 ? 14.195 -14.555 5.43 1 97.94 169 ALA B N 1
ATOM 3014 C CA . ALA B 1 169 ? 15.375 -13.867 4.91 1 97.94 169 ALA B CA 1
ATOM 3015 C C . ALA B 1 169 ? 15.75 -12.672 5.785 1 97.94 169 ALA B C 1
ATOM 3017 O O . ALA B 1 169 ? 16.797 -12.047 5.578 1 97.94 169 ALA B O 1
ATOM 3018 N N . GLN B 1 170 ? 14.891 -12.32 6.742 1 97.94 170 GLN B N 1
ATOM 3019 C CA . GLN B 1 170 ? 15.117 -11.227 7.672 1 97.94 170 GLN B CA 1
ATOM 3020 C C . GLN B 1 170 ? 15.391 -9.922 6.926 1 97.94 170 GLN B C 1
ATOM 3022 O O . GLN B 1 170 ? 16.391 -9.242 7.188 1 97.94 170 GLN B O 1
ATOM 3027 N N . VAL B 1 171 ? 14.547 -9.609 5.996 1 98.75 171 VAL B N 1
ATOM 3028 C CA . VAL B 1 171 ? 14.711 -8.359 5.258 1 98.75 171 VAL B CA 1
ATOM 3029 C C . VAL B 1 171 ? 14.469 -7.176 6.188 1 98.75 171 VAL B C 1
ATOM 3031 O O . VAL B 1 171 ? 13.828 -7.32 7.234 1 98.75 171 VAL B O 1
ATOM 3034 N N . ASP B 1 172 ? 15.031 -6.035 5.828 1 98.88 172 ASP B N 1
ATOM 3035 C CA . ASP B 1 172 ? 14.914 -4.84 6.652 1 98.88 172 ASP B CA 1
ATOM 3036 C C . ASP B 1 172 ? 13.633 -4.074 6.328 1 98.88 172 ASP B C 1
ATOM 3038 O O . ASP B 1 172 ? 13.078 -3.383 7.191 1 98.88 172 ASP B O 1
ATOM 3042 N N . PHE B 1 173 ? 13.18 -4.195 5.152 1 98.94 173 PHE B N 1
ATOM 3043 C CA . PHE B 1 173 ? 12.094 -3.377 4.641 1 98.94 173 PHE B CA 1
ATOM 3044 C C . PHE B 1 173 ? 11.414 -4.062 3.459 1 98.94 173 PHE B C 1
ATOM 3046 O O . PHE B 1 173 ? 12.086 -4.535 2.539 1 98.94 173 PHE B O 1
ATOM 3053 N N . ASN B 1 174 ? 10.109 -4.188 3.506 1 98.94 174 ASN B N 1
ATOM 3054 C CA . ASN B 1 174 ? 9.344 -4.84 2.443 1 98.94 174 ASN B CA 1
ATOM 3055 C C . ASN B 1 174 ? 8.695 -3.818 1.512 1 98.94 174 ASN B C 1
ATOM 3057 O O . ASN B 1 174 ? 8.203 -2.783 1.965 1 98.94 174 ASN B O 1
ATOM 3061 N N . VAL B 1 175 ? 8.75 -4.113 0.238 1 99 175 VAL B N 1
ATOM 3062 C CA . VAL B 1 175 ? 8.117 -3.303 -0.797 1 99 175 VAL B CA 1
ATOM 3063 C C . VAL B 1 175 ? 7.145 -4.16 -1.603 1 99 175 VAL B C 1
ATOM 3065 O O . VAL B 1 175 ? 7.551 -5.125 -2.252 1 99 175 VAL B O 1
ATOM 3068 N N . LEU B 1 176 ? 5.863 -3.855 -1.512 1 98.94 176 LEU B N 1
ATOM 3069 C CA . LEU B 1 176 ? 4.871 -4.551 -2.324 1 98.94 176 LEU B CA 1
ATOM 3070 C C . LEU B 1 176 ? 4.73 -3.896 -3.693 1 98.94 176 LEU B C 1
ATOM 3072 O O . LEU B 1 176 ? 4.824 -2.672 -3.812 1 98.94 176 LEU B O 1
ATOM 3076 N N . LEU B 1 177 ? 4.465 -4.707 -4.684 1 98.94 177 LEU B N 1
ATOM 3077 C CA . LEU B 1 177 ? 4.297 -4.215 -6.043 1 98.94 177 LEU B CA 1
ATOM 3078 C C . LEU B 1 177 ? 3.174 -4.957 -6.758 1 98.94 177 LEU B C 1
ATOM 3080 O O . LEU B 1 177 ? 3.375 -6.066 -7.258 1 98.94 177 LEU B O 1
ATOM 3084 N N . GLY B 1 178 ? 2.012 -4.34 -6.754 1 98.69 178 GLY B N 1
ATOM 3085 C CA . GLY B 1 178 ? 0.933 -4.734 -7.645 1 98.69 178 GLY B CA 1
ATOM 3086 C C . GLY B 1 178 ? 0.178 -5.957 -7.16 1 98.69 178 GLY B C 1
ATOM 3087 O O . GLY B 1 178 ? -0.328 -6.742 -7.965 1 98.69 178 GLY B O 1
ATOM 3088 N N . LEU B 1 179 ? 0.144 -6.266 -5.883 1 98.81 179 LEU B N 1
ATOM 3089 C CA . LEU B 1 179 ? -0.661 -7.379 -5.391 1 98.81 179 LEU B CA 1
ATOM 3090 C C . LEU B 1 179 ? -2.148 -7.043 -5.453 1 98.81 179 LEU B C 1
ATOM 3092 O O . LEU B 1 179 ? -2.537 -5.891 -5.262 1 98.81 179 LEU B O 1
ATOM 3096 N N . CYS B 1 180 ? -2.961 -8.062 -5.73 1 98.5 180 CYS B N 1
ATOM 3097 C CA . CYS B 1 180 ? -4.406 -7.891 -5.812 1 98.5 180 CYS B CA 1
ATOM 3098 C C . CYS B 1 180 ? -4.992 -7.512 -4.457 1 98.5 180 CYS B C 1
ATOM 3100 O O . CYS B 1 180 ? -4.41 -7.832 -3.416 1 98.5 180 CYS B O 1
ATOM 3102 N N . VAL B 1 181 ? -6.164 -6.824 -4.512 1 98.75 181 VAL B N 1
ATOM 3103 C CA . VAL B 1 181 ? -6.879 -6.496 -3.283 1 98.75 181 VAL B CA 1
ATOM 3104 C C . VAL B 1 181 ? -7.152 -7.773 -2.488 1 98.75 181 VAL B C 1
ATOM 3106 O O . VAL B 1 181 ? -7.598 -8.773 -3.047 1 98.75 181 VAL B O 1
ATOM 3109 N N . GLY B 1 182 ? -6.949 -7.77 -1.226 1 98.75 182 GLY B N 1
ATOM 3110 C CA . GLY B 1 182 ? -7.062 -8.945 -0.381 1 98.75 182 GLY B CA 1
ATOM 3111 C C . GLY B 1 182 ? -5.75 -9.695 -0.228 1 98.75 182 GLY B C 1
ATOM 3112 O O . GLY B 1 182 ? -5.363 -10.055 0.886 1 98.75 182 GLY B O 1
ATOM 3113 N N . HIS B 1 183 ? -5.129 -9.969 -1.389 1 98.88 183 HIS B N 1
ATOM 3114 C CA . HIS B 1 183 ? -3.822 -10.617 -1.336 1 98.88 183 HIS B CA 1
ATOM 3115 C C . HIS B 1 183 ? -2.768 -9.695 -0.744 1 98.88 183 HIS B C 1
ATOM 3117 O O . HIS B 1 183 ? -1.891 -10.141 0 1 98.88 183 HIS B O 1
ATOM 3123 N N . ASP B 1 184 ? -2.83 -8.453 -1.088 1 98.94 184 ASP B N 1
ATOM 3124 C CA . ASP B 1 184 ? -1.932 -7.477 -0.477 1 98.94 184 ASP B CA 1
ATOM 3125 C C . ASP B 1 184 ? -2.162 -7.387 1.03 1 98.94 184 ASP B C 1
ATOM 3127 O O . ASP B 1 184 ? -1.208 -7.34 1.809 1 98.94 184 ASP B O 1
ATOM 3131 N N . THR B 1 185 ? -3.4 -7.398 1.41 1 98.88 185 THR B N 1
ATOM 3132 C CA . THR B 1 185 ? -3.775 -7.328 2.818 1 98.88 185 THR B CA 1
ATOM 3133 C C . THR B 1 185 ? -3.215 -8.523 3.584 1 98.88 185 THR B C 1
ATOM 3135 O O . THR B 1 185 ? -2.668 -8.367 4.68 1 98.88 185 THR B O 1
ATOM 3138 N N . LEU B 1 186 ? -3.383 -9.703 3.014 1 98.75 186 LEU B N 1
ATOM 3139 C CA . LEU B 1 186 ? -2.875 -10.906 3.654 1 98.75 186 LEU B CA 1
ATOM 3140 C C . LEU B 1 186 ? -1.358 -10.852 3.801 1 98.75 186 LEU B C 1
ATOM 3142 O O . LEU B 1 186 ? -0.813 -11.258 4.828 1 98.75 186 LEU B O 1
ATOM 3146 N N . ALA B 1 187 ? -0.667 -10.383 2.75 1 98.88 187 ALA B N 1
ATOM 3147 C CA . ALA B 1 187 ? 0.784 -10.234 2.84 1 98.88 187 ALA B CA 1
ATOM 3148 C C . ALA B 1 187 ? 1.17 -9.289 3.977 1 98.88 187 ALA B C 1
ATOM 3150 O O . ALA B 1 187 ? 2.018 -9.625 4.805 1 98.88 187 ALA B O 1
ATOM 3151 N N . LEU B 1 188 ? 0.519 -8.172 4.039 1 98.88 188 LEU B N 1
ATOM 3152 C CA . LEU B 1 188 ? 0.837 -7.148 5.027 1 98.88 188 LEU B CA 1
ATOM 3153 C C . LEU B 1 188 ? 0.632 -7.676 6.441 1 98.88 188 LEU B C 1
ATOM 3155 O O . LEU B 1 188 ? 1.376 -7.312 7.359 1 98.88 188 LEU B O 1
ATOM 3159 N N . ARG B 1 189 ? -0.307 -8.539 6.637 1 98.38 189 ARG B N 1
ATOM 3160 C CA . ARG B 1 189 ? -0.636 -9.055 7.965 1 98.38 189 ARG B CA 1
ATOM 3161 C C . ARG B 1 189 ? 0.405 -10.062 8.438 1 98.38 189 ARG B C 1
ATOM 3163 O O . ARG B 1 189 ? 0.527 -10.328 9.633 1 98.38 189 ARG B O 1
ATOM 3170 N N . HIS B 1 190 ? 1.141 -10.586 7.492 1 98.69 190 HIS B N 1
ATOM 3171 C CA . HIS B 1 190 ? 2.041 -11.672 7.859 1 98.69 190 HIS B CA 1
ATOM 3172 C C . HIS B 1 190 ? 3.496 -11.219 7.824 1 98.69 190 HIS B C 1
ATOM 3174 O O . HIS B 1 190 ? 4.398 -11.977 8.195 1 98.69 190 HIS B O 1
ATOM 3180 N N . LEU B 1 191 ? 3.756 -9.977 7.371 1 98.81 191 LEU B N 1
ATOM 3181 C CA . LEU B 1 191 ? 5.113 -9.438 7.324 1 98.81 191 LEU B CA 1
ATOM 3182 C C . LEU B 1 191 ? 5.562 -8.984 8.711 1 98.81 191 LEU B C 1
ATOM 3184 O O . LEU B 1 191 ? 4.801 -8.344 9.438 1 98.81 191 LEU B O 1
ATOM 3188 N N . GLU B 1 192 ? 6.773 -9.305 9.016 1 98.62 192 GLU B N 1
ATOM 3189 C CA . GLU B 1 192 ? 7.352 -8.891 10.289 1 98.62 192 GLU B CA 1
ATOM 3190 C C . GLU B 1 192 ? 8.062 -7.543 10.156 1 98.62 192 GLU B C 1
ATOM 3192 O O . GLU B 1 192 ? 7.875 -6.652 10.992 1 98.62 192 GLU B O 1
ATOM 3197 N N . ALA B 1 193 ? 8.922 -7.355 9.195 1 98.75 193 ALA B N 1
ATOM 3198 C CA . ALA B 1 193 ? 9.633 -6.098 8.953 1 98.75 19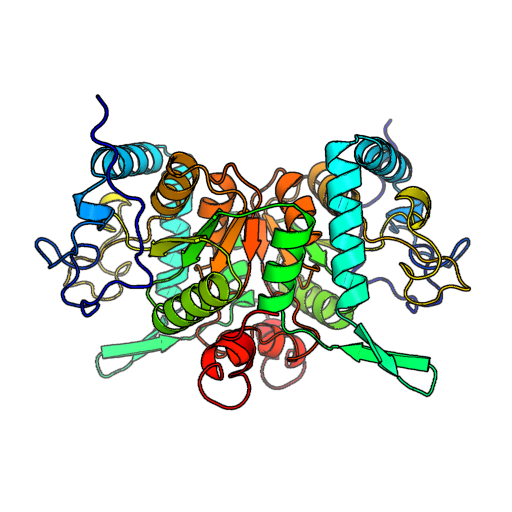3 ALA B CA 1
ATOM 3199 C C . ALA B 1 193 ? 8.688 -5.043 8.391 1 98.75 193 ALA B C 1
ATOM 3201 O O . ALA B 1 193 ? 7.629 -5.371 7.844 1 98.75 193 ALA B O 1
ATOM 3202 N N . PRO B 1 194 ? 9.039 -3.768 8.539 1 98.75 194 PRO B N 1
ATOM 3203 C CA . PRO B 1 194 ? 8.195 -2.705 7.984 1 98.75 194 PRO B CA 1
ATOM 3204 C C . PRO B 1 194 ? 7.973 -2.855 6.48 1 98.75 194 PRO B C 1
ATOM 3206 O O . PRO B 1 194 ? 8.781 -3.475 5.789 1 98.75 194 PRO B O 1
ATOM 3209 N N . ALA B 1 195 ? 6.82 -2.314 6.039 1 98.94 195 ALA B N 1
ATOM 3210 C CA . ALA B 1 195 ? 6.465 -2.498 4.637 1 98.94 195 ALA B CA 1
ATOM 3211 C C . ALA B 1 195 ? 5.914 -1.207 4.035 1 98.94 195 ALA B C 1
ATOM 3213 O O . ALA B 1 195 ? 5.34 -0.381 4.75 1 98.94 195 ALA B O 1
ATOM 3214 N N . THR B 1 196 ? 6.113 -0.999 2.791 1 98.94 196 THR B N 1
ATOM 3215 C CA . THR B 1 196 ? 5.508 0.034 1.96 1 98.94 196 THR B CA 1
ATOM 3216 C C . THR B 1 196 ? 5.051 -0.545 0.623 1 98.94 196 THR B C 1
ATOM 3218 O O . THR B 1 196 ? 5.109 -1.759 0.414 1 98.94 196 THR B O 1
ATOM 3221 N N . VAL B 1 197 ? 4.434 0.295 -0.195 1 98.94 197 VAL B N 1
ATOM 3222 C CA . VAL B 1 197 ? 3.934 -0.141 -1.495 1 98.94 197 VAL B CA 1
ATOM 3223 C C . VAL B 1 197 ? 4.52 0.74 -2.596 1 98.94 197 VAL B C 1
ATOM 3225 O O . VAL B 1 197 ? 4.461 1.97 -2.512 1 98.94 197 VAL B O 1
ATOM 3228 N N . LEU B 1 198 ? 5.125 0.113 -3.572 1 98.94 198 LEU B N 1
ATOM 3229 C CA . LEU B 1 198 ? 5.656 0.856 -4.711 1 98.94 198 LEU B CA 1
ATOM 3230 C C . LEU B 1 198 ? 4.547 1.195 -5.703 1 98.94 198 LEU B C 1
ATOM 3232 O O . LEU B 1 198 ? 4.473 2.324 -6.191 1 98.94 198 LEU B O 1
ATOM 3236 N N . ALA B 1 199 ? 3.734 0.208 -5.98 1 98.75 199 ALA B N 1
ATOM 3237 C CA . ALA B 1 199 ? 2.604 0.416 -6.879 1 98.75 199 ALA B CA 1
ATOM 3238 C C . ALA B 1 199 ? 1.45 -0.521 -6.535 1 98.75 199 ALA B C 1
ATOM 3240 O O . ALA B 1 199 ? 1.671 -1.661 -6.121 1 98.75 199 ALA B O 1
ATOM 3241 N N . VAL B 1 200 ? 0.244 -0.001 -6.699 1 98.69 200 VAL B N 1
ATOM 3242 C CA . VAL B 1 200 ? -0.936 -0.845 -6.535 1 98.69 200 VAL B CA 1
ATOM 3243 C C . VAL B 1 200 ? -1.399 -1.353 -7.898 1 98.69 200 VAL B C 1
ATOM 3245 O O . VAL B 1 200 ? -1.118 -0.733 -8.93 1 98.69 200 VAL B O 1
ATOM 3248 N N . LYS B 1 201 ? -2.061 -2.43 -7.836 1 97.94 201 LYS B N 1
ATOM 3249 C CA . LYS B 1 201 ? -2.592 -3.021 -9.062 1 97.94 201 LYS B CA 1
ATOM 3250 C C . LYS B 1 201 ? -3.949 -2.424 -9.414 1 97.94 201 LYS B C 1
ATOM 3252 O O . LYS B 1 201 ? -4.844 -2.352 -8.57 1 97.94 201 LYS B O 1
ATOM 3257 N N . ASP B 1 202 ? -4.117 -1.955 -10.555 1 98.12 202 ASP B N 1
ATOM 3258 C CA . ASP B 1 202 ? -5.363 -1.603 -11.227 1 98.12 202 ASP B CA 1
ATOM 3259 C C . ASP B 1 202 ? -5.332 -2.025 -12.695 1 98.12 202 ASP B C 1
ATOM 3261 O O . ASP B 1 202 ? -4.969 -1.233 -13.57 1 98.12 202 ASP B O 1
ATOM 3265 N N . ARG B 1 203 ? -5.797 -3.223 -12.93 1 96.12 203 ARG B N 1
ATOM 3266 C CA . ARG B 1 203 ? -5.676 -3.82 -14.258 1 96.12 203 ARG B CA 1
ATOM 3267 C C . ARG B 1 203 ? -6.379 -2.967 -15.312 1 96.12 203 ARG B C 1
ATOM 3269 O O . ARG B 1 203 ? -5.883 -2.814 -16.422 1 96.12 203 ARG B O 1
ATOM 3276 N N . MET B 1 204 ? -7.441 -2.418 -14.992 1 96 204 MET B N 1
ATOM 3277 C CA . MET B 1 204 ? -8.289 -1.69 -15.93 1 96 204 MET B CA 1
ATOM 3278 C C . MET B 1 204 ? -7.641 -0.375 -16.344 1 96 204 MET B C 1
ATOM 3280 O O . MET B 1 204 ? -7.785 0.06 -17.484 1 96 204 MET B O 1
ATOM 3284 N N . LEU B 1 205 ? -6.887 0.241 -15.414 1 96.62 205 LEU B N 1
ATOM 3285 C CA . LEU B 1 205 ? -6.457 1.613 -15.656 1 96.62 205 LEU B CA 1
ATOM 3286 C C . LEU B 1 205 ? -4.934 1.701 -15.719 1 96.62 205 LEU B C 1
ATOM 3288 O O . LEU B 1 205 ? -4.352 2.725 -15.359 1 96.62 205 LEU B O 1
ATOM 3292 N N . GLY B 1 206 ? -4.273 0.596 -16.109 1 94.62 206 GLY B N 1
ATOM 3293 C CA . GLY B 1 206 ? -2.824 0.616 -16.25 1 94.62 206 GLY B CA 1
ATOM 3294 C C . GLY B 1 206 ? -2.104 0.932 -14.961 1 94.62 206 GLY B C 1
ATOM 3295 O O . GLY B 1 206 ? -1.096 1.64 -14.961 1 94.62 206 GLY B O 1
ATOM 3296 N N . HIS B 1 207 ? -2.713 0.568 -13.852 1 97.25 207 HIS B N 1
ATOM 3297 C CA . HIS B 1 207 ? -2.162 0.68 -12.508 1 97.25 207 HIS B CA 1
ATOM 3298 C C . HIS B 1 207 ? -2.09 2.137 -12.062 1 97.25 207 HIS B C 1
ATOM 3300 O O . HIS B 1 207 ? -1.218 2.506 -11.273 1 97.25 207 HIS B O 1
ATOM 3306 N N . ASN B 1 208 ? -2.92 2.998 -12.625 1 96.56 208 ASN B N 1
ATOM 3307 C CA . ASN B 1 208 ? -3.207 4.363 -12.203 1 96.56 208 ASN B CA 1
ATOM 3308 C C . ASN B 1 208 ? -4.602 4.48 -11.594 1 96.56 208 ASN B C 1
ATOM 3310 O O . ASN B 1 208 ? -5.5 5.062 -12.203 1 96.56 208 ASN B O 1
ATOM 3314 N N . PRO B 1 209 ? -4.742 4.113 -10.305 1 97.5 209 PRO B N 1
ATOM 3315 C CA . PRO B 1 209 ? -6.078 3.932 -9.734 1 97.5 209 PRO B CA 1
ATOM 3316 C C . PRO B 1 209 ? -6.812 5.254 -9.523 1 97.5 209 PRO B C 1
ATOM 3318 O O . PRO B 1 209 ? -8.047 5.277 -9.484 1 97.5 209 PRO B O 1
ATOM 3321 N N . LEU B 1 210 ? -6.141 6.391 -9.445 1 97.88 210 LEU B N 1
ATOM 3322 C CA . LEU B 1 210 ? -6.785 7.664 -9.141 1 97.88 210 LEU B CA 1
ATOM 3323 C C . LEU B 1 210 ? -7.555 8.188 -10.352 1 97.88 210 LEU B C 1
ATOM 3325 O O . LEU B 1 210 ? -8.398 9.07 -10.219 1 97.88 210 LEU B O 1
ATOM 3329 N N . ALA B 1 211 ? -7.227 7.609 -11.539 1 96.38 211 ALA B N 1
ATOM 3330 C CA . ALA B 1 211 ? -7.949 8.031 -12.734 1 96.38 211 ALA B CA 1
ATOM 3331 C C . ALA B 1 211 ? -9.453 7.797 -12.578 1 96.38 211 ALA B C 1
ATOM 3333 O O . ALA B 1 211 ? -10.258 8.617 -13.008 1 96.38 211 ALA B O 1
ATOM 3334 N N . ALA B 1 212 ? -9.812 6.711 -11.945 1 96.5 212 ALA B N 1
ATOM 3335 C CA . ALA B 1 212 ? -11.227 6.395 -11.734 1 96.5 212 ALA B CA 1
ATOM 3336 C C . ALA B 1 212 ? -11.875 7.406 -10.797 1 96.5 212 ALA B C 1
ATOM 3338 O O . ALA B 1 212 ? -13 7.859 -11.047 1 96.5 212 ALA B O 1
ATOM 3339 N N . VAL B 1 213 ? -11.172 7.781 -9.734 1 97.31 213 VAL B N 1
ATOM 3340 C CA . VAL B 1 213 ? -11.688 8.711 -8.742 1 97.31 213 VAL B CA 1
ATOM 3341 C C . VAL B 1 213 ? -11.805 10.109 -9.352 1 97.31 213 VAL B C 1
ATOM 3343 O O . VAL B 1 213 ? -12.828 10.773 -9.195 1 97.31 213 VAL B O 1
ATOM 3346 N N . GLN B 1 214 ? -10.797 10.516 -10.039 1 95.5 214 GLN B N 1
ATOM 3347 C CA . GLN B 1 214 ? -10.734 11.852 -10.625 1 95.5 214 GLN B CA 1
ATOM 3348 C C . GLN B 1 214 ? -11.797 12.023 -11.711 1 95.5 214 GLN B C 1
ATOM 3350 O O . GLN B 1 214 ? -12.281 13.141 -11.938 1 95.5 214 GLN B O 1
ATOM 3355 N N . CYS B 1 215 ? -12.211 10.898 -12.312 1 94.06 215 CYS B N 1
ATOM 3356 C CA . CYS B 1 215 ? -13.195 10.961 -13.383 1 94.06 215 CYS B CA 1
ATOM 3357 C C . CYS B 1 215 ? -14.562 10.484 -12.898 1 94.06 215 CYS B C 1
ATOM 3359 O O . CYS B 1 215 ? -15.43 10.148 -13.703 1 94.06 215 CYS B O 1
ATOM 3361 N N . SER B 1 216 ? -14.727 10.43 -11.641 1 94.56 216 SER B N 1
ATOM 3362 C CA . SER B 1 216 ? -15.969 9.898 -11.086 1 94.56 216 SER B CA 1
ATOM 3363 C C . SER B 1 216 ? -17.125 10.867 -11.305 1 94.56 216 SER B C 1
ATOM 3365 O O . SER B 1 216 ? -18.297 10.492 -11.164 1 94.56 216 SER B O 1
ATOM 3367 N N . GLY B 1 217 ? -16.875 12.102 -11.656 1 91.44 217 GLY B N 1
ATOM 3368 C CA . GLY B 1 217 ? -17.906 13.062 -12.008 1 91.44 217 GLY B CA 1
ATOM 3369 C C . GLY B 1 217 ? -18.203 13.086 -13.5 1 91.44 217 GLY B C 1
ATOM 3370 O O . GLY B 1 217 ? -19.094 13.828 -13.945 1 91.44 217 GLY B O 1
ATOM 3371 N N . SER B 1 218 ? -17.547 12.32 -14.398 1 93.62 218 SER B N 1
ATOM 3372 C CA . SER B 1 218 ? -17.688 12.32 -15.852 1 93.62 218 SER B CA 1
ATOM 3373 C C . SER B 1 218 ? -17.703 10.898 -16.406 1 93.62 218 SER B C 1
ATOM 3375 O O . SER B 1 218 ? -18.75 10.227 -16.359 1 93.62 218 SER B O 1
ATOM 3377 N N . TYR B 1 219 ? -16.547 10.312 -16.844 1 89.69 219 TYR B N 1
ATOM 3378 C CA . TYR B 1 219 ? -16.484 9.047 -17.562 1 89.69 219 TYR B CA 1
ATOM 3379 C C . TYR B 1 219 ? -16.766 7.871 -16.641 1 89.69 219 TYR B C 1
ATOM 3381 O O . TYR B 1 219 ? -17.25 6.824 -17.078 1 89.69 219 TYR B O 1
ATOM 3389 N N . PHE B 1 220 ? -16.484 8.086 -15.344 1 93.19 220 PHE B N 1
ATOM 3390 C CA . PHE B 1 220 ? -16.672 7.012 -14.375 1 93.19 220 PHE B CA 1
ATOM 3391 C C . PHE B 1 220 ? -17.781 7.348 -13.398 1 93.19 220 PHE B C 1
ATOM 3393 O O . PHE B 1 220 ? -17.688 7.035 -12.211 1 93.19 220 PHE B O 1
ATOM 3400 N N . ASN B 1 221 ? -18.781 7.988 -13.789 1 92.81 221 ASN B N 1
ATOM 3401 C CA . ASN B 1 221 ? -19.875 8.445 -12.938 1 92.81 221 ASN B CA 1
ATOM 3402 C C . ASN B 1 221 ? -20.656 7.27 -12.359 1 92.81 221 ASN B C 1
ATOM 3404 O O . ASN B 1 221 ? -21.312 7.41 -11.328 1 92.81 221 ASN B O 1
ATOM 3408 N N . TYR B 1 222 ? -20.516 6.102 -12.969 1 93.12 222 TYR B N 1
ATOM 3409 C CA . TYR B 1 222 ? -21.219 4.918 -12.492 1 93.12 222 TYR B CA 1
ATOM 3410 C C . TYR B 1 222 ? -20.688 4.469 -11.141 1 93.12 222 TYR B C 1
ATOM 3412 O O . TYR B 1 222 ? -21.359 3.73 -10.414 1 93.12 222 TYR B O 1
ATOM 3420 N N . LEU B 1 223 ? -19.562 4.922 -10.75 1 93.75 223 LEU B N 1
ATOM 3421 C CA . LEU B 1 223 ? -18.953 4.57 -9.477 1 93.75 223 LEU B CA 1
ATOM 3422 C C . LEU B 1 223 ? -19.766 5.105 -8.312 1 93.75 223 LEU B C 1
ATOM 3424 O O . LEU B 1 223 ? -19.672 4.598 -7.191 1 93.75 223 LEU B O 1
ATOM 3428 N N . LYS B 1 224 ? -20.547 6.109 -8.539 1 93.69 224 LYS B N 1
ATOM 3429 C CA . LYS B 1 224 ? -21.328 6.746 -7.488 1 93.69 224 LYS B CA 1
ATOM 3430 C C . LYS B 1 224 ? -22.766 6.23 -7.492 1 93.69 224 LYS B C 1
ATOM 3432 O O . LYS B 1 224 ? -23.641 6.809 -6.84 1 93.69 224 LYS B O 1
ATOM 3437 N N . THR B 1 225 ? -22.938 5.105 -8.258 1 90.75 225 THR B N 1
ATOM 3438 C CA . THR B 1 225 ? -24.219 4.406 -8.281 1 90.75 225 THR B CA 1
ATOM 3439 C C . THR B 1 225 ? -24.094 3.014 -7.676 1 90.75 225 THR B C 1
ATOM 3441 O O . THR B 1 225 ? -23.172 2.271 -8 1 90.75 225 THR B O 1
ATOM 3444 N N . PRO B 1 226 ? -25.062 2.732 -6.773 1 86.94 226 PRO B N 1
ATOM 3445 C CA . PRO B 1 226 ? -25 1.412 -6.141 1 86.94 226 PRO B CA 1
ATOM 3446 C C . PRO B 1 226 ? -25.016 0.27 -7.156 1 86.94 226 PRO B C 1
ATOM 3448 O O . PRO B 1 226 ? -25.75 0.336 -8.148 1 86.94 226 PRO B O 1
ATOM 3451 N N . MET B 1 227 ? -24.062 -0.679 -7.012 1 76.44 227 MET B N 1
ATOM 3452 C CA . MET B 1 227 ? -24.031 -1.832 -7.906 1 76.44 227 MET B CA 1
ATOM 3453 C C . MET B 1 227 ? -24.578 -3.074 -7.215 1 76.44 227 MET B C 1
ATOM 3455 O O . MET B 1 227 ? -24.453 -3.225 -6 1 76.44 227 MET B O 1
#

Solvent-accessible surface area (backbone atoms only — not comparable to full-atom values): 23398 Å² total; per-residue (Å²): 127,82,78,76,56,62,74,28,45,48,46,68,57,88,65,55,70,90,43,20,36,32,55,28,90,89,33,48,75,64,88,40,29,52,44,74,55,34,50,70,50,38,51,49,34,53,56,50,45,65,36,65,71,49,26,51,50,54,39,43,23,48,44,46,57,47,66,33,40,38,80,39,96,89,68,47,74,41,58,71,38,49,36,71,54,46,50,52,49,40,34,56,70,71,68,44,49,36,31,22,38,39,28,20,69,92,42,37,68,54,41,29,41,45,48,49,28,44,41,37,57,72,30,45,69,37,23,32,38,28,32,45,47,34,44,50,31,55,79,60,72,44,52,50,88,53,41,95,46,58,91,48,88,47,45,26,75,25,31,52,37,37,18,48,53,37,50,73,66,59,32,53,34,34,36,35,33,33,42,51,69,51,43,42,26,47,21,61,73,53,42,76,48,52,46,48,64,61,38,46,49,10,78,53,50,80,36,30,44,58,56,52,45,74,27,32,87,60,92,33,39,66,55,57,43,68,124,124,81,79,78,55,62,73,28,45,48,45,68,57,87,65,54,70,89,42,20,36,31,55,28,89,88,33,50,75,63,88,39,29,52,44,74,55,34,49,70,51,38,50,49,35,52,56,50,45,66,36,65,72,50,24,52,51,51,38,44,23,47,44,47,56,47,67,33,42,40,81,40,96,88,69,47,75,41,59,70,39,49,37,70,55,46,49,51,49,41,33,55,71,70,68,44,50,36,32,21,38,39,29,20,67,93,41,38,69,55,41,30,42,45,46,50,27,43,41,37,57,70,31,45,68,38,22,33,39,26,31,45,47,34,44,49,32,54,81,63,71,43,52,49,88,54,38,95,48,57,91,49,88,45,46,27,76,24,32,53,34,37,17,48,53,36,51,73,66,61,34,53,34,34,36,34,33,34,41,51,67,52,43,41,26,47,21,61,73,54,40,76,47,53,44,49,64,64,37,45,50,10,77,53,52,79,35,29,44,57,57,53,44,75,27,31,89,60,92,34,38,66,54,57,43,69,126

InterPro domains:
  IPR014997 Protein of unknown function DUF1847 [PF08901] (33-198)